Protein AF-0000000087547664 (afdb_homodimer)

Sequence (466 aa):
MSEQETEAYCSEIEHAMHNLPAVREHISRSYEMPSATNVREKYGIKYNTPFAEKEEADYVITRPFVDAPPESLEAQLTAGSLRGPNMFASFPMVFSKTKQGVKSGGGTEGDGMVVVHLGKNLCGYKGVIHGGLIATLFDEALARSAFYSLPHHVGVTGKLELRYRKPVAADRFYLIETEVVETVGRKCFVAGFLLDPKNRDVLAEANGVFIEPRWAKYASWVGSVDMRKHLDKMSEQETEAYCSEIEHAMHNLPAVREHISRSYEMPSATNVREKYGIKYNTPFAEKEEADYVITRPFVDAPPESLEAQLTAGSLRGPNMFASFPMVFSKTKQGVKSGGGTEGDGMVVVHLGKNLCGYKGVIHGGLIATLFDEALARSAFYSLPHHVGVTGKLELRYRKPVAADRFYLIETEVVETVGRKCFVAGFLLDPKNRDVLAEANGVFIEPRWAKYASWVGSVDMRKHLDK

Structure (mmCIF, N/CA/C/O backbone):
data_AF-0000000087547664-model_v1
#
loop_
_entity.id
_entity.type
_entity.pdbx_description
1 polymer 'Thioesterase domain-containing protein'
#
loop_
_atom_site.group_PDB
_atom_site.id
_atom_site.type_symbol
_atom_site.label_atom_id
_atom_site.label_alt_id
_atom_site.label_comp_id
_atom_site.label_asym_id
_atom_site.label_entity_id
_atom_site.label_seq_id
_atom_site.pdbx_PDB_ins_code
_atom_site.Cartn_x
_atom_site.Cartn_y
_atom_site.Cartn_z
_atom_site.occupancy
_atom_site.B_iso_or_equiv
_atom_site.auth_seq_id
_atom_site.auth_comp_id
_atom_site.auth_asym_id
_atom_site.auth_atom_id
_atom_site.pdbx_PDB_model_num
ATOM 1 N N . MET A 1 1 ? 0.398 -7.91 23.516 1 78.5 1 MET A N 1
ATOM 2 C CA . MET A 1 1 ? 0.352 -6.727 24.359 1 78.5 1 MET A CA 1
ATOM 3 C C . MET A 1 1 ? -1.003 -6.602 25.047 1 78.5 1 MET A C 1
ATOM 5 O O . MET A 1 1 ? -2.039 -6.883 24.453 1 78.5 1 MET A O 1
ATOM 9 N N . SER A 1 2 ? -0.948 -6.238 26.266 1 87.88 2 SER A N 1
ATOM 10 C CA . SER A 1 2 ? -2.199 -5.957 26.953 1 87.88 2 SER A CA 1
ATOM 11 C C . SER A 1 2 ? -2.84 -4.672 26.438 1 87.88 2 SER A C 1
ATOM 13 O O . SER A 1 2 ? -2.189 -3.879 25.766 1 87.88 2 SER A O 1
ATOM 15 N N . GLU A 1 3 ? -4.062 -4.48 26.641 1 87.69 3 GLU A N 1
ATOM 16 C CA . GLU A 1 3 ? -4.773 -3.264 26.25 1 87.69 3 GLU A CA 1
ATOM 17 C C . GLU A 1 3 ? -4.102 -2.025 26.844 1 87.69 3 GLU A C 1
ATOM 19 O O . GLU A 1 3 ? -3.971 -1.003 26.172 1 87.69 3 GLU A O 1
ATOM 24 N N . GLN A 1 4 ? -3.668 -2.164 28.109 1 90.69 4 GLN A N 1
ATOM 25 C CA . GLN A 1 4 ? -3.016 -1.056 28.797 1 90.69 4 GLN A CA 1
ATOM 26 C C . GLN A 1 4 ? -1.667 -0.731 28.156 1 90.69 4 GLN A C 1
ATOM 28 O O . GLN A 1 4 ? -1.321 0.44 27.984 1 90.69 4 GLN A O 1
ATOM 33 N N . GLU A 1 5 ? -0.949 -1.746 27.781 1 91.69 5 GLU A N 1
ATOM 34 C CA . GLU A 1 5 ? 0.348 -1.562 27.141 1 91.69 5 GLU A CA 1
ATOM 35 C C . GLU A 1 5 ? 0.196 -0.913 25.766 1 91.69 5 GLU A C 1
ATOM 37 O O . GLU A 1 5 ? 0.998 -0.056 25.391 1 91.69 5 GLU A O 1
ATOM 42 N N . THR A 1 6 ? -0.862 -1.344 25.109 1 92.56 6 THR A N 1
ATOM 43 C CA . THR A 1 6 ? -1.148 -0.796 23.797 1 92.56 6 THR A CA 1
ATOM 44 C C . THR A 1 6 ? -1.476 0.691 23.891 1 92.56 6 THR A C 1
ATOM 46 O O . THR A 1 6 ? -0.953 1.496 23.109 1 92.56 6 THR A O 1
ATOM 49 N N . GLU A 1 7 ? -2.275 1.023 24.828 1 92.62 7 GLU A N 1
ATOM 50 C CA . GLU A 1 7 ? -2.656 2.42 25.031 1 92.62 7 GLU A CA 1
ATOM 51 C C . GLU A 1 7 ? -1.448 3.275 25.391 1 92.62 7 GLU A C 1
ATOM 53 O O . GLU A 1 7 ? -1.304 4.398 24.906 1 92.62 7 GLU A O 1
ATOM 58 N N . ALA A 1 8 ? -0.622 2.748 26.281 1 94.38 8 ALA A N 1
ATOM 59 C CA . ALA A 1 8 ? 0.58 3.469 26.703 1 94.38 8 ALA A CA 1
ATOM 60 C C . ALA A 1 8 ? 1.524 3.678 25.516 1 94.38 8 ALA A C 1
ATOM 62 O O . ALA A 1 8 ? 2.078 4.766 25.344 1 94.38 8 ALA A O 1
ATOM 63 N N . TYR A 1 9 ? 1.665 2.654 24.766 1 95.62 9 TYR A N 1
ATOM 64 C CA . TYR A 1 9 ? 2.527 2.729 23.594 1 95.62 9 TYR A CA 1
ATOM 65 C C . TYR A 1 9 ? 2.027 3.783 22.609 1 95.62 9 TYR A C 1
ATOM 67 O O . TYR A 1 9 ? 2.793 4.641 22.156 1 95.62 9 TYR A O 1
ATOM 75 N N . CYS A 1 10 ? 0.799 3.746 22.266 1 94.62 10 CYS A N 1
ATOM 76 C CA . CYS A 1 10 ? 0.22 4.688 21.312 1 94.62 10 CYS A CA 1
ATOM 77 C C . CYS A 1 10 ? 0.282 6.113 21.859 1 94.62 10 CYS A C 1
ATOM 79 O O . CYS A 1 10 ? 0.515 7.055 21.094 1 94.62 10 CYS A O 1
ATOM 81 N N . SER A 1 11 ? 0.051 6.258 23.172 1 96.19 11 SER A N 1
ATOM 82 C CA . SER A 1 11 ? 0.162 7.566 23.797 1 96.19 11 SER A CA 1
ATOM 83 C C . SER A 1 11 ? 1.576 8.125 23.672 1 96.19 11 SER A C 1
ATOM 85 O O . SER A 1 11 ? 1.76 9.312 23.406 1 96.19 11 SER A O 1
ATOM 87 N N . GLU A 1 12 ? 2.527 7.289 23.875 1 97.5 12 GLU A N 1
ATOM 88 C CA . GLU A 1 12 ? 3.922 7.703 23.75 1 97.5 12 GLU A CA 1
ATOM 89 C C . GLU A 1 12 ? 4.23 8.18 22.344 1 97.5 12 GLU A C 1
ATOM 91 O O . GLU A 1 12 ? 4.91 9.195 22.156 1 97.5 12 GLU A O 1
ATOM 96 N N . ILE A 1 13 ? 3.764 7.469 21.375 1 98.06 13 ILE A N 1
ATOM 97 C CA . ILE A 1 13 ? 3.99 7.82 19.984 1 98.06 13 ILE A CA 1
ATOM 98 C C . ILE A 1 13 ? 3.312 9.156 19.672 1 98.06 13 ILE A C 1
ATOM 100 O O . ILE A 1 13 ? 3.893 10.008 19 1 98.06 13 ILE A O 1
ATOM 104 N N . GLU A 1 14 ? 2.104 9.344 20.172 1 98 14 GLU A N 1
ATOM 105 C CA . GLU A 1 14 ? 1.379 10.594 19.953 1 98 14 GLU A CA 1
ATOM 106 C C . GLU A 1 14 ? 2.133 11.773 20.547 1 98 14 GLU A C 1
ATOM 108 O O . GLU A 1 14 ? 2.291 12.812 19.906 1 98 14 GLU A O 1
ATOM 113 N N . HIS A 1 15 ? 2.578 11.641 21.766 1 98.25 15 HIS A N 1
ATOM 114 C CA . HIS A 1 15 ? 3.342 12.703 22.406 1 98.25 15 HIS A CA 1
ATOM 115 C C . HIS A 1 15 ? 4.621 13.016 21.641 1 98.25 15 HIS A C 1
ATOM 117 O O . HIS A 1 15 ? 4.977 14.18 21.469 1 98.25 15 HIS A O 1
ATOM 123 N N . ALA A 1 16 ? 5.277 11.945 21.203 1 98.31 16 ALA A N 1
ATOM 124 C CA . ALA A 1 16 ? 6.508 12.125 20.438 1 98.31 16 ALA A CA 1
ATOM 125 C C . ALA A 1 16 ? 6.242 12.883 19.141 1 98.31 16 ALA A C 1
ATOM 127 O O . ALA A 1 16 ? 7.055 13.711 18.734 1 98.31 16 ALA A O 1
ATOM 128 N N . MET A 1 17 ? 5.152 12.625 18.484 1 98.38 17 MET A N 1
ATOM 129 C CA . MET A 1 17 ? 4.785 13.312 17.25 1 98.38 17 MET A CA 1
ATOM 130 C C . MET A 1 17 ? 4.664 14.812 17.469 1 98.38 17 MET A C 1
ATOM 132 O O . MET A 1 17 ? 5.207 15.609 16.703 1 98.38 17 MET A O 1
ATOM 136 N N . HIS A 1 18 ? 3.992 15.227 18.547 1 98.25 18 HIS A N 1
ATOM 137 C CA . HIS A 1 18 ? 3.742 16.625 18.844 1 98.25 18 HIS A CA 1
ATOM 138 C C . HIS A 1 18 ? 5.027 17.344 19.266 1 98.25 18 HIS A C 1
ATOM 140 O O . HIS A 1 18 ? 5.094 18.578 19.25 1 98.25 18 HIS A O 1
ATOM 146 N N . ASN A 1 19 ? 6.031 16.578 19.594 1 97.31 19 ASN A N 1
ATOM 147 C CA . ASN A 1 19 ? 7.289 17.156 20.047 1 97.31 19 ASN A CA 1
ATOM 148 C C . ASN A 1 19 ? 8.297 17.266 18.906 1 97.31 19 ASN A C 1
ATOM 150 O O . ASN A 1 19 ? 9.391 17.812 19.078 1 97.31 19 ASN A O 1
ATOM 154 N N . LEU A 1 20 ? 7.973 16.734 17.781 1 97.81 20 LEU A N 1
ATOM 155 C CA . LEU A 1 20 ? 8.859 16.875 16.641 1 97.81 20 LEU A CA 1
ATOM 156 C C . LEU A 1 20 ? 9.078 18.344 16.297 1 97.81 20 LEU A C 1
ATOM 158 O O . LEU A 1 20 ? 8.133 19.141 16.297 1 97.81 20 LEU A O 1
ATOM 162 N N . PRO A 1 21 ? 10.305 18.703 15.938 1 97.38 21 PRO A N 1
ATOM 163 C CA . PRO A 1 21 ? 10.57 20.094 15.562 1 97.38 21 PRO A CA 1
ATOM 164 C C . PRO A 1 21 ? 9.711 20.562 14.391 1 97.38 21 PRO A C 1
ATOM 166 O O . PRO A 1 21 ? 9.195 21.688 14.406 1 97.38 21 PRO A O 1
ATOM 169 N N . ALA A 1 22 ? 9.508 19.75 13.422 1 97 22 ALA A N 1
ATOM 170 C CA . ALA A 1 22 ? 8.711 20.109 12.25 1 97 22 ALA A CA 1
ATOM 171 C C . ALA A 1 22 ? 7.281 20.469 12.648 1 97 22 ALA A C 1
ATOM 173 O O . ALA A 1 22 ? 6.656 21.344 12.031 1 97 22 ALA A O 1
ATOM 174 N N . VAL A 1 23 ? 6.746 19.797 13.648 1 97.94 23 VAL A N 1
ATOM 175 C CA . VAL A 1 23 ? 5.398 20.078 14.133 1 97.94 23 VAL A CA 1
ATOM 176 C C . VAL A 1 23 ? 5.387 21.375 14.922 1 97.94 23 VAL A C 1
ATOM 178 O O . VAL A 1 23 ? 4.605 22.281 14.633 1 97.94 23 VAL A O 1
ATOM 181 N N . ARG A 1 24 ? 6.293 21.516 15.844 1 97.31 24 ARG A N 1
ATOM 182 C CA . ARG A 1 24 ? 6.336 22.672 16.734 1 97.31 24 ARG A CA 1
ATOM 183 C C . ARG A 1 24 ? 6.543 23.969 15.961 1 97.31 24 ARG A C 1
ATOM 185 O O . ARG A 1 24 ? 5.969 25 16.297 1 97.31 24 ARG A O 1
ATOM 192 N N . GLU A 1 25 ? 7.293 23.859 14.906 1 95.38 25 GLU A N 1
ATOM 193 C CA . GLU A 1 25 ? 7.629 25.047 14.117 1 95.38 25 GLU A CA 1
ATOM 194 C C . GLU A 1 25 ? 6.418 25.547 13.344 1 95.38 25 GLU A C 1
ATOM 196 O O . GLU A 1 25 ? 6.379 26.719 12.938 1 95.38 25 GLU A O 1
ATOM 201 N N . HIS A 1 26 ? 5.414 24.719 13.172 1 96.88 26 HIS A N 1
ATOM 202 C CA . HIS A 1 26 ? 4.277 25.094 12.344 1 96.88 26 HIS A CA 1
ATOM 203 C C . HIS A 1 26 ? 3.1 25.562 13.195 1 96.88 26 HIS A C 1
ATOM 205 O O . HIS A 1 26 ? 2.131 26.125 12.68 1 96.88 26 HIS A O 1
ATOM 211 N N . ILE A 1 27 ? 3.195 25.406 14.516 1 97.25 27 ILE A N 1
ATOM 212 C CA . ILE A 1 27 ? 2.047 25.594 15.398 1 97.25 27 ILE A CA 1
ATOM 213 C C . ILE A 1 27 ? 1.598 27.047 15.344 1 97.25 27 ILE A C 1
ATOM 215 O O . ILE A 1 27 ? 0.419 27.328 15.125 1 97.25 27 ILE A O 1
ATOM 219 N N . SER A 1 28 ? 2.502 28.016 15.414 1 96.94 28 SER A N 1
ATOM 220 C CA . SER A 1 28 ? 2.166 29.422 15.516 1 96.94 28 SER A CA 1
ATOM 221 C C . SER A 1 28 ? 1.549 29.938 14.219 1 96.94 28 SER A C 1
ATOM 223 O O . SER A 1 28 ? 0.954 31.016 14.203 1 96.94 28 SER A O 1
ATOM 225 N N . ARG A 1 29 ? 1.643 29.188 13.172 1 97.88 29 ARG A N 1
ATOM 226 C CA . ARG A 1 29 ? 1.115 29.609 11.875 1 97.88 29 ARG A CA 1
ATOM 227 C C . ARG A 1 29 ? -0.068 28.734 11.461 1 97.88 29 ARG A C 1
ATOM 229 O O . ARG A 1 29 ? -0.453 28.719 10.289 1 97.88 29 ARG A O 1
ATOM 236 N N . SER A 1 30 ? -0.559 28.031 12.445 1 98.69 30 SER A N 1
ATOM 237 C CA . SER A 1 30 ? -1.604 27.078 12.094 1 98.69 30 SER A CA 1
ATOM 238 C C . SER A 1 30 ? -2.818 27.219 13.008 1 98.69 30 SER A C 1
ATOM 240 O O . SER A 1 30 ? -2.719 27.797 14.094 1 98.69 30 SER A O 1
ATOM 242 N N . TYR A 1 31 ? -3.955 26.781 12.547 1 98.5 31 TYR A N 1
ATOM 243 C CA . TYR A 1 31 ? -5.117 26.547 13.398 1 98.5 31 TYR A CA 1
ATOM 244 C C . TYR A 1 31 ? -5.57 25.094 13.297 1 98.5 31 TYR A C 1
ATOM 246 O O . TYR A 1 31 ? -5.234 24.391 12.336 1 98.5 31 TYR A O 1
ATOM 254 N N . GLU A 1 32 ? -6.285 24.609 14.273 1 98 32 GLU A N 1
ATOM 255 C CA . GLU A 1 32 ? -6.707 23.203 14.336 1 98 32 GLU A CA 1
ATOM 256 C C . GLU A 1 32 ? -8.18 23.062 13.969 1 98 32 GLU A C 1
ATOM 258 O O . GLU A 1 32 ? -9.023 23.844 14.406 1 98 32 GLU A O 1
ATOM 263 N N . MET A 1 33 ? -8.445 22.094 13.203 1 97.19 33 MET A N 1
ATOM 264 C CA . MET A 1 33 ? -9.82 21.625 13.086 1 97.19 33 MET A CA 1
ATOM 265 C C . MET A 1 33 ? -10.203 20.75 14.281 1 97.19 33 MET A C 1
ATOM 267 O O . MET A 1 33 ? -9.328 20.266 15 1 97.19 33 MET A O 1
ATOM 271 N N . PRO A 1 34 ? -11.477 20.547 14.492 1 96 34 PRO A N 1
ATOM 272 C CA . PRO A 1 34 ? -11.906 19.75 15.641 1 96 34 PRO A CA 1
ATOM 273 C C . PRO A 1 34 ? -11.25 18.375 15.695 1 96 34 PRO A C 1
ATOM 275 O O . PRO A 1 34 ? -10.883 17.906 16.766 1 96 34 PRO A O 1
ATOM 278 N N . SER A 1 35 ? -11.07 17.766 14.562 1 95.06 35 SER A N 1
ATOM 279 C CA . SER A 1 35 ? -10.422 16.453 14.531 1 95.06 35 SER A CA 1
ATOM 280 C C . SER A 1 35 ? -9.047 16.516 15.188 1 95.06 35 SER A C 1
ATOM 282 O O . SER A 1 35 ? -8.656 15.586 15.898 1 95.06 35 SER A O 1
ATOM 284 N N . ALA A 1 36 ? -8.344 17.547 14.945 1 97.62 36 ALA A N 1
ATOM 285 C CA . ALA A 1 36 ? -7.008 17.719 15.492 1 97.62 36 ALA A CA 1
ATOM 286 C C . ALA A 1 36 ? -7.066 18.094 16.969 1 97.62 36 ALA A C 1
ATOM 288 O O . ALA A 1 36 ? -6.332 17.547 17.797 1 97.62 36 ALA A O 1
ATOM 289 N N . THR A 1 37 ? -7.977 19.016 17.281 1 97.19 37 THR A N 1
ATOM 290 C CA . THR A 1 37 ? -8.133 19.469 18.656 1 97.19 37 THR A CA 1
ATOM 291 C C . THR A 1 37 ? -8.539 18.312 19.562 1 97.19 37 THR A C 1
ATOM 293 O O . THR A 1 37 ? -8 18.156 20.656 1 97.19 37 THR A O 1
ATOM 296 N N . ASN A 1 38 ? -9.43 17.531 19.094 1 95.62 38 ASN A N 1
ATOM 297 C CA . ASN A 1 38 ? -9.953 16.422 19.891 1 95.62 38 ASN A CA 1
ATOM 298 C C . ASN A 1 38 ? -8.859 15.406 20.234 1 95.62 38 ASN A C 1
ATOM 300 O O . ASN A 1 38 ? -8.789 14.93 21.375 1 95.62 38 ASN A O 1
ATOM 304 N N . VAL A 1 39 ? -8.039 15.102 19.281 1 96.06 39 VAL A N 1
ATOM 305 C CA . VAL A 1 39 ? -6.957 14.148 19.516 1 96.06 39 VAL A CA 1
ATOM 306 C C . VAL A 1 39 ? -5.949 14.742 20.5 1 96.06 39 VAL A C 1
ATOM 308 O O . VAL A 1 39 ? -5.562 14.086 21.469 1 96.06 39 VAL A O 1
ATOM 311 N N . ARG A 1 40 ? -5.559 15.914 20.25 1 96.88 40 ARG A N 1
ATOM 312 C CA . ARG A 1 40 ? -4.578 16.578 21.109 1 96.88 40 ARG A CA 1
ATOM 313 C C . ARG A 1 40 ? -5.059 16.641 22.547 1 96.88 40 ARG A C 1
ATOM 315 O O . ARG A 1 40 ? -4.32 16.281 23.469 1 96.88 40 ARG A O 1
ATOM 322 N N . GLU A 1 41 ? -6.246 17.031 22.75 1 96.31 41 GLU A N 1
ATOM 323 C CA . GLU A 1 41 ? -6.805 17.188 24.094 1 96.31 41 GLU A CA 1
ATOM 324 C C . GLU A 1 41 ? -7.008 15.828 24.75 1 96.31 41 GLU A C 1
ATOM 326 O O . GLU A 1 41 ? -6.855 15.703 25.969 1 96.31 41 GLU A O 1
ATOM 331 N N . LYS A 1 42 ? -7.391 14.867 24.016 1 95 42 LYS A N 1
ATOM 332 C CA . LYS A 1 42 ? -7.551 13.516 24.547 1 95 42 LYS A CA 1
ATOM 333 C C . LYS A 1 42 ? -6.27 13.039 25.219 1 95 42 LYS A C 1
ATOM 335 O O . LYS A 1 42 ? -6.32 12.336 26.234 1 95 42 LYS A O 1
ATOM 340 N N . TYR A 1 43 ? -5.184 13.414 24.672 1 95.81 43 TYR A N 1
ATOM 341 C CA . TYR A 1 43 ? -3.908 12.945 25.219 1 95.81 43 TYR A CA 1
ATOM 342 C C . TYR A 1 43 ? -3.307 13.969 26.172 1 95.81 43 TYR A C 1
ATOM 344 O O . TYR A 1 43 ? -2.158 13.828 26.594 1 95.81 43 TYR A O 1
ATOM 352 N N . GLY A 1 44 ? -4.023 15.078 26.375 1 96.25 44 GLY A N 1
ATOM 353 C CA . GLY A 1 44 ? -3.584 16.078 27.344 1 96.25 44 GLY A CA 1
ATOM 354 C C . GLY A 1 44 ? -2.402 16.891 26.844 1 96.25 44 GLY A C 1
ATOM 355 O O . GLY A 1 44 ? -1.594 17.375 27.641 1 96.25 44 GLY A O 1
ATOM 356 N N . ILE A 1 45 ? -2.27 16.984 25.594 1 97 45 ILE A N 1
ATOM 357 C CA . ILE A 1 45 ? -1.121 17.672 25.016 1 97 45 ILE A CA 1
ATOM 358 C C . ILE A 1 45 ? -1.418 19.172 24.906 1 97 45 ILE A C 1
ATOM 360 O O . ILE A 1 45 ? -2.461 19.562 24.375 1 97 45 ILE A O 1
ATOM 364 N N . LYS A 1 46 ? -0.469 19.938 25.344 1 96.12 46 LYS A N 1
ATOM 365 C CA . LYS A 1 46 ? -0.562 21.391 25.281 1 96.12 46 LYS A CA 1
ATOM 366 C C . LYS A 1 46 ? 0.695 22 24.672 1 96.12 46 LYS A C 1
ATOM 368 O O . LYS A 1 46 ? 1.799 21.484 24.875 1 96.12 46 LYS A O 1
ATOM 373 N N . TYR A 1 47 ? 0.399 22.984 23.938 1 95.62 47 TYR A N 1
ATOM 374 C CA . TYR A 1 47 ? 1.516 23.75 23.391 1 95.62 47 TYR A CA 1
ATOM 375 C C . TYR A 1 47 ? 1.729 25.047 24.156 1 95.62 47 TYR A C 1
ATOM 377 O O . TYR A 1 47 ? 0.767 25.688 24.578 1 95.62 47 TYR A O 1
ATOM 385 N N . ASN A 1 48 ? 2.965 25.438 24.297 1 94.19 48 ASN A N 1
ATOM 386 C CA . ASN A 1 48 ? 3.271 26.75 24.859 1 94.19 48 ASN A CA 1
ATOM 387 C C . ASN A 1 48 ? 3.061 27.859 23.828 1 94.19 48 ASN A C 1
ATOM 389 O O . ASN A 1 48 ? 2.797 29.016 24.203 1 94.19 48 ASN A O 1
ATOM 393 N N . THR A 1 49 ? 3.219 27.562 22.688 1 95.38 49 THR A N 1
ATOM 394 C CA . THR A 1 49 ? 3 28.469 21.562 1 95.38 49 THR A CA 1
ATOM 395 C C . THR A 1 49 ? 1.527 28.5 21.172 1 95.38 49 THR A C 1
ATOM 397 O O . THR A 1 49 ? 0.93 27.453 20.906 1 95.38 49 THR A O 1
ATOM 400 N N . PRO A 1 50 ? 0.955 29.688 21.109 1 96.69 50 PRO A N 1
ATOM 401 C CA . PRO A 1 50 ? -0.45 29.75 20.703 1 96.69 50 PRO A CA 1
ATOM 402 C C . PRO A 1 50 ? -0.646 29.469 19.203 1 96.69 50 PRO A C 1
ATOM 404 O O . PRO A 1 50 ? 0.213 29.812 18.391 1 96.69 50 PRO A O 1
ATOM 407 N N . PHE A 1 51 ? -1.72 28.922 18.875 1 98 51 PHE A N 1
ATOM 408 C CA . PHE A 1 51 ? -2.127 28.766 17.484 1 98 51 PHE A CA 1
ATOM 409 C C . PHE A 1 51 ? -2.482 30.125 16.875 1 98 51 PHE A C 1
ATOM 411 O O . PHE A 1 51 ? -2.811 31.062 17.609 1 98 51 PHE A O 1
ATOM 418 N N . ALA A 1 52 ? -2.412 30.172 15.57 1 98.19 52 ALA A N 1
ATOM 419 C CA . ALA A 1 52 ? -2.898 31.344 14.859 1 98.19 52 ALA A CA 1
ATOM 420 C C . ALA A 1 52 ? -4.422 31.359 14.805 1 98.19 52 ALA A C 1
ATOM 422 O O . ALA A 1 52 ? -5.066 30.312 14.906 1 98.19 52 ALA A O 1
ATOM 423 N N . GLU A 1 53 ? -4.957 32.562 14.633 1 97.62 53 GLU A N 1
ATOM 424 C CA . GLU A 1 53 ? -6.375 32.688 14.305 1 97.62 53 GLU A CA 1
ATOM 425 C C . GLU A 1 53 ? -6.66 32.125 12.914 1 97.62 53 GLU A C 1
ATOM 427 O O . GLU A 1 53 ? -5.828 32.219 12.008 1 97.62 53 GLU A O 1
ATOM 432 N N . LYS A 1 54 ? -7.805 31.594 12.773 1 97.25 54 LYS A N 1
ATOM 433 C CA . LYS A 1 54 ? -8.195 30.922 11.539 1 97.25 54 LYS A CA 1
ATOM 434 C C . LYS A 1 54 ? -7.93 31.812 10.32 1 97.25 54 LYS A C 1
ATOM 436 O O . LYS A 1 54 ? -7.383 31.344 9.32 1 97.25 54 LYS A O 1
ATOM 441 N N . GLU A 1 55 ? -8.234 33.031 10.367 1 96.12 55 GLU A N 1
ATOM 442 C CA . GLU A 1 55 ? -8.164 33.969 9.25 1 96.12 55 GLU A CA 1
ATOM 443 C C . GLU A 1 55 ? -6.711 34.312 8.922 1 96.12 55 GLU A C 1
ATOM 445 O O . GLU A 1 55 ? -6.414 34.781 7.816 1 96.12 55 GLU A O 1
ATOM 450 N N . GLU A 1 56 ? -5.844 34.062 9.875 1 97.31 56 GLU A N 1
ATOM 451 C CA . GLU A 1 56 ? -4.453 34.5 9.719 1 97.31 56 GLU A CA 1
ATOM 452 C C . GLU A 1 56 ? -3.529 33.281 9.57 1 97.31 56 GLU A C 1
ATOM 454 O O . GLU A 1 56 ? -2.326 33.438 9.352 1 97.31 56 GLU A O 1
ATOM 459 N N . ALA A 1 57 ? -4.082 32.156 9.68 1 98.56 57 ALA A N 1
ATOM 460 C CA . ALA A 1 57 ? -3.273 30.953 9.719 1 98.56 57 ALA A CA 1
ATOM 461 C C . ALA A 1 57 ? -2.811 30.547 8.32 1 98.56 57 ALA A C 1
ATOM 463 O O . ALA A 1 57 ? -3.59 30.594 7.371 1 98.56 57 ALA A O 1
ATOM 464 N N . ASP A 1 58 ? -1.586 30.141 8.195 1 98.5 58 ASP A N 1
ATOM 465 C CA . ASP A 1 58 ? -1.01 29.672 6.941 1 98.5 58 ASP A CA 1
ATOM 466 C C . ASP A 1 58 ? -1.384 28.219 6.672 1 98.5 58 ASP A C 1
ATOM 468 O O . ASP A 1 58 ? -1.339 27.75 5.527 1 98.5 58 ASP A O 1
ATOM 472 N N . TYR A 1 59 ? -1.704 27.484 7.762 1 98.56 59 TYR A N 1
ATOM 473 C CA . TYR A 1 59 ? -2.014 26.062 7.645 1 98.56 59 TYR A CA 1
ATOM 474 C C . TYR A 1 59 ? -3.211 25.688 8.516 1 98.56 59 TYR A C 1
ATOM 476 O O . TYR A 1 59 ? -3.473 26.344 9.531 1 98.56 59 TYR A O 1
ATOM 484 N N . VAL A 1 60 ? -3.924 24.734 8.109 1 98.56 60 VAL A N 1
ATOM 485 C CA . VAL A 1 60 ? -4.941 24.078 8.93 1 98.56 60 VAL A CA 1
ATOM 486 C C . VAL A 1 60 ? -4.488 22.672 9.289 1 98.56 60 VAL A C 1
ATOM 488 O O . VAL A 1 60 ? -3.951 21.953 8.453 1 98.56 60 VAL A O 1
ATOM 491 N N . ILE A 1 61 ? -4.602 22.297 10.508 1 98.56 61 ILE A N 1
ATOM 492 C CA . ILE A 1 61 ? -4.215 20.984 10.992 1 98.56 61 ILE A CA 1
ATOM 493 C C . ILE A 1 61 ? -5.445 20.078 11.078 1 98.56 61 ILE A C 1
ATOM 495 O O . ILE A 1 61 ? -6.457 20.453 11.672 1 98.56 61 ILE A O 1
ATOM 499 N N . THR A 1 62 ? -5.359 18.953 10.523 1 97.62 62 THR A N 1
ATOM 500 C CA . THR A 1 62 ? -6.418 17.953 10.586 1 97.62 62 THR A CA 1
ATOM 501 C C . THR A 1 62 ? -5.848 16.594 10.961 1 97.62 62 THR A C 1
ATOM 503 O O . THR A 1 62 ? -4.641 16.359 10.828 1 97.62 62 THR A O 1
ATOM 506 N N . ARG A 1 63 ? -6.664 15.773 11.516 1 97.25 63 ARG A N 1
ATOM 507 C CA . ARG A 1 63 ? -6.434 14.352 11.742 1 97.25 63 ARG A CA 1
ATOM 508 C C . ARG A 1 63 ? -7.469 13.508 11.008 1 97.25 63 ARG A C 1
ATOM 510 O O . ARG A 1 63 ? -8.523 13.188 11.562 1 97.25 63 ARG A O 1
ATOM 517 N N . PRO A 1 64 ? -7.086 13.031 9.883 1 92.25 64 PRO A N 1
ATOM 518 C CA . PRO A 1 64 ? -8.078 12.32 9.07 1 92.25 64 PRO A CA 1
ATOM 519 C C . PRO A 1 64 ? -8.648 11.094 9.781 1 92.25 64 PRO A C 1
ATOM 521 O O . PRO A 1 64 ? -7.93 10.398 10.5 1 92.25 64 PRO A O 1
ATOM 524 N N . PHE A 1 65 ? -9.984 10.812 9.648 1 89.25 65 PHE A N 1
ATOM 525 C CA . PHE A 1 65 ? -10.719 9.609 10.016 1 89.25 65 PHE A CA 1
ATOM 526 C C . PHE A 1 65 ? -11.031 9.602 11.508 1 89.25 65 PHE A C 1
ATOM 528 O O . PHE A 1 65 ? -11.734 8.711 11.992 1 89.25 65 PHE A O 1
ATOM 535 N N . VAL A 1 66 ? -10.547 10.562 12.266 1 89.38 66 VAL A N 1
ATOM 536 C CA . VAL A 1 66 ? -10.742 10.555 13.711 1 89.38 66 VAL A CA 1
ATOM 537 C C . VAL A 1 66 ? -12.227 10.625 14.031 1 89.38 66 VAL A C 1
ATOM 539 O O . VAL A 1 66 ? -12.703 9.984 14.969 1 89.38 66 VAL A O 1
ATOM 542 N N . ASP A 1 67 ? -12.953 11.32 13.195 1 86.75 67 ASP A N 1
ATOM 543 C CA . ASP A 1 67 ? -14.375 11.531 13.477 1 86.75 67 ASP A CA 1
ATOM 544 C C . ASP A 1 67 ? -15.234 10.539 12.695 1 86.75 67 ASP A C 1
ATOM 546 O O . ASP A 1 67 ? -16.469 10.641 12.703 1 86.75 67 ASP A O 1
ATOM 550 N N . ALA A 1 68 ? -14.617 9.641 12.031 1 86.81 68 ALA A N 1
ATOM 551 C CA . ALA A 1 68 ? -15.375 8.648 11.281 1 86.81 68 ALA A CA 1
ATOM 552 C C . ALA A 1 68 ? -16.016 7.621 12.219 1 86.81 68 ALA A C 1
ATOM 554 O O . ALA A 1 68 ? -15.406 7.234 13.219 1 86.81 68 ALA A O 1
ATOM 555 N N . PRO A 1 69 ? -17.203 7.199 11.945 1 86.19 69 PRO A N 1
ATOM 556 C CA . PRO A 1 69 ? -17.812 6.145 12.766 1 86.19 69 PRO A CA 1
ATOM 557 C C . PRO A 1 69 ? -16.969 4.871 12.805 1 86.19 69 PRO A C 1
ATOM 559 O O . PRO A 1 69 ? -16.406 4.469 11.781 1 86.19 69 PRO A O 1
ATOM 562 N N . PRO A 1 70 ? -16.938 4.289 13.945 1 82.81 70 PRO A N 1
ATOM 563 C CA . PRO A 1 70 ? -16.109 3.09 14.102 1 82.81 70 PRO A CA 1
ATOM 564 C C . PRO A 1 70 ? -16.469 1.992 13.102 1 82.81 70 PRO A C 1
ATOM 566 O O . PRO A 1 70 ? -15.57 1.311 12.586 1 82.81 70 PRO A O 1
ATOM 569 N N . GLU A 1 71 ? -17.688 1.843 12.852 1 82.94 71 GLU A N 1
ATOM 570 C CA . GLU A 1 71 ? -18.141 0.796 11.938 1 82.94 71 GLU A CA 1
ATOM 571 C C . GLU A 1 71 ? -17.578 1.013 10.531 1 82.94 71 GLU A C 1
ATOM 573 O O . GLU A 1 71 ? -17.297 0.05 9.82 1 82.94 71 GLU A O 1
ATOM 578 N N . SER A 1 72 ? -17.344 2.275 10.227 1 85.94 72 SER A N 1
ATOM 579 C CA . SER A 1 72 ? -16.812 2.598 8.898 1 85.94 72 SER A CA 1
ATOM 580 C C . SER A 1 72 ? -15.312 2.398 8.836 1 85.94 72 SER A C 1
ATOM 582 O O . SER A 1 72 ? -14.758 2.111 7.773 1 85.94 72 SER A O 1
ATOM 584 N N . LEU A 1 73 ? -14.711 2.449 9.961 1 88.69 73 LEU A N 1
ATOM 585 C CA . LEU A 1 73 ? -13.25 2.373 10.023 1 88.69 73 LEU A CA 1
ATOM 586 C C . LEU A 1 73 ? -12.773 0.94 9.812 1 88.69 73 LEU A C 1
ATOM 588 O O . LEU A 1 73 ? -11.688 0.718 9.273 1 88.69 73 LEU A O 1
ATOM 592 N N . GLU A 1 74 ? -13.609 0.032 10.156 1 90.06 74 GLU A N 1
ATOM 593 C CA . GLU A 1 74 ? -13.219 -1.373 10.07 1 90.06 74 GLU A CA 1
ATOM 594 C C . GLU A 1 74 ? -12.859 -1.763 8.641 1 90.06 74 GLU A C 1
ATOM 596 O O . GLU A 1 74 ? -11.945 -2.561 8.422 1 90.06 74 GLU A O 1
ATOM 601 N N . ALA A 1 75 ? -13.523 -1.116 7.734 1 93.31 75 ALA A N 1
ATOM 602 C CA . ALA A 1 75 ? -13.359 -1.508 6.336 1 93.31 75 ALA A CA 1
ATOM 603 C C . ALA A 1 75 ? -12.219 -0.738 5.68 1 93.31 75 ALA A C 1
ATOM 605 O O . ALA A 1 75 ? -11.836 -1.036 4.547 1 93.31 75 ALA A O 1
ATOM 606 N N . GLN A 1 76 ? -11.664 0.187 6.449 1 95.69 76 GLN A N 1
ATOM 607 C CA . GLN A 1 76 ? -10.617 1.038 5.887 1 95.69 76 GLN A CA 1
ATOM 608 C C . GLN A 1 76 ? -9.242 0.4 6.055 1 95.69 76 GLN A C 1
ATOM 610 O O . GLN A 1 76 ? -8.891 -0.06 7.145 1 95.69 76 GLN A O 1
ATOM 615 N N . LEU A 1 77 ? -8.477 0.478 5.043 1 97.56 77 LEU A N 1
ATOM 616 C CA . LEU A 1 77 ? -7.125 -0.072 5.09 1 97.56 77 LEU A CA 1
ATOM 617 C C . LEU A 1 77 ? -6.27 0.678 6.105 1 97.56 77 LEU A C 1
ATOM 619 O O . LEU A 1 77 ? -5.867 0.11 7.125 1 97.56 77 LEU A O 1
ATOM 623 N N . THR A 1 78 ? -6.078 1.995 5.914 1 96.75 78 THR A N 1
ATOM 624 C CA . THR A 1 78 ? -5.102 2.752 6.691 1 96.75 78 THR A CA 1
ATOM 625 C C . THR A 1 78 ? -5.688 3.174 8.031 1 96.75 78 THR A C 1
ATOM 627 O O . THR A 1 78 ? -4.977 3.217 9.039 1 96.75 78 THR A O 1
ATOM 630 N N . ALA A 1 79 ? -7.012 3.422 8.047 1 95.19 79 ALA A N 1
ATOM 631 C CA . ALA A 1 79 ? -7.625 3.93 9.273 1 95.19 79 ALA A CA 1
ATOM 632 C C . ALA A 1 79 ? -8.227 2.795 10.102 1 95.19 79 ALA A C 1
ATOM 634 O O . ALA A 1 79 ? -8.695 3.014 11.219 1 95.19 79 ALA A O 1
ATOM 635 N N . GLY A 1 80 ? -8.172 1.617 9.57 1 95.38 80 GLY A N 1
ATOM 636 C CA . GLY A 1 80 ? -8.727 0.469 10.266 1 95.38 80 GLY A CA 1
ATOM 637 C C . GLY A 1 80 ? -7.758 -0.687 10.391 1 95.38 80 GLY A C 1
ATOM 638 O O . GLY A 1 80 ? -7.086 -0.832 11.414 1 95.38 80 GLY A O 1
ATOM 639 N N . SER A 1 81 ? -7.512 -1.382 9.359 1 96.94 81 SER A N 1
ATOM 64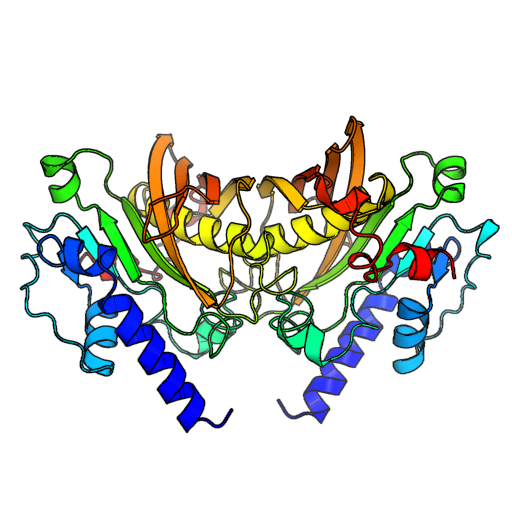0 C CA . SER A 1 81 ? -6.762 -2.635 9.352 1 96.94 81 SER A CA 1
ATOM 641 C C . SER A 1 81 ? -5.316 -2.416 9.781 1 96.94 81 SER A C 1
ATOM 643 O O . SER A 1 81 ? -4.707 -3.291 10.398 1 96.94 81 SER A O 1
ATOM 645 N N . LEU A 1 82 ? -4.797 -1.226 9.484 1 97.69 82 LEU A N 1
ATOM 646 C CA . LEU A 1 82 ? -3.383 -0.987 9.766 1 97.69 82 LEU A CA 1
ATOM 647 C C . LEU A 1 82 ? -3.217 -0.079 10.977 1 97.69 82 LEU A C 1
ATOM 649 O O . LEU A 1 82 ? -2.113 0.4 11.25 1 97.69 82 LEU A O 1
ATOM 653 N N . ARG A 1 83 ? -4.293 0.129 11.648 1 95.44 83 ARG A N 1
ATOM 654 C CA . ARG A 1 83 ? -4.238 0.942 12.859 1 95.44 83 ARG A CA 1
ATOM 655 C C . ARG A 1 83 ? -3.914 0.086 14.078 1 95.44 83 ARG A C 1
ATOM 657 O O . ARG A 1 83 ? -4.5 -0.983 14.266 1 95.44 83 ARG A O 1
ATOM 664 N N . GLY A 1 84 ? -2.959 0.583 14.945 1 94.38 84 GLY A N 1
ATOM 665 C CA . GLY A 1 84 ? -2.65 -0.112 16.188 1 94.38 84 GLY A CA 1
ATOM 666 C C . GLY A 1 84 ? -1.171 -0.106 16.516 1 94.38 84 GLY A C 1
ATOM 667 O O . GLY A 1 84 ? -0.365 0.474 15.789 1 94.38 84 GLY A O 1
ATOM 668 N N . PRO A 1 85 ? -0.887 -0.756 17.641 1 95.81 85 PRO A N 1
ATOM 669 C CA . PRO A 1 85 ? 0.521 -0.787 18.031 1 95.81 85 PRO A CA 1
ATOM 670 C C . PRO A 1 85 ? 1.422 -1.438 17 1 95.81 85 PRO A C 1
ATOM 672 O O . PRO A 1 85 ? 1.029 -2.422 16.359 1 95.81 85 PRO A O 1
ATOM 675 N N . ASN A 1 86 ? 2.607 -0.876 16.75 1 96.56 86 ASN A N 1
ATOM 676 C CA . ASN A 1 86 ? 3.654 -1.372 15.859 1 96.56 86 ASN A CA 1
ATOM 677 C C . ASN A 1 86 ? 3.26 -1.235 14.391 1 96.56 86 ASN A C 1
ATOM 679 O O . ASN A 1 86 ? 3.994 -1.673 13.5 1 96.56 86 ASN A O 1
ATOM 683 N N . MET A 1 87 ? 2.096 -0.686 14.133 1 98 87 MET A N 1
ATOM 684 C CA . MET A 1 87 ? 1.651 -0.272 12.805 1 98 87 MET A CA 1
ATOM 685 C C . MET A 1 87 ? 1.452 1.239 12.742 1 98 87 MET A C 1
ATOM 687 O O . MET A 1 87 ? 2.395 2.002 12.961 1 98 87 MET A O 1
ATOM 691 N N . PHE A 1 88 ? 0.314 1.714 12.297 1 97.88 88 PHE A N 1
ATOM 692 C CA . PHE A 1 88 ? -0.016 3.119 12.5 1 97.88 88 PHE A CA 1
ATOM 693 C C . PHE A 1 88 ? -0.548 3.352 13.914 1 97.88 88 PHE A C 1
ATOM 695 O O . PHE A 1 88 ? -1.758 3.299 14.141 1 97.88 88 PHE A O 1
ATOM 702 N N . ALA A 1 89 ? 0.32 3.686 14.805 1 96.69 89 ALA A N 1
ATOM 703 C CA . ALA A 1 89 ? -0.007 3.799 16.219 1 96.69 89 ALA A CA 1
ATOM 704 C C . ALA A 1 89 ? -0.76 5.094 16.516 1 96.69 89 ALA A C 1
ATOM 706 O O . ALA A 1 89 ? -1.421 5.219 17.547 1 96.69 89 ALA A O 1
ATOM 707 N N . SER A 1 90 ? -0.603 6.051 15.672 1 95.62 90 SER A N 1
ATOM 708 C CA . SER A 1 90 ? -1.293 7.336 15.75 1 95.62 90 SER A CA 1
ATOM 709 C C . SER A 1 90 ? -1.842 7.75 14.391 1 95.62 90 SER A C 1
ATOM 711 O O . SER A 1 90 ? -1.294 7.371 13.352 1 95.62 90 SER A O 1
ATOM 713 N N . PHE A 1 91 ? -2.955 8.461 14.43 1 94.38 91 PHE A N 1
ATOM 714 C CA . PHE A 1 91 ? -3.438 9.062 13.188 1 94.38 91 PHE A CA 1
ATOM 715 C C . PHE A 1 91 ? -2.436 10.086 12.656 1 94.38 91 PHE A C 1
ATOM 717 O O . PHE A 1 91 ? -1.838 10.836 13.422 1 94.38 91 PHE A O 1
ATOM 724 N N . PRO A 1 92 ? -2.275 10.062 11.375 1 97.31 92 PRO A N 1
ATOM 725 C CA . PRO A 1 92 ? -1.373 11.07 10.812 1 97.31 92 PRO A CA 1
ATOM 726 C C . PRO A 1 92 ? -1.837 12.5 11.102 1 97.31 92 PRO A C 1
ATOM 728 O O . PRO A 1 92 ? -3.039 12.75 11.219 1 97.31 92 PRO A O 1
ATOM 731 N N . MET A 1 93 ? -0.912 13.406 11.273 1 98.38 93 MET A N 1
ATOM 732 C CA . MET A 1 93 ? -1.186 14.828 11.391 1 98.38 93 MET A CA 1
ATOM 733 C C . MET A 1 93 ? -0.94 15.547 10.07 1 98.38 93 MET A C 1
ATOM 735 O O . MET A 1 93 ? 0.137 15.422 9.484 1 98.38 93 MET A O 1
ATOM 739 N N . VAL A 1 94 ? -1.944 16.234 9.625 1 98.5 94 VAL A N 1
ATOM 740 C CA . VAL A 1 94 ? -1.855 16.844 8.305 1 98.5 94 VAL A CA 1
ATOM 741 C C . VAL A 1 94 ? -1.904 18.375 8.438 1 98.5 94 VAL A C 1
ATOM 743 O O . VAL A 1 94 ? -2.824 18.922 9.047 1 98.5 94 VAL A O 1
ATOM 746 N N . PHE A 1 95 ? -0.927 19.031 7.922 1 98.69 95 PHE A N 1
ATOM 747 C CA . PHE A 1 95 ? -0.918 20.469 7.719 1 98.69 95 PHE A CA 1
ATOM 748 C C . PHE A 1 95 ? -1.248 20.812 6.273 1 98.69 95 PHE A C 1
ATOM 750 O O . PHE A 1 95 ? -0.513 20.438 5.355 1 98.69 95 PHE A O 1
ATOM 757 N N . SER A 1 96 ? -2.303 21.453 6.043 1 98.44 96 SER A N 1
ATOM 758 C CA . SER A 1 96 ? -2.682 21.875 4.695 1 98.44 96 SER A CA 1
ATOM 759 C C . SER A 1 96 ? -2.6 23.391 4.547 1 98.44 96 SER A C 1
ATOM 761 O O . SER A 1 96 ? -3.139 24.125 5.371 1 98.44 96 SER A O 1
ATOM 763 N N . LYS A 1 97 ? -2.008 23.812 3.504 1 98.5 97 LYS A N 1
ATOM 764 C CA . LYS A 1 97 ? -1.846 25.234 3.254 1 98.5 97 LYS A CA 1
ATOM 765 C C . LYS A 1 97 ? -3.189 25.906 2.975 1 98.5 97 LYS A C 1
ATOM 767 O O . LYS A 1 97 ? -3.998 25.375 2.201 1 98.5 97 LYS A O 1
ATOM 772 N N . THR A 1 98 ? -3.389 27.031 3.58 1 97.81 98 THR A N 1
ATOM 773 C CA . THR A 1 98 ? -4.598 27.828 3.391 1 97.81 98 THR A CA 1
ATOM 774 C C . THR A 1 98 ? -4.387 28.891 2.322 1 97.81 98 THR A C 1
ATOM 776 O O . THR A 1 98 ? -3.275 29.047 1.808 1 97.81 98 THR A O 1
ATOM 779 N N . LYS A 1 99 ? -5.449 29.594 2.025 1 96.88 99 LYS A N 1
ATOM 780 C CA . LYS A 1 99 ? -5.332 30.734 1.126 1 96.88 99 LYS A CA 1
ATOM 781 C C . LYS A 1 99 ? -4.363 31.766 1.684 1 96.88 99 LYS A C 1
ATOM 783 O O . LYS A 1 99 ? -3.564 32.344 0.94 1 96.88 99 LYS A O 1
ATOM 788 N N . GLN A 1 100 ? -4.5 32.031 2.957 1 97.69 100 GLN A N 1
ATOM 789 C CA . GLN A 1 100 ? -3.578 32.969 3.613 1 97.69 100 GLN A CA 1
ATOM 790 C C . GLN A 1 100 ? -2.137 32.469 3.484 1 97.69 100 GLN A C 1
ATOM 792 O O . GLN A 1 100 ? -1.227 33.281 3.264 1 97.69 100 GLN A O 1
ATOM 797 N N . GLY A 1 101 ? -1.956 31.188 3.629 1 97.62 101 GLY A N 1
ATOM 798 C CA . GLY A 1 101 ? -0.628 30.609 3.473 1 97.62 101 GLY A CA 1
ATOM 799 C C . GLY A 1 101 ? -0.049 30.828 2.086 1 97.62 101 GLY A C 1
ATOM 800 O O . GLY A 1 101 ? 1.159 31.016 1.935 1 97.62 101 GLY A O 1
ATOM 801 N N . VAL A 1 102 ? -0.894 30.75 1.135 1 97.62 102 VAL A N 1
ATOM 802 C CA . VAL A 1 102 ? -0.465 30.984 -0.238 1 97.62 102 VAL A CA 1
ATOM 803 C C . VAL A 1 102 ? 0.001 32.438 -0.387 1 97.62 102 VAL A C 1
ATOM 805 O O . VAL A 1 102 ? 1.029 32.688 -1.012 1 97.62 102 VAL A O 1
ATOM 808 N N . LYS A 1 103 ? -0.733 33.344 0.145 1 97.38 103 LYS A N 1
ATOM 809 C CA . LYS A 1 103 ? -0.401 34.75 0.078 1 97.38 103 LYS A CA 1
ATOM 810 C C . LYS A 1 103 ? 0.93 35.031 0.767 1 97.38 103 LYS A C 1
ATOM 812 O O . LYS A 1 103 ? 1.739 35.812 0.265 1 97.38 103 LYS A O 1
ATOM 817 N N . SER A 1 104 ? 1.175 34.375 1.846 1 95.44 104 SER A N 1
ATOM 818 C CA . SER A 1 104 ? 2.336 34.656 2.68 1 95.44 104 SER A CA 1
ATOM 819 C C . SER A 1 104 ? 3.586 33.969 2.145 1 95.44 104 SER A C 1
ATOM 821 O O . SER A 1 104 ? 4.703 34.438 2.348 1 95.44 104 SER A O 1
ATOM 823 N N . GLY A 1 105 ? 3.412 32.844 1.509 1 94.38 105 GLY A N 1
ATOM 824 C CA . GLY A 1 105 ? 4.617 32.062 1.238 1 94.38 105 GLY A CA 1
ATOM 825 C C . GLY A 1 105 ? 4.617 31.422 -0.136 1 94.38 105 GLY A C 1
ATOM 826 O O . GLY A 1 105 ? 5.551 30.688 -0.487 1 94.38 105 GLY A O 1
ATOM 827 N N . GLY A 1 106 ? 3.547 31.609 -0.905 1 96.44 106 GLY A N 1
ATOM 828 C CA . GLY A 1 106 ? 3.463 31.016 -2.23 1 96.44 106 GLY A CA 1
ATOM 829 C C . GLY A 1 106 ? 2.881 29.609 -2.225 1 96.44 106 GLY A C 1
ATOM 830 O O . GLY A 1 106 ? 2.33 29.172 -1.215 1 96.44 106 GLY A O 1
ATOM 831 N N . GLY A 1 107 ? 2.85 29.016 -3.395 1 96.88 107 GLY A N 1
ATOM 832 C CA . GLY A 1 107 ? 2.285 27.688 -3.545 1 96.88 107 GLY A CA 1
ATOM 833 C C . GLY A 1 107 ? 0.803 27.703 -3.867 1 96.88 107 GLY A C 1
ATOM 834 O O . GLY A 1 107 ? 0.304 28.656 -4.477 1 96.88 107 GLY A O 1
ATOM 835 N N . THR A 1 108 ? 0.237 26.531 -3.545 1 97.31 108 THR A N 1
ATOM 836 C CA . THR A 1 108 ? -1.181 26.344 -3.836 1 97.31 108 THR A CA 1
ATOM 837 C C . THR A 1 108 ? -1.938 25.906 -2.586 1 97.31 108 THR A C 1
ATOM 839 O O . THR A 1 108 ? -1.391 25.203 -1.738 1 97.31 108 THR A O 1
ATOM 842 N N . GLU A 1 109 ? -3.172 26.391 -2.455 1 96.44 109 GLU A N 1
ATOM 843 C CA . GLU A 1 109 ? -4.027 25.875 -1.388 1 96.44 109 GLU A CA 1
ATOM 844 C C . GLU A 1 109 ? -4.086 24.359 -1.415 1 96.44 109 GLU A C 1
ATOM 846 O O . GLU A 1 109 ? -4.246 23.75 -2.479 1 96.44 109 GLU A O 1
ATOM 851 N N . GLY A 1 110 ? -3.848 23.766 -0.275 1 95.81 110 GLY A N 1
ATOM 852 C CA . GLY A 1 110 ? -3.9 22.312 -0.211 1 95.81 110 GLY A CA 1
ATOM 853 C C . GLY A 1 110 ? -2.529 21.672 -0.222 1 95.81 110 GLY A C 1
ATOM 854 O O . GLY A 1 110 ? -2.393 20.484 0.102 1 95.81 110 GLY A O 1
ATOM 855 N N . ASP A 1 111 ? -1.479 22.469 -0.685 1 98 111 ASP A N 1
ATOM 856 C CA . ASP A 1 111 ? -0.147 21.953 -0.405 1 98 111 ASP A CA 1
ATOM 857 C C . ASP A 1 111 ? -0.035 21.484 1.046 1 98 111 ASP A C 1
ATOM 859 O O . ASP A 1 111 ? -0.634 22.078 1.942 1 98 111 ASP A O 1
ATOM 863 N N . GLY A 1 112 ? 0.729 20.359 1.216 1 96.75 112 GLY A N 1
ATOM 864 C CA . GLY A 1 112 ? 0.562 19.797 2.543 1 96.75 112 GLY A CA 1
ATOM 865 C C . GLY A 1 112 ? 1.846 19.219 3.107 1 96.75 112 GLY A C 1
ATOM 866 O O . GLY A 1 112 ? 2.84 19.078 2.393 1 96.75 112 GLY A O 1
ATOM 867 N N . MET A 1 113 ? 1.812 18.984 4.375 1 98.5 113 MET A N 1
ATOM 868 C CA . MET A 1 113 ? 2.773 18.188 5.121 1 98.5 113 MET A CA 1
ATOM 869 C C . MET A 1 113 ? 2.059 17.188 6.02 1 98.5 113 MET A C 1
ATOM 871 O O . MET A 1 113 ? 1.228 17.562 6.848 1 98.5 113 MET A O 1
ATOM 875 N N . VAL A 1 114 ? 2.373 15.977 5.82 1 98.81 114 VAL A N 1
ATOM 876 C CA . VAL A 1 114 ? 1.829 14.906 6.645 1 98.81 114 VAL A CA 1
ATOM 877 C C . VAL A 1 114 ? 2.914 14.367 7.578 1 98.81 114 VAL A C 1
ATOM 879 O O . VAL A 1 114 ? 4.039 14.109 7.145 1 98.81 114 VAL A O 1
ATOM 882 N N . VAL A 1 115 ? 2.613 14.266 8.836 1 98.81 115 VAL A N 1
ATOM 883 C CA . VAL A 1 115 ? 3.49 13.656 9.836 1 98.81 115 VAL A CA 1
ATOM 884 C C . VAL A 1 115 ? 2.967 12.266 10.195 1 98.81 115 VAL A C 1
ATOM 886 O O . VAL A 1 115 ? 1.811 12.125 10.602 1 98.81 115 VAL A O 1
ATOM 889 N N . VAL A 1 116 ? 3.852 11.273 10.102 1 98.69 116 VAL A N 1
ATOM 890 C CA . VAL A 1 116 ? 3.373 9.906 10.32 1 98.69 116 VAL A CA 1
ATOM 891 C C . VAL A 1 116 ? 4.469 9.078 10.984 1 98.69 116 VAL A C 1
ATOM 893 O O . VAL A 1 116 ? 5.656 9.273 10.719 1 98.69 116 VAL A O 1
ATOM 896 N N . HIS A 1 117 ? 4.074 8.219 11.875 1 98.81 117 HIS A N 1
ATOM 897 C CA . HIS A 1 117 ? 4.934 7.18 12.43 1 98.81 117 HIS A CA 1
ATOM 898 C C . HIS A 1 117 ? 4.703 5.84 11.734 1 98.81 117 HIS A C 1
ATOM 900 O O . HIS A 1 117 ? 3.557 5.441 11.516 1 98.81 117 HIS A O 1
ATOM 906 N N . LEU A 1 118 ? 5.77 5.168 11.391 1 98.81 118 LEU A N 1
ATOM 907 C CA . LEU A 1 118 ? 5.676 3.875 10.711 1 98.81 118 LEU A CA 1
ATOM 908 C C . LEU A 1 118 ? 6.223 2.76 11.602 1 98.81 118 LEU A C 1
ATOM 910 O O . LEU A 1 118 ? 7.438 2.648 11.789 1 98.81 118 LEU A O 1
ATOM 914 N N . GLY A 1 119 ? 5.379 1.939 12.07 1 98.44 119 GLY A N 1
ATOM 915 C CA . GLY A 1 119 ? 5.738 0.918 13.039 1 98.44 119 GLY A CA 1
ATOM 916 C C . GLY A 1 119 ? 6.477 -0.256 12.43 1 98.44 119 GLY A C 1
ATOM 917 O O . GLY A 1 119 ? 6.562 -0.371 11.203 1 98.44 119 GLY A O 1
ATOM 918 N N . LYS A 1 120 ? 6.965 -1.138 13.266 1 97.69 120 LYS A N 1
ATOM 919 C CA . LYS A 1 120 ? 7.863 -2.221 12.867 1 97.69 120 LYS A CA 1
ATOM 920 C C . LYS A 1 120 ? 7.102 -3.334 12.156 1 97.69 120 LYS A C 1
ATOM 922 O O . LYS A 1 120 ? 7.707 -4.215 11.547 1 97.69 120 LYS A O 1
ATOM 927 N N . ASN A 1 121 ? 5.785 -3.393 12.258 1 97.75 121 ASN A N 1
ATOM 928 C CA . ASN A 1 121 ? 5.004 -4.449 11.633 1 97.75 121 ASN A CA 1
ATOM 929 C C . ASN A 1 121 ? 4.547 -4.047 10.227 1 97.75 121 ASN A C 1
ATOM 931 O O . ASN A 1 121 ? 3.637 -4.66 9.672 1 97.75 121 ASN A O 1
ATOM 935 N N . LEU A 1 122 ? 5.141 -2.98 9.68 1 98.38 122 LEU A N 1
ATOM 936 C CA . LEU A 1 122 ? 4.754 -2.457 8.375 1 98.38 122 LEU A CA 1
ATOM 937 C C . LEU A 1 122 ? 5.852 -2.699 7.348 1 98.38 122 LEU A C 1
ATOM 939 O O . LEU A 1 122 ? 5.945 -1.982 6.352 1 98.38 122 LEU A O 1
ATOM 943 N N . CYS A 1 123 ? 6.668 -3.725 7.531 1 97.31 123 CYS A N 1
ATOM 944 C CA . CYS A 1 123 ? 7.914 -3.906 6.793 1 97.31 123 CYS A CA 1
ATOM 945 C C . CYS A 1 123 ? 7.723 -4.875 5.633 1 97.31 123 CYS A C 1
ATOM 947 O O . CYS A 1 123 ? 6.754 -5.633 5.605 1 97.31 123 CYS A O 1
ATOM 949 N N . GLY A 1 124 ? 8.594 -4.746 4.656 1 93.31 124 GLY A N 1
ATOM 950 C CA . GLY A 1 124 ? 8.82 -5.742 3.623 1 93.31 124 GLY A CA 1
ATOM 951 C C . GLY A 1 124 ? 10.039 -6.602 3.883 1 93.31 124 GLY A C 1
ATOM 952 O O . GLY A 1 124 ? 9.938 -7.828 3.963 1 93.31 124 GLY A O 1
ATOM 953 N N . TYR A 1 125 ? 11.18 -5.941 4.023 1 88.69 125 TYR A N 1
ATOM 954 C CA . TYR A 1 125 ? 12.391 -6.531 4.582 1 88.69 125 TYR A CA 1
ATOM 955 C C . TYR A 1 125 ? 12.539 -6.184 6.059 1 88.69 125 TYR A C 1
ATOM 957 O O . TYR A 1 125 ? 11.961 -5.203 6.5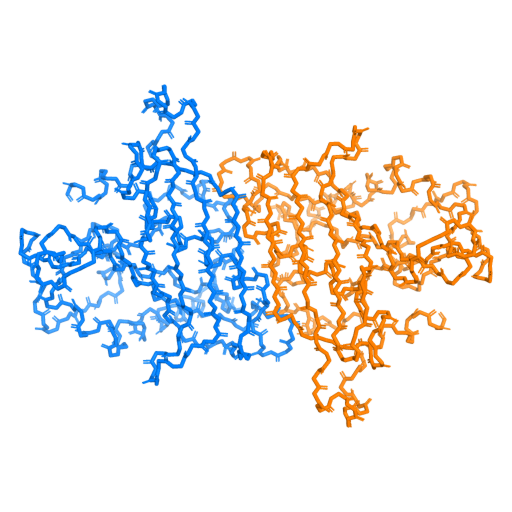31 1 88.69 125 TYR A O 1
ATOM 965 N N . LYS A 1 126 ? 13.227 -6.949 6.719 1 89.25 126 LYS A N 1
ATOM 966 C CA . LYS A 1 126 ? 13.375 -6.727 8.156 1 89.25 126 LYS A CA 1
ATOM 967 C C . LYS A 1 126 ? 13.836 -5.301 8.445 1 89.25 126 LYS A C 1
ATOM 969 O O . LYS A 1 126 ? 14.891 -4.875 7.965 1 89.25 126 LYS A O 1
ATOM 974 N N . GLY A 1 127 ? 12.992 -4.59 9.148 1 95.12 127 GLY A N 1
ATOM 975 C CA . GLY A 1 127 ? 13.328 -3.254 9.617 1 95.12 127 GLY A CA 1
ATOM 976 C C . GLY A 1 127 ? 13.141 -2.184 8.555 1 95.12 127 GLY A C 1
ATOM 977 O O . GLY A 1 127 ? 13.391 -1.004 8.812 1 95.12 127 GLY A O 1
ATOM 978 N N . VAL A 1 128 ? 12.758 -2.594 7.367 1 96.62 128 VAL A N 1
ATOM 979 C CA . VAL A 1 128 ? 12.586 -1.646 6.273 1 96.62 128 VAL A CA 1
ATOM 980 C C . VAL A 1 128 ? 11.117 -1.62 5.84 1 96.62 128 VAL A C 1
ATOM 982 O O . VAL A 1 128 ? 10.547 -2.66 5.508 1 96.62 128 VAL A O 1
ATOM 985 N N . ILE A 1 129 ? 10.539 -0.476 5.797 1 98.38 129 ILE A N 1
ATOM 986 C CA . ILE A 1 129 ? 9.125 -0.303 5.473 1 98.38 129 ILE A CA 1
ATOM 987 C C . ILE A 1 129 ? 8.852 -0.828 4.066 1 98.38 129 ILE A C 1
ATOM 989 O O . ILE A 1 129 ? 9.648 -0.615 3.148 1 98.38 129 ILE A O 1
ATOM 993 N N . HIS A 1 130 ? 7.801 -1.512 3.91 1 98.31 130 HIS A N 1
ATOM 994 C CA . HIS A 1 130 ? 7.406 -2.082 2.627 1 98.31 130 HIS A CA 1
ATOM 995 C C . HIS A 1 130 ? 7.219 -0.995 1.573 1 98.31 130 HIS A C 1
ATOM 997 O O . HIS A 1 130 ? 6.551 0.009 1.823 1 98.31 130 HIS A O 1
ATOM 1003 N N . GLY A 1 131 ? 7.738 -1.191 0.395 1 98.25 131 GLY A N 1
ATOM 1004 C CA . GLY A 1 131 ? 7.566 -0.228 -0.681 1 98.25 131 GLY A CA 1
ATOM 1005 C C . GLY A 1 131 ? 6.113 0.038 -1.019 1 98.25 131 GLY A C 1
ATOM 1006 O O . GLY A 1 131 ? 5.742 1.167 -1.35 1 98.25 131 GLY A O 1
ATOM 1007 N N . GLY A 1 132 ? 5.293 -0.954 -0.982 1 98.56 132 GLY A N 1
ATOM 1008 C CA . GLY A 1 132 ? 3.867 -0.799 -1.214 1 98.56 132 GLY A CA 1
ATOM 1009 C C . GLY A 1 132 ? 3.191 0.1 -0.196 1 98.56 132 GLY A C 1
ATOM 1010 O O . GLY A 1 132 ? 2.26 0.833 -0.531 1 98.56 132 GLY A O 1
ATOM 1011 N N . LEU A 1 133 ? 3.613 0.054 1.034 1 98.75 133 LEU A N 1
ATOM 1012 C CA . LEU A 1 133 ? 3.066 0.95 2.047 1 98.75 133 LEU A CA 1
ATOM 1013 C C . LEU A 1 133 ? 3.432 2.398 1.745 1 98.75 133 LEU A C 1
ATOM 1015 O O . LEU A 1 133 ? 2.621 3.305 1.957 1 98.75 133 LEU A O 1
ATOM 1019 N N . ILE A 1 134 ? 4.652 2.564 1.309 1 98.88 134 ILE A N 1
ATOM 1020 C CA . ILE A 1 134 ? 5.078 3.906 0.921 1 98.88 134 ILE A CA 1
ATOM 1021 C C . ILE A 1 134 ? 4.172 4.434 -0.187 1 98.88 134 ILE A C 1
ATOM 1023 O O . ILE A 1 134 ? 3.766 5.598 -0.162 1 98.88 134 ILE A O 1
ATOM 1027 N N . ALA A 1 135 ? 3.807 3.596 -1.142 1 98.94 135 ALA A N 1
ATOM 1028 C CA . ALA A 1 135 ? 2.852 3.975 -2.18 1 98.94 135 ALA A CA 1
ATOM 1029 C C . ALA A 1 135 ? 1.497 4.332 -1.575 1 98.94 135 ALA A C 1
ATOM 1031 O O . ALA A 1 135 ? 0.856 5.297 -2 1 98.94 135 ALA A O 1
ATOM 1032 N N . THR A 1 136 ? 1.062 3.58 -0.631 1 98.75 136 THR A N 1
ATOM 1033 C CA . THR A 1 136 ? -0.198 3.826 0.063 1 98.75 136 THR A CA 1
ATOM 1034 C C . THR A 1 136 ? -0.188 5.199 0.73 1 98.75 136 THR A C 1
ATOM 1036 O O . THR A 1 136 ? -1.158 5.953 0.625 1 98.75 136 THR A O 1
ATOM 1039 N N . LEU A 1 137 ? 0.896 5.496 1.394 1 98.75 137 LEU A N 1
ATOM 1040 C CA . LEU A 1 137 ? 1.041 6.777 2.072 1 98.75 137 LEU A CA 1
ATOM 1041 C C . LEU A 1 137 ? 0.981 7.93 1.075 1 98.75 137 LEU A C 1
ATOM 1043 O O . LEU A 1 137 ? 0.292 8.93 1.311 1 98.75 137 LEU A O 1
ATOM 1047 N N . PHE A 1 138 ? 1.692 7.77 -0.032 1 98.94 138 PHE A N 1
ATOM 1048 C CA . PHE A 1 138 ? 1.663 8.805 -1.06 1 98.94 138 PHE A CA 1
ATOM 1049 C C . PHE A 1 138 ? 0.261 8.953 -1.64 1 98.94 138 PHE A C 1
ATOM 1051 O O . PHE A 1 138 ? -0.214 10.07 -1.854 1 98.94 138 PHE A O 1
ATOM 1058 N N . ASP A 1 139 ? -0.382 7.832 -1.938 1 98.75 139 ASP A N 1
ATOM 1059 C CA . ASP A 1 139 ? -1.741 7.875 -2.469 1 98.75 139 ASP A CA 1
ATOM 1060 C C . ASP A 1 139 ? -2.65 8.719 -1.583 1 98.75 139 ASP A C 1
ATOM 1062 O O . ASP A 1 139 ? -3.361 9.602 -2.076 1 98.75 139 ASP A O 1
ATOM 1066 N N . GLU A 1 140 ? -2.594 8.555 -0.301 1 97.44 140 GLU A N 1
ATOM 1067 C CA . GLU A 1 140 ? -3.441 9.281 0.642 1 97.44 140 GLU A CA 1
ATOM 1068 C C . GLU A 1 140 ? -3.033 10.742 0.74 1 97.44 140 GLU A C 1
ATOM 1070 O O . GLU A 1 140 ? -3.885 11.633 0.685 1 97.44 140 GLU A O 1
ATOM 1075 N N . ALA A 1 141 ? -1.747 10.977 0.883 1 98.38 141 ALA A N 1
ATOM 1076 C CA . ALA A 1 141 ? -1.263 12.344 1.076 1 98.38 141 ALA A CA 1
ATOM 1077 C C . ALA A 1 141 ? -1.536 13.203 -0.155 1 98.38 141 ALA A C 1
ATOM 1079 O O . ALA A 1 141 ? -2.016 14.328 -0.036 1 98.38 141 ALA A O 1
ATOM 1080 N N . LEU A 1 142 ? -1.231 12.633 -1.348 1 98.69 142 LEU A N 1
ATOM 1081 C CA . LEU A 1 142 ? -1.441 13.375 -2.586 1 98.69 142 LEU A CA 1
ATOM 1082 C C . LEU A 1 142 ? -2.926 13.633 -2.82 1 98.69 142 LEU A C 1
ATOM 1084 O O . LEU A 1 142 ? -3.311 14.719 -3.268 1 98.69 142 LEU A O 1
ATOM 1088 N N . ALA A 1 143 ? -3.73 12.648 -2.553 1 97.62 143 ALA A N 1
ATOM 1089 C CA . ALA A 1 143 ? -5.172 12.805 -2.73 1 97.62 143 ALA A CA 1
ATOM 1090 C C . ALA A 1 143 ? -5.703 13.961 -1.886 1 97.62 143 ALA A C 1
ATOM 1092 O O . ALA A 1 143 ? -6.496 14.773 -2.365 1 97.62 143 ALA A O 1
ATOM 1093 N N . ARG A 1 144 ? -5.305 14.023 -0.699 1 96.19 144 ARG A N 1
ATOM 1094 C CA . ARG A 1 144 ? -5.789 15.07 0.202 1 96.19 144 ARG A CA 1
ATOM 1095 C C . ARG A 1 144 ? -5.477 16.453 -0.35 1 96.19 144 ARG A C 1
ATOM 1097 O O . ARG A 1 144 ? -6.312 17.359 -0.276 1 96.19 144 ARG A O 1
ATOM 1104 N N . SER A 1 145 ? -4.281 16.609 -0.833 1 97.62 145 SER A N 1
ATOM 1105 C CA . SER A 1 145 ? -3.936 17.891 -1.467 1 97.62 145 SER A CA 1
ATOM 1106 C C . SER A 1 145 ? -4.793 18.141 -2.703 1 97.62 145 SER A C 1
ATOM 1108 O O . SER A 1 145 ? -5.266 19.25 -2.916 1 97.62 145 SER A O 1
ATOM 1110 N N . ALA A 1 146 ? -4.984 17.094 -3.475 1 97.31 146 ALA A N 1
ATOM 1111 C CA . ALA A 1 146 ? -5.754 17.219 -4.711 1 97.31 146 ALA A CA 1
ATOM 1112 C C . ALA A 1 146 ? -7.191 17.656 -4.418 1 97.31 146 ALA A C 1
ATOM 1114 O O . ALA A 1 146 ? -7.789 18.406 -5.195 1 97.31 146 ALA A O 1
ATOM 1115 N N . PHE A 1 147 ? -7.766 17.203 -3.354 1 93.5 147 PHE A N 1
ATOM 1116 C CA . PHE A 1 147 ? -9.164 17.438 -3.021 1 93.5 147 PHE A CA 1
ATOM 1117 C C . PHE A 1 147 ? -9.43 18.938 -2.877 1 93.5 147 PHE A C 1
ATOM 1119 O O . PHE A 1 147 ? -10.531 19.406 -3.172 1 93.5 147 PHE A O 1
ATOM 1126 N N . TYR A 1 148 ? -8.422 19.703 -2.496 1 91.12 148 TYR A N 1
ATOM 1127 C CA . TYR A 1 148 ? -8.57 21.141 -2.352 1 91.12 148 TYR A CA 1
ATOM 1128 C C . TYR A 1 148 ? -8.773 21.812 -3.709 1 91.12 148 TYR A C 1
ATOM 1130 O O . TYR A 1 148 ? -9.383 22.875 -3.801 1 91.12 148 TYR A O 1
ATOM 1138 N N . SER A 1 149 ? -8.289 21.156 -4.758 1 91.5 149 SER A N 1
ATOM 1139 C CA . SER A 1 149 ? -8.289 21.781 -6.074 1 91.5 149 SER A CA 1
ATOM 1140 C C . SER A 1 149 ? -9.406 21.234 -6.953 1 91.5 149 SER A C 1
ATOM 1142 O O . SER A 1 149 ? -9.664 21.766 -8.039 1 91.5 149 SER A O 1
ATOM 1144 N N . LEU A 1 150 ? -9.984 20.141 -6.508 1 90.38 150 LEU A N 1
ATOM 1145 C CA . LEU A 1 150 ? -11.047 19.547 -7.305 1 90.38 150 LEU A CA 1
ATOM 1146 C C . LEU A 1 150 ? -12.398 20.172 -6.973 1 90.38 150 LEU A C 1
ATOM 1148 O O . LEU A 1 150 ? -12.68 20.469 -5.809 1 90.38 150 LEU A O 1
ATOM 1152 N N . PRO A 1 151 ? -13.234 20.375 -7.961 1 82.94 151 PRO A N 1
ATOM 1153 C CA . PRO A 1 151 ? -14.453 21.172 -7.812 1 82.94 151 PRO A CA 1
ATOM 1154 C C . PRO A 1 151 ? -15.336 20.703 -6.66 1 82.94 151 PRO A C 1
ATOM 1156 O O . PRO A 1 151 ? -15.891 21.516 -5.922 1 82.94 151 PRO A O 1
ATOM 1159 N N . HIS A 1 152 ? -15.484 19.375 -6.457 1 82.94 152 HIS A N 1
ATOM 1160 C CA . HIS A 1 152 ? -16.344 18.844 -5.41 1 82.94 152 HIS A CA 1
ATOM 1161 C C . HIS A 1 152 ? -15.531 18.109 -4.348 1 82.94 152 HIS A C 1
ATOM 1163 O O . HIS A 1 152 ? -16.094 17.328 -3.57 1 82.94 152 HIS A O 1
ATOM 1169 N N . HIS A 1 153 ? -14.227 18.281 -4.426 1 85.62 153 HIS A N 1
ATOM 1170 C CA . HIS A 1 153 ? -13.273 17.891 -3.393 1 85.62 153 HIS A CA 1
ATOM 1171 C C . HIS A 1 153 ? -13.25 16.375 -3.217 1 85.62 153 HIS A C 1
ATOM 1173 O O . HIS A 1 153 ? -13.086 15.883 -2.102 1 85.62 153 HIS A O 1
ATOM 1179 N N . VAL A 1 154 ? -13.664 15.695 -4.254 1 86 154 VAL A N 1
ATOM 1180 C CA . VAL A 1 154 ? -13.555 14.242 -4.273 1 86 154 VAL A CA 1
ATOM 1181 C C . VAL A 1 154 ? -12.812 13.789 -5.531 1 86 154 VAL A C 1
ATOM 1183 O O . VAL A 1 154 ? -12.914 14.43 -6.578 1 86 154 VAL A O 1
ATOM 1186 N N . GLY A 1 155 ? -12.078 12.766 -5.414 1 91.06 155 GLY A N 1
ATOM 1187 C CA . GLY A 1 155 ? -11.344 12.25 -6.555 1 91.06 155 GLY A CA 1
ATOM 1188 C C . GLY A 1 155 ? -10.922 10.805 -6.395 1 91.06 155 GLY A C 1
ATOM 1189 O O . GLY A 1 155 ? -10.953 10.266 -5.285 1 91.06 155 GLY A O 1
ATOM 1190 N N . VAL A 1 156 ? -10.648 10.219 -7.523 1 94.19 156 VAL A N 1
ATOM 1191 C CA . VAL A 1 156 ? -10.07 8.883 -7.562 1 94.19 156 VAL A CA 1
ATOM 1192 C C . VAL A 1 156 ? -8.68 8.938 -8.188 1 94.19 156 VAL A C 1
ATOM 1194 O O . VAL A 1 156 ? -8.383 9.836 -8.984 1 94.19 156 VAL A O 1
ATOM 1197 N N . THR A 1 157 ? -7.875 8.055 -7.789 1 97.31 157 THR A N 1
ATOM 1198 C CA . THR A 1 157 ? -6.52 8.016 -8.328 1 97.31 157 THR A CA 1
ATOM 1199 C C . THR A 1 157 ? -6.523 7.492 -9.766 1 97.31 157 THR A C 1
ATOM 1201 O O . THR A 1 157 ? -7.035 6.402 -10.031 1 97.31 157 THR A O 1
ATOM 1204 N N . GLY A 1 158 ? -5.984 8.273 -10.688 1 98.31 158 GLY A N 1
ATOM 1205 C CA . GLY A 1 158 ? -5.832 7.84 -12.062 1 98.31 158 GLY A CA 1
ATOM 1206 C C . GLY A 1 158 ? -4.465 7.25 -12.359 1 98.31 158 GLY A C 1
ATOM 1207 O O . GLY A 1 158 ? -4.352 6.238 -13.047 1 98.31 158 GLY A O 1
ATOM 1208 N N . LYS A 1 159 ? -3.463 7.926 -11.859 1 98.81 159 LYS A N 1
ATOM 1209 C CA . LYS A 1 159 ? -2.076 7.496 -12.023 1 98.81 159 LYS A CA 1
ATOM 1210 C C . LYS A 1 159 ? -1.273 7.75 -10.75 1 98.81 159 LYS A C 1
ATOM 1212 O O . LYS A 1 159 ? -1.519 8.727 -10.039 1 98.81 159 LYS A O 1
ATOM 1217 N N . LEU A 1 160 ? -0.356 6.957 -10.445 1 98.94 160 LEU A N 1
ATOM 1218 C CA . LEU A 1 160 ? 0.588 7.105 -9.344 1 98.94 160 LEU A CA 1
ATOM 1219 C C . LEU A 1 160 ? 1.972 6.598 -9.742 1 98.94 160 LEU A C 1
ATOM 1221 O O . LEU A 1 160 ? 2.117 5.457 -10.188 1 98.94 160 LEU A O 1
ATOM 1225 N N . GLU A 1 161 ? 2.955 7.418 -9.648 1 98.94 161 GLU A N 1
ATOM 1226 C CA . GLU A 1 161 ? 4.336 7.066 -9.984 1 98.94 161 GLU A CA 1
ATOM 1227 C C . GLU A 1 161 ? 5.27 7.348 -8.812 1 98.94 161 GLU A C 1
ATOM 1229 O O . GLU A 1 161 ? 5.262 8.445 -8.25 1 98.94 161 GLU A O 1
ATOM 1234 N N . LEU A 1 162 ? 6.043 6.375 -8.523 1 98.94 162 LEU A N 1
ATOM 1235 C CA . LEU A 1 162 ? 6.961 6.516 -7.398 1 98.94 162 LEU A CA 1
ATOM 1236 C C . LEU A 1 162 ? 8.398 6.23 -7.828 1 98.94 162 LEU A C 1
ATOM 1238 O O . LEU A 1 162 ? 8.641 5.332 -8.633 1 98.94 162 LEU A O 1
ATOM 1242 N N . ARG A 1 163 ? 9.305 6.926 -7.242 1 98.88 163 ARG A N 1
ATOM 1243 C CA . ARG A 1 163 ? 10.727 6.629 -7.23 1 98.88 163 ARG A CA 1
ATOM 1244 C C . ARG A 1 163 ? 11.234 6.422 -5.805 1 98.88 163 ARG A C 1
ATOM 1246 O O . ARG A 1 163 ? 11.086 7.305 -4.957 1 98.88 163 ARG A O 1
ATOM 1253 N N . TYR A 1 164 ? 11.805 5.289 -5.586 1 98.62 164 TYR A N 1
ATOM 1254 C CA . TYR A 1 164 ? 12.375 4.961 -4.285 1 98.62 164 TYR A CA 1
ATOM 1255 C C . TYR A 1 164 ? 13.867 5.262 -4.25 1 98.62 164 TYR A C 1
ATOM 1257 O O . TYR A 1 164 ? 14.641 4.703 -5.035 1 98.62 164 TYR A O 1
ATOM 1265 N N . ARG A 1 165 ? 14.242 6.094 -3.279 1 98 165 ARG A N 1
ATOM 1266 C CA . ARG A 1 165 ? 15.602 6.617 -3.307 1 98 165 ARG A CA 1
ATOM 1267 C C . ARG A 1 165 ? 16.469 5.938 -2.252 1 98 165 ARG A C 1
ATOM 1269 O O . ARG A 1 165 ? 17.625 5.578 -2.521 1 98 165 ARG A O 1
ATOM 1276 N N . LYS A 1 166 ? 15.984 5.816 -1.035 1 96.75 166 LYS A N 1
ATOM 1277 C CA . LYS A 1 166 ? 16.688 5.207 0.092 1 96.75 166 LYS A CA 1
ATOM 1278 C C . LYS A 1 166 ? 15.742 4.324 0.912 1 96.75 166 LYS A C 1
ATOM 1280 O O . LYS A 1 166 ? 14.531 4.551 0.932 1 96.75 166 LYS A O 1
ATOM 1285 N N . PRO A 1 167 ? 16.328 3.309 1.575 1 96.12 167 PRO A N 1
ATOM 1286 C CA . PRO A 1 167 ? 15.477 2.512 2.463 1 96.12 167 PRO A CA 1
ATOM 1287 C C . PRO A 1 167 ? 14.82 3.348 3.557 1 96.12 167 PRO A C 1
ATOM 1289 O O . PRO A 1 167 ? 15.43 4.285 4.078 1 96.12 167 PRO A O 1
ATOM 1292 N N . VAL A 1 168 ? 13.602 3.066 3.865 1 98.12 168 VAL A N 1
ATOM 1293 C CA . VAL A 1 168 ? 12.844 3.723 4.926 1 98.12 168 VAL A CA 1
ATOM 1294 C C . VAL A 1 168 ? 12.812 2.832 6.168 1 98.12 168 VAL A C 1
ATOM 1296 O O . VAL A 1 168 ? 12.141 1.795 6.176 1 98.12 168 VAL A O 1
ATOM 1299 N N . ALA A 1 169 ? 13.477 3.24 7.219 1 98.25 169 ALA A N 1
ATOM 1300 C CA . ALA A 1 169 ? 13.586 2.436 8.43 1 98.25 169 ALA A CA 1
ATOM 1301 C C . ALA A 1 169 ? 12.266 2.428 9.203 1 98.25 169 ALA A C 1
ATOM 1303 O O . ALA A 1 169 ? 11.57 3.443 9.266 1 98.25 169 ALA A O 1
ATOM 1304 N N . ALA A 1 170 ? 11.961 1.333 9.828 1 98.31 170 ALA A N 1
ATOM 1305 C CA . ALA A 1 170 ? 10.727 1.205 10.602 1 98.31 170 ALA A CA 1
ATOM 1306 C C . ALA A 1 170 ? 10.883 1.834 11.984 1 98.31 170 ALA A C 1
ATOM 1308 O O . ALA A 1 170 ? 12 2.127 12.422 1 98.31 170 ALA A O 1
ATOM 1309 N N . ASP A 1 171 ? 9.727 2.043 12.586 1 97.88 171 ASP A N 1
ATOM 1310 C CA . ASP A 1 171 ? 9.594 2.541 13.953 1 97.88 171 ASP A CA 1
ATOM 1311 C C . ASP A 1 171 ? 10.219 3.928 14.094 1 97.88 171 ASP A C 1
ATOM 1313 O O . ASP A 1 171 ? 11 4.172 15.008 1 97.88 171 ASP A O 1
ATOM 1317 N N . ARG A 1 172 ? 9.883 4.738 13.109 1 98.06 172 ARG A N 1
ATOM 1318 C CA . ARG A 1 172 ? 10.336 6.121 13.047 1 98.06 172 ARG A CA 1
ATOM 1319 C C . ARG A 1 172 ? 9.258 7.031 12.477 1 98.06 172 ARG A C 1
ATOM 1321 O O . ARG A 1 172 ? 8.258 6.551 11.938 1 98.06 172 ARG A O 1
ATOM 1328 N N . PHE A 1 173 ? 9.477 8.328 12.719 1 98.75 173 PHE A N 1
ATOM 1329 C CA . PHE A 1 173 ? 8.617 9.344 12.117 1 98.75 173 PHE A CA 1
ATOM 1330 C C . PHE A 1 173 ? 9.148 9.758 10.75 1 98.75 173 PHE A C 1
ATOM 1332 O O . PHE A 1 173 ? 10.359 9.75 10.523 1 98.75 173 PHE A O 1
ATOM 1339 N N . TYR A 1 174 ? 8.242 10.141 9.914 1 98.88 174 TYR A N 1
ATOM 1340 C CA . TYR A 1 174 ? 8.57 10.695 8.602 1 98.88 174 TYR A CA 1
ATOM 1341 C C . TYR A 1 174 ? 7.613 11.828 8.242 1 98.88 174 TYR A C 1
ATOM 1343 O O . TYR A 1 174 ? 6.539 11.961 8.836 1 98.88 174 TYR A O 1
ATOM 1351 N N . LEU A 1 175 ? 8.047 12.664 7.352 1 98.88 175 LEU A N 1
ATOM 1352 C CA . LEU A 1 175 ? 7.219 13.719 6.766 1 98.88 175 LEU A CA 1
ATOM 1353 C C . LEU A 1 175 ? 6.91 13.414 5.305 1 98.88 175 LEU A C 1
ATOM 1355 O O . LEU A 1 175 ? 7.77 12.914 4.57 1 98.88 175 LEU A O 1
ATOM 1359 N N . ILE A 1 176 ? 5.727 13.68 4.895 1 98.94 176 ILE A N 1
ATOM 1360 C CA . ILE A 1 176 ? 5.371 13.695 3.48 1 98.94 176 ILE A CA 1
ATOM 1361 C C . ILE A 1 176 ? 4.914 15.094 3.076 1 98.94 176 ILE A C 1
ATOM 1363 O O . ILE A 1 176 ? 3.898 15.594 3.568 1 98.94 176 ILE A O 1
ATOM 1367 N N . GLU A 1 177 ? 5.637 15.664 2.227 1 98.88 177 GLU A N 1
ATOM 1368 C CA . GLU A 1 177 ? 5.25 16.969 1.688 1 98.88 177 GLU A CA 1
ATOM 1369 C C . GLU A 1 177 ? 4.621 16.828 0.306 1 98.88 177 GLU A C 1
ATOM 1371 O O . GLU A 1 177 ? 5.074 16.016 -0.511 1 98.88 177 GLU A O 1
ATOM 1376 N N . THR A 1 178 ? 3.59 17.547 0.065 1 98.88 178 THR A N 1
ATOM 1377 C CA . THR A 1 178 ? 2.867 17.469 -1.2 1 98.88 178 THR A CA 1
ATOM 1378 C C . THR A 1 178 ? 2.678 18.859 -1.799 1 98.88 178 THR A C 1
ATOM 1380 O O . THR A 1 178 ? 2.537 19.844 -1.067 1 98.88 178 THR A O 1
ATOM 1383 N N . GLU A 1 179 ? 2.658 18.938 -3.084 1 98.69 179 GLU A N 1
ATOM 1384 C CA . GLU A 1 179 ? 2.441 20.172 -3.84 1 98.69 179 GLU A CA 1
ATOM 1385 C C . GLU A 1 179 ? 1.527 19.922 -5.035 1 98.69 179 GLU A C 1
ATOM 1387 O O . GLU A 1 179 ? 1.767 19.016 -5.836 1 98.69 179 GLU A O 1
ATOM 1392 N N . VAL A 1 180 ? 0.541 20.734 -5.148 1 98.31 180 VAL A N 1
ATOM 1393 C CA . VAL A 1 180 ? -0.287 20.703 -6.352 1 98.31 180 VAL A CA 1
ATOM 1394 C C . VAL A 1 180 ? 0.486 21.312 -7.523 1 98.31 180 VAL A C 1
ATOM 1396 O O . VAL A 1 180 ? 0.875 22.469 -7.484 1 98.31 180 VAL A O 1
ATOM 1399 N N . VAL A 1 181 ? 0.683 20.547 -8.547 1 98.38 181 VAL A N 1
ATOM 1400 C CA . VAL A 1 181 ? 1.464 20.984 -9.703 1 98.38 181 VAL A CA 1
ATOM 1401 C C . VAL A 1 181 ? 0.568 21.734 -10.68 1 98.38 181 VAL A C 1
ATOM 1403 O O . VAL A 1 181 ? 0.927 22.812 -11.148 1 98.38 181 VAL A O 1
ATOM 1406 N N . GLU A 1 182 ? -0.574 21.125 -10.945 1 97.31 182 GLU A N 1
ATOM 1407 C CA . GLU A 1 182 ? -1.537 21.766 -11.844 1 97.31 182 GLU A CA 1
ATOM 1408 C C . GLU A 1 182 ? -2.908 21.109 -11.734 1 97.31 182 GLU A C 1
ATOM 1410 O O . GLU A 1 182 ? -3.018 19.953 -11.297 1 97.31 182 GLU A O 1
ATOM 1415 N N . THR A 1 183 ? -3.893 21.859 -12.078 1 96.44 183 THR A N 1
ATOM 1416 C CA . THR A 1 183 ? -5.262 21.375 -12.195 1 96.44 183 THR A CA 1
ATOM 1417 C C . THR A 1 183 ? -5.828 21.688 -13.578 1 96.44 183 THR A C 1
ATOM 1419 O O . THR A 1 183 ? -5.809 22.844 -14.008 1 96.44 183 THR A O 1
ATOM 1422 N N . VAL A 1 184 ? -6.234 20.672 -14.266 1 95.88 184 VAL A N 1
ATOM 1423 C CA . VAL A 1 184 ? -6.809 20.797 -15.602 1 95.88 184 VAL A CA 1
ATOM 1424 C C . VAL A 1 184 ? -8.18 20.141 -15.648 1 95.88 184 VAL A C 1
ATOM 1426 O O . VAL A 1 184 ? -8.289 18.922 -15.828 1 95.88 184 VAL A O 1
ATOM 1429 N N . GLY A 1 185 ? -9.227 20.969 -15.562 1 92.38 185 GLY A N 1
ATOM 1430 C CA . GLY A 1 185 ? -10.562 20.406 -15.508 1 92.38 185 GLY A CA 1
ATOM 1431 C C . GLY A 1 185 ? -10.805 19.562 -14.266 1 92.38 185 GLY A C 1
ATOM 1432 O O . GLY A 1 185 ? -10.672 20.047 -13.141 1 92.38 185 GLY A O 1
ATOM 1433 N N . ARG A 1 186 ? -11.07 18.281 -14.539 1 94 186 ARG A N 1
ATOM 1434 C CA . ARG A 1 186 ? -11.398 17.391 -13.438 1 94 186 ARG A CA 1
ATOM 1435 C C . ARG A 1 186 ? -10.156 16.641 -12.953 1 94 186 ARG A C 1
ATOM 1437 O O . ARG A 1 186 ? -10.266 15.688 -12.164 1 94 186 ARG A O 1
ATOM 1444 N N . LYS A 1 187 ? -9.016 17.062 -13.484 1 96.94 187 LYS A N 1
ATOM 1445 C CA . LYS A 1 187 ? -7.78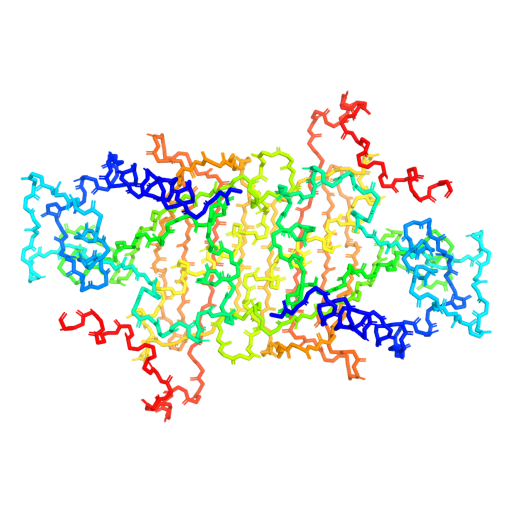5 16.359 -13.125 1 96.94 187 LYS A CA 1
ATOM 1446 C C . LYS A 1 187 ? -6.871 17.266 -12.305 1 96.94 187 LYS A C 1
ATOM 1448 O O . LYS A 1 187 ? -6.672 18.438 -12.648 1 96.94 187 LYS A O 1
ATOM 1453 N N . CYS A 1 188 ? -6.371 16.75 -11.25 1 98.06 188 CYS A N 1
ATOM 1454 C CA . CYS A 1 188 ? -5.387 17.438 -10.438 1 98.06 188 CYS A CA 1
ATOM 1455 C C . CYS A 1 188 ? -4.082 16.656 -10.359 1 98.06 188 CYS A C 1
ATOM 1457 O O . CYS A 1 188 ? -4.09 15.469 -10.031 1 98.06 188 CYS A O 1
ATOM 1459 N N . PHE A 1 189 ? -3.01 17.281 -10.742 1 98.75 189 PHE A N 1
ATOM 1460 C CA . PHE A 1 189 ? -1.672 16.703 -10.688 1 98.75 189 PHE A CA 1
ATOM 1461 C C . PHE A 1 189 ? -0.945 17.141 -9.422 1 98.75 189 PHE A C 1
ATOM 1463 O O . PHE A 1 189 ? -0.876 18.344 -9.125 1 98.75 189 PHE A O 1
ATOM 1470 N N . VAL A 1 190 ? -0.423 16.203 -8.664 1 98.88 190 VAL A N 1
ATOM 1471 C CA . VAL A 1 190 ? 0.2 16.5 -7.379 1 98.88 190 VAL A CA 1
ATOM 1472 C C . VAL A 1 190 ? 1.549 15.789 -7.281 1 98.88 190 VAL A C 1
ATOM 1474 O O . VAL A 1 190 ? 1.684 14.633 -7.703 1 98.88 190 VAL A O 1
ATOM 1477 N N . ALA A 1 191 ? 2.537 16.438 -6.766 1 98.94 191 ALA A N 1
ATOM 1478 C CA . ALA A 1 191 ? 3.846 15.867 -6.461 1 98.94 191 ALA A CA 1
ATOM 1479 C C . ALA A 1 191 ? 4.039 15.703 -4.953 1 98.94 191 ALA A C 1
ATOM 1481 O O . ALA A 1 191 ? 3.443 16.438 -4.164 1 98.94 191 ALA A O 1
ATOM 1482 N N . GLY A 1 192 ? 4.855 14.711 -4.551 1 98.88 192 GLY A N 1
ATOM 1483 C CA . GLY A 1 192 ? 5.105 14.477 -3.137 1 98.88 192 GLY A CA 1
ATOM 1484 C C . GLY A 1 192 ? 6.492 13.938 -2.857 1 98.88 192 GLY A C 1
ATOM 1485 O O . GLY A 1 192 ? 7.105 13.305 -3.721 1 98.88 192 GLY A O 1
ATOM 1486 N N . PHE A 1 193 ? 6.922 14.18 -1.643 1 98.94 193 PHE A N 1
ATOM 1487 C CA . PHE A 1 193 ? 8.234 13.75 -1.172 1 98.94 193 PHE A CA 1
ATOM 1488 C C . PHE A 1 193 ? 8.133 13.164 0.233 1 98.94 193 PHE A C 1
ATOM 1490 O O . PHE A 1 193 ? 7.5 13.75 1.112 1 98.94 193 PHE A O 1
ATOM 1497 N N . LEU A 1 194 ? 8.695 11.992 0.402 1 98.94 194 LEU A N 1
ATOM 1498 C CA . LEU A 1 194 ? 8.883 11.406 1.728 1 98.94 194 LEU A CA 1
ATOM 1499 C C . LEU A 1 194 ? 10.234 11.82 2.314 1 98.94 194 LEU A C 1
ATOM 1501 O O . LEU A 1 194 ? 11.281 11.539 1.728 1 98.94 194 LEU A O 1
ATOM 1505 N N . LEU A 1 195 ? 10.211 12.406 3.549 1 98.88 195 LEU A N 1
ATOM 1506 C CA . LEU A 1 195 ? 11.414 13.047 4.074 1 98.88 195 LEU A CA 1
ATOM 1507 C C . LEU A 1 195 ? 11.75 12.516 5.465 1 98.88 195 LEU A C 1
ATOM 1509 O O . LEU A 1 195 ? 10.852 12.273 6.273 1 98.88 195 LEU A O 1
ATOM 1513 N N . ASP A 1 196 ? 12.992 12.406 5.699 1 98.12 196 ASP A N 1
ATOM 1514 C CA . ASP A 1 196 ? 13.469 12.312 7.074 1 98.12 196 ASP A CA 1
ATOM 1515 C C . ASP A 1 196 ? 13.242 13.617 7.832 1 98.12 196 ASP A C 1
ATOM 1517 O O . ASP A 1 196 ? 13.648 14.688 7.371 1 98.12 196 ASP A O 1
ATOM 1521 N N . PRO A 1 197 ? 12.672 13.516 8.961 1 97.12 197 PRO A N 1
ATOM 1522 C CA . PRO A 1 197 ? 12.312 14.766 9.633 1 97.12 197 PRO A CA 1
ATOM 1523 C C . PRO A 1 197 ? 13.531 15.523 10.156 1 97.12 197 PRO A C 1
ATOM 1525 O O . PRO A 1 197 ? 13.445 16.734 10.414 1 97.12 197 PRO A O 1
ATOM 1528 N N . LYS A 1 198 ? 14.594 14.883 10.383 1 94.5 198 LYS A N 1
ATOM 1529 C CA . LYS A 1 198 ? 15.766 15.516 10.977 1 94.5 198 LYS A CA 1
ATOM 1530 C C . LYS A 1 198 ? 16.594 16.25 9.93 1 94.5 198 LYS A C 1
ATOM 1532 O O . LYS A 1 198 ? 16.906 17.438 10.102 1 94.5 198 LYS A O 1
ATOM 1537 N N . ASN A 1 199 ? 16.922 15.586 8.805 1 95.81 199 ASN A N 1
ATOM 1538 C CA . ASN A 1 199 ? 17.828 16.188 7.84 1 95.81 199 ASN A CA 1
ATOM 1539 C C . ASN A 1 199 ? 17.125 16.516 6.527 1 95.81 199 ASN A C 1
ATOM 1541 O O . ASN A 1 199 ? 17.734 17.062 5.605 1 95.81 199 ASN A O 1
ATOM 1545 N N . ARG A 1 200 ? 15.883 16.094 6.367 1 96.69 200 ARG A N 1
ATOM 1546 C CA . ARG A 1 200 ? 15.016 16.375 5.227 1 96.69 200 ARG A CA 1
ATOM 1547 C C . ARG A 1 200 ? 15.516 15.656 3.973 1 96.69 200 ARG A C 1
ATOM 1549 O O . ARG A 1 200 ? 15.211 16.078 2.854 1 96.69 200 ARG A O 1
ATOM 1556 N N . ASP A 1 201 ? 16.297 14.594 4.223 1 98 201 ASP A N 1
ATOM 1557 C CA . ASP A 1 201 ? 16.656 13.75 3.086 1 98 201 ASP A CA 1
ATOM 1558 C C . ASP A 1 201 ? 15.398 13.188 2.414 1 98 201 ASP A C 1
ATOM 1560 O O . ASP A 1 201 ? 14.461 12.758 3.094 1 98 201 ASP A O 1
ATOM 1564 N N . VAL A 1 202 ? 15.414 13.227 1.051 1 98.81 202 VAL A N 1
ATOM 1565 C CA . VAL A 1 202 ? 14.32 12.625 0.297 1 98.81 202 VAL A CA 1
ATOM 1566 C C . VAL A 1 202 ? 14.523 11.109 0.223 1 98.81 202 VAL A C 1
ATOM 1568 O O . VAL A 1 202 ? 15.523 10.633 -0.315 1 98.81 202 VAL A O 1
ATOM 1571 N N . LEU A 1 203 ? 13.609 10.383 0.744 1 98.81 203 LEU A N 1
ATOM 1572 C CA . LEU A 1 203 ? 13.711 8.922 0.772 1 98.81 203 LEU A CA 1
ATOM 1573 C C . LEU A 1 203 ? 12.906 8.305 -0.364 1 98.81 203 LEU A C 1
ATOM 1575 O O . LEU A 1 203 ? 13.203 7.191 -0.806 1 98.81 203 LEU A O 1
ATOM 1579 N N . ALA A 1 204 ? 11.875 8.938 -0.823 1 98.94 204 ALA A N 1
ATOM 1580 C CA . ALA A 1 204 ? 11.055 8.578 -1.975 1 98.94 204 ALA A CA 1
ATOM 1581 C C . ALA A 1 204 ? 10.305 9.789 -2.512 1 98.94 204 ALA A C 1
ATOM 1583 O O . ALA A 1 204 ? 10.133 10.789 -1.805 1 98.94 204 ALA A O 1
ATOM 1584 N N . GLU A 1 205 ? 9.891 9.742 -3.713 1 98.94 205 GLU A N 1
ATOM 1585 C CA . GLU A 1 205 ? 9.078 10.789 -4.332 1 98.94 205 GLU A CA 1
ATOM 1586 C C . GLU A 1 205 ? 7.969 10.195 -5.191 1 98.94 205 GLU A C 1
ATOM 1588 O O . GLU A 1 205 ? 8.055 9.039 -5.613 1 98.94 205 GLU A O 1
ATOM 1593 N N . ALA A 1 206 ? 6.949 10.953 -5.422 1 98.94 206 ALA A N 1
ATOM 1594 C CA . ALA A 1 206 ? 5.801 10.43 -6.164 1 98.94 206 ALA A CA 1
ATOM 1595 C C . ALA A 1 206 ? 5.105 11.547 -6.941 1 98.94 206 ALA A C 1
ATOM 1597 O O . ALA A 1 206 ? 5.168 12.719 -6.559 1 98.94 206 ALA A O 1
ATOM 1598 N N . ASN A 1 207 ? 4.496 11.188 -7.992 1 98.94 207 ASN A N 1
ATOM 1599 C CA . ASN A 1 207 ? 3.547 11.992 -8.758 1 98.94 207 ASN A CA 1
ATOM 1600 C C . ASN A 1 207 ? 2.213 11.273 -8.922 1 98.94 207 ASN A C 1
ATOM 1602 O O . ASN A 1 207 ? 2.18 10.07 -9.188 1 98.94 207 ASN A O 1
ATOM 1606 N N . GLY A 1 208 ? 1.184 11.984 -8.703 1 98.88 208 GLY A N 1
ATOM 1607 C CA . GLY A 1 208 ? -0.143 11.406 -8.844 1 98.88 208 GLY A CA 1
ATOM 1608 C C . GLY A 1 208 ? -1.088 12.266 -9.664 1 98.88 208 GLY A C 1
ATOM 1609 O O . GLY A 1 208 ? -0.935 13.492 -9.711 1 98.88 208 GLY A O 1
ATOM 1610 N N . VAL A 1 209 ? -1.989 11.625 -10.336 1 98.75 209 VAL A N 1
ATOM 1611 C CA . VAL A 1 209 ? -3.107 12.273 -11 1 98.75 209 VAL A CA 1
ATOM 1612 C C . VAL A 1 209 ? -4.422 11.836 -10.367 1 98.75 209 VAL A C 1
ATOM 1614 O O . VAL A 1 209 ? -4.715 10.641 -10.289 1 98.75 209 VAL A O 1
ATOM 1617 N N . PHE A 1 210 ? -5.18 12.727 -9.953 1 98.19 210 PHE A N 1
ATOM 1618 C CA . PHE A 1 210 ? -6.465 12.469 -9.312 1 98.19 210 PHE A CA 1
ATOM 1619 C C . PHE A 1 210 ? -7.602 13.086 -10.125 1 98.19 210 PHE A C 1
ATOM 1621 O O . PHE A 1 210 ? -7.508 14.227 -10.57 1 98.19 210 PHE A O 1
ATOM 1628 N N . ILE A 1 211 ? -8.672 12.297 -10.273 1 96.5 211 ILE A N 1
ATOM 1629 C CA . ILE A 1 211 ? -9.734 12.672 -11.203 1 96.5 211 ILE A CA 1
ATOM 1630 C C . ILE A 1 211 ? -11.07 12.711 -10.469 1 96.5 211 ILE A C 1
ATOM 1632 O O . ILE A 1 211 ? -11.453 11.734 -9.812 1 96.5 211 ILE A O 1
ATOM 1636 N N . GLU A 1 212 ? -11.75 13.742 -10.609 1 93.81 212 GLU A N 1
ATOM 1637 C CA . GLU A 1 212 ? -13.117 13.789 -10.102 1 93.81 212 GLU A CA 1
ATOM 1638 C C . GLU A 1 212 ? -14.062 12.977 -10.977 1 93.81 212 GLU A C 1
ATOM 1640 O O . GLU A 1 212 ? -14.195 13.25 -12.172 1 93.81 212 GLU A O 1
ATOM 1645 N N . PRO A 1 213 ? -14.68 12.008 -10.344 1 86.62 213 PRO A N 1
ATOM 1646 C CA . PRO A 1 213 ? -15.633 11.242 -11.148 1 86.62 213 PRO A CA 1
ATOM 1647 C C . PRO A 1 213 ? -16.797 12.102 -11.656 1 86.62 213 PRO A C 1
ATOM 1649 O O . PRO A 1 213 ? -17.172 13.078 -11 1 86.62 213 PRO A O 1
ATOM 1652 N N . ARG A 1 214 ? -17.359 11.641 -12.727 1 80.5 214 ARG A N 1
ATOM 1653 C CA . ARG A 1 214 ? -18.422 12.414 -13.344 1 80.5 214 ARG A CA 1
ATOM 1654 C C . ARG A 1 214 ? -19.656 12.453 -12.445 1 80.5 214 ARG A C 1
ATOM 1656 O O . ARG A 1 214 ? -20.391 13.438 -12.445 1 80.5 214 ARG A O 1
ATOM 1663 N N . TRP A 1 215 ? -19.875 11.32 -11.688 1 73.62 215 TRP A N 1
ATOM 1664 C CA . TRP A 1 215 ? -21.047 11.242 -10.844 1 73.62 215 TRP A CA 1
ATOM 1665 C C . TRP A 1 215 ? -20.938 12.203 -9.664 1 73.62 215 TRP A C 1
ATOM 1667 O O . TRP A 1 215 ? -21.922 12.477 -8.977 1 73.62 215 TRP A O 1
ATOM 1677 N N . ALA A 1 216 ? -19.703 12.719 -9.367 1 69.81 216 ALA A N 1
ATOM 1678 C CA . ALA A 1 216 ? -19.438 13.562 -8.203 1 69.81 216 ALA A CA 1
ATOM 1679 C C . ALA A 1 216 ? -20.297 14.828 -8.242 1 69.81 216 ALA A C 1
ATOM 1681 O O . ALA A 1 216 ? -20.656 15.375 -7.199 1 69.81 216 ALA A O 1
ATOM 1682 N N . LYS A 1 217 ? -20.547 15.188 -9.461 1 63.38 217 LYS A N 1
ATOM 1683 C CA . LYS A 1 217 ? -21.391 16.375 -9.617 1 63.38 217 LYS A CA 1
ATOM 1684 C C . LYS A 1 217 ? -22.797 16.141 -9.062 1 63.38 217 LYS A C 1
ATOM 1686 O O . LYS A 1 217 ? -23.484 17.078 -8.688 1 63.38 217 LYS A O 1
ATOM 1691 N N . TYR A 1 218 ? -23.141 14.828 -9.117 1 57.97 218 TYR A N 1
ATOM 1692 C CA . TYR A 1 218 ? -24.469 14.484 -8.656 1 57.97 218 TYR A CA 1
ATOM 1693 C C . TYR A 1 218 ? -24.453 14.055 -7.195 1 57.97 218 TYR A C 1
ATOM 1695 O O . TYR A 1 218 ? -25.516 13.922 -6.566 1 57.97 218 TYR A O 1
ATOM 1703 N N . ALA A 1 219 ? -23.234 13.539 -6.855 1 52.44 219 ALA A N 1
ATOM 1704 C CA . ALA A 1 219 ? -23.109 13.016 -5.5 1 52.44 219 ALA A CA 1
ATOM 1705 C C . ALA A 1 219 ? -23.312 14.117 -4.465 1 52.44 219 ALA A C 1
ATOM 1707 O O . ALA A 1 219 ? -22.391 14.883 -4.168 1 52.44 219 ALA A O 1
ATOM 1708 N N . SER A 1 220 ? -24.281 15.031 -4.688 1 41.72 220 SER A N 1
ATOM 1709 C CA . SER A 1 220 ? -24.547 15.828 -3.496 1 41.72 220 SER A CA 1
ATOM 1710 C C . SER A 1 220 ? -24.25 15.031 -2.227 1 41.72 220 SER A C 1
ATOM 1712 O O . SER A 1 220 ? -23.75 15.586 -1.248 1 41.72 220 SER A O 1
ATOM 1714 N N . TRP A 1 221 ? -24.906 13.859 -1.964 1 34.97 221 TRP A N 1
ATOM 1715 C CA . TRP A 1 221 ? -25.062 13.094 -0.73 1 34.97 221 TRP A CA 1
ATOM 1716 C C . TRP A 1 221 ? -23.797 12.305 -0.417 1 34.97 221 TRP A C 1
ATOM 1718 O O . TRP A 1 221 ? -23.531 11.969 0.741 1 34.97 221 TRP A O 1
ATOM 1728 N N . VAL A 1 222 ? -23.266 11.688 -1.376 1 34.88 222 VAL A N 1
ATOM 1729 C CA . VAL A 1 222 ? -22.297 10.664 -0.984 1 34.88 222 VAL A CA 1
ATOM 1730 C C . VAL A 1 222 ? -21.078 11.32 -0.327 1 34.88 222 VAL A C 1
ATOM 1732 O O . VAL A 1 222 ? -20.109 10.648 0.006 1 34.88 222 VAL A O 1
ATOM 1735 N N . GLY A 1 223 ? -20.797 12.555 -0.645 1 35.19 223 GLY A N 1
ATOM 1736 C CA . GLY A 1 223 ? -19.641 13.352 -0.249 1 35.19 223 GLY A CA 1
ATOM 1737 C C . GLY A 1 223 ? -19.406 13.344 1.249 1 35.19 223 GLY A C 1
ATOM 1738 O O . GLY A 1 223 ? -18.516 14.039 1.74 1 35.19 223 GLY A O 1
ATOM 1739 N N . SER A 1 224 ? -20.344 13.211 2.027 1 32.25 224 SER A N 1
ATOM 1740 C CA . SER A 1 224 ? -19.984 13.727 3.348 1 32.25 224 SER A CA 1
ATOM 1741 C C . SER A 1 224 ? -18.703 13.07 3.865 1 32.25 224 SER A C 1
ATOM 1743 O O . SER A 1 224 ? -18.766 12.219 4.754 1 32.25 224 SER A O 1
ATOM 1745 N N . VAL A 1 225 ? -17.938 12.438 3.074 1 32.84 225 VAL A N 1
ATOM 1746 C CA . VAL A 1 225 ? -16.656 12.664 3.73 1 32.84 225 VAL A CA 1
ATOM 1747 C C . VAL A 1 225 ? -16.328 14.156 3.711 1 32.84 225 VAL A C 1
ATOM 1749 O O . VAL A 1 225 ? -16.016 14.711 2.656 1 32.84 225 VAL A O 1
ATOM 1752 N N . ASP A 1 226 ? -17.172 15.031 3.973 1 32.62 226 ASP A N 1
ATOM 1753 C CA . ASP A 1 226 ? -17.094 16.484 4.098 1 32.62 226 ASP A CA 1
ATOM 1754 C C . ASP A 1 226 ? -15.68 16.922 4.496 1 32.62 226 ASP A C 1
ATOM 1756 O O . ASP A 1 226 ? -15.305 16.828 5.672 1 32.62 226 ASP A O 1
ATOM 1760 N N . MET A 1 227 ? -14.789 16.719 3.783 1 30.55 227 MET A N 1
ATOM 1761 C CA . MET A 1 227 ? -13.508 17.328 4.125 1 30.55 227 MET A CA 1
ATOM 1762 C C . MET A 1 227 ? -13.664 18.828 4.398 1 30.55 227 MET A C 1
ATOM 1764 O O . MET A 1 227 ? -13.023 19.359 5.305 1 30.55 227 MET A O 1
ATOM 1768 N N . ARG A 1 228 ? -14.484 19.688 3.619 1 31.62 228 ARG A N 1
ATOM 1769 C CA . ARG A 1 228 ? -14.641 21.109 3.91 1 31.62 228 ARG A CA 1
ATOM 1770 C C . ARG A 1 228 ? -15.422 21.328 5.203 1 31.62 228 ARG A C 1
ATOM 1772 O O . ARG A 1 228 ? -15.281 22.359 5.859 1 31.62 228 ARG A O 1
ATOM 1779 N N . LYS A 1 229 ? -16.516 20.547 5.281 1 34.31 229 LYS A N 1
ATOM 1780 C CA . LYS A 1 229 ? -17.172 20.859 6.547 1 34.31 229 LYS A CA 1
ATOM 1781 C C . LYS A 1 229 ? -16.219 20.688 7.723 1 34.31 229 LYS A C 1
ATOM 1783 O O . LYS A 1 229 ? -16.422 21.297 8.781 1 34.31 229 LYS A O 1
ATOM 1788 N N . HIS A 1 230 ? -15.312 19.828 7.52 1 30.5 230 HIS A N 1
ATOM 1789 C CA . HIS A 1 230 ? -14.297 19.844 8.57 1 30.5 230 HIS A CA 1
ATOM 1790 C C . HIS A 1 230 ? -13.367 21.031 8.43 1 30.5 230 HIS A C 1
ATOM 1792 O O . HIS A 1 230 ? -12.758 21.469 9.414 1 30.5 230 HIS A O 1
ATOM 1798 N N . LEU A 1 231 ? -13.18 21.484 7.184 1 29.41 231 LEU A N 1
ATOM 1799 C CA . LEU A 1 231 ? -12.352 22.672 7.047 1 29.41 231 LEU A CA 1
ATOM 1800 C C . LEU A 1 231 ? -13.141 23.922 7.418 1 29.41 231 LEU A C 1
ATOM 1802 O O . LEU A 1 231 ? -12.57 24.906 7.906 1 29.41 231 LEU A O 1
ATOM 1806 N N . ASP A 1 232 ? -14.312 24.062 6.902 1 27.86 232 ASP A N 1
ATOM 1807 C CA . ASP A 1 232 ? -15.016 25.328 7.086 1 27.86 232 ASP A CA 1
ATOM 1808 C C . ASP A 1 232 ? -15.578 25.438 8.5 1 27.86 232 ASP A C 1
ATOM 1810 O O . ASP A 1 232 ? -16.031 26.516 8.906 1 27.86 232 ASP A O 1
ATOM 1814 N N . LYS A 1 233 ? -15.844 24.359 9.195 1 29.72 233 LYS A N 1
ATOM 1815 C CA . LYS A 1 233 ? -16.375 24.781 10.484 1 29.72 233 LYS A CA 1
ATOM 1816 C C . LYS A 1 233 ? -15.273 25.219 11.438 1 29.72 233 LYS A C 1
ATOM 1818 O O . LYS A 1 233 ? -14.195 24.625 11.453 1 29.72 233 LYS A O 1
ATOM 1823 N N . MET B 1 1 ? -15.094 -12.078 15.578 1 78.44 1 MET B N 1
ATOM 1824 C CA . MET B 1 1 ? -15.195 -13.461 15.125 1 78.44 1 MET B CA 1
ATOM 1825 C C . MET B 1 1 ? -14.461 -14.406 16.078 1 78.44 1 MET B C 1
ATOM 1827 O O . MET B 1 1 ? -13.383 -14.078 16.562 1 78.44 1 MET B O 1
ATOM 1831 N N . SER B 1 2 ? -15.07 -15.492 16.312 1 87.75 2 SER B N 1
ATOM 1832 C CA . SER B 1 2 ? -14.375 -16.516 17.094 1 87.75 2 SER B CA 1
ATOM 1833 C C . SER B 1 2 ? -13.234 -17.141 16.297 1 87.75 2 SER B C 1
ATOM 1835 O O . SER B 1 2 ? -13.164 -16.984 15.07 1 87.75 2 SER B O 1
ATOM 1837 N N . GLU B 1 3 ? -12.328 -17.75 16.922 1 87.81 3 GLU B N 1
ATOM 1838 C CA . GLU B 1 3 ? -11.227 -18.438 16.266 1 87.81 3 GLU B CA 1
ATOM 1839 C C . GLU B 1 3 ? -11.742 -19.484 15.273 1 87.81 3 GLU B C 1
ATOM 1841 O O . GLU B 1 3 ? -11.203 -19.609 14.172 1 87.81 3 GLU B O 1
ATOM 1846 N N . GLN B 1 4 ? -12.812 -20.172 15.68 1 90.75 4 GLN B N 1
ATOM 1847 C CA . GLN B 1 4 ? -13.398 -21.203 14.828 1 90.75 4 GLN B CA 1
ATOM 1848 C C . GLN B 1 4 ? -14.031 -20.594 13.586 1 90.75 4 GLN B C 1
ATOM 1850 O O . GLN B 1 4 ? -13.898 -21.125 12.484 1 90.75 4 GLN B O 1
ATOM 1855 N N . GLU B 1 5 ? -14.672 -19.484 13.758 1 91.62 5 GLU B N 1
ATOM 1856 C CA . GLU B 1 5 ? -15.305 -18.781 12.641 1 91.62 5 GLU B CA 1
ATOM 1857 C C . GLU B 1 5 ? -14.258 -18.25 11.664 1 91.62 5 GLU B C 1
ATOM 1859 O O . GLU B 1 5 ? -14.453 -18.312 10.445 1 91.62 5 GLU B O 1
ATOM 1864 N N . THR B 1 6 ? -13.188 -17.797 12.266 1 92.5 6 THR B N 1
ATOM 1865 C CA . THR B 1 6 ? -12.086 -17.281 11.453 1 92.5 6 THR B CA 1
ATOM 1866 C C . THR B 1 6 ? -11.477 -18.391 10.609 1 92.5 6 THR B C 1
ATOM 1868 O O . THR B 1 6 ? -11.25 -18.203 9.414 1 92.5 6 THR B O 1
ATOM 1871 N N . GLU B 1 7 ? -11.258 -19.5 11.211 1 92.56 7 GLU B N 1
ATOM 1872 C CA . GLU B 1 7 ? -10.68 -20.625 10.508 1 92.56 7 GLU B CA 1
ATOM 1873 C C . GLU B 1 7 ? -11.602 -21.125 9.398 1 92.56 7 GLU B C 1
ATOM 1875 O O . GLU B 1 7 ? -11.148 -21.453 8.305 1 92.56 7 GLU B O 1
ATOM 1880 N N . ALA B 1 8 ? -12.891 -21.203 9.711 1 94.44 8 ALA B N 1
ATOM 1881 C CA . ALA B 1 8 ? -13.867 -21.625 8.719 1 94.44 8 ALA B CA 1
ATOM 1882 C C . ALA B 1 8 ? -13.922 -20.656 7.543 1 94.44 8 ALA B C 1
ATOM 1884 O O . ALA B 1 8 ? -13.969 -21.094 6.387 1 94.44 8 ALA B O 1
ATOM 1885 N N . TYR B 1 9 ? -13.922 -19.422 7.887 1 95.38 9 TYR B N 1
ATOM 1886 C CA . TYR B 1 9 ? -13.945 -18.406 6.852 1 95.38 9 TYR B CA 1
ATOM 1887 C C . TYR B 1 9 ? -12.727 -18.516 5.941 1 95.38 9 TYR B C 1
ATOM 1889 O O . TYR B 1 9 ? -12.859 -18.531 4.715 1 95.38 9 TYR B O 1
ATOM 1897 N N . CYS B 1 10 ? -11.562 -18.578 6.477 1 94.69 10 CYS B N 1
ATOM 1898 C CA . CYS B 1 10 ? -10.328 -18.672 5.703 1 94.69 10 CYS B CA 1
ATOM 1899 C C . CYS B 1 10 ? -10.281 -19.953 4.883 1 94.69 10 CYS B C 1
ATOM 1901 O O . CYS B 1 10 ? -9.797 -19.953 3.752 1 94.69 10 CYS B O 1
ATOM 1903 N N . SER B 1 11 ? -10.773 -21.047 5.48 1 96.19 11 SER B N 1
ATOM 1904 C CA . SER B 1 11 ? -10.852 -22.312 4.762 1 96.19 11 SER B CA 1
ATOM 1905 C C . SER B 1 11 ? -11.75 -22.203 3.539 1 96.19 11 SER B C 1
ATOM 1907 O O . SER B 1 11 ? -11.43 -22.734 2.471 1 96.19 11 SER B O 1
ATOM 1909 N N . GLU B 1 12 ? -12.844 -21.547 3.709 1 97.5 12 GLU B N 1
ATOM 1910 C CA . GLU B 1 12 ? -13.766 -21.359 2.598 1 97.5 12 GLU B CA 1
ATOM 1911 C C . GLU B 1 12 ? -13.109 -20.562 1.467 1 97.5 12 GLU B C 1
ATOM 1913 O O . GLU B 1 12 ? -13.273 -20.906 0.293 1 97.5 12 GLU B O 1
ATOM 1918 N N . ILE B 1 13 ? -12.414 -19.547 1.809 1 98.06 13 ILE B N 1
ATOM 1919 C CA . ILE B 1 13 ? -11.734 -18.719 0.822 1 98.06 13 ILE B CA 1
ATOM 1920 C C . ILE B 1 13 ? -10.672 -19.531 0.1 1 98.06 13 ILE B C 1
ATOM 1922 O O . ILE B 1 13 ? -10.531 -19.453 -1.123 1 98.06 13 ILE B O 1
ATOM 1926 N N . GLU B 1 14 ? -9.938 -20.344 0.846 1 97.94 14 GLU B N 1
ATOM 1927 C CA . GLU B 1 14 ? -8.906 -21.188 0.252 1 97.94 14 GLU B CA 1
ATOM 1928 C C . GLU B 1 14 ? -9.508 -22.172 -0.744 1 97.94 14 GLU B C 1
ATOM 1930 O O . GLU B 1 14 ? -8.992 -22.328 -1.854 1 97.94 14 GLU B O 1
ATOM 1935 N N . HIS B 1 15 ? -10.555 -22.828 -0.359 1 98.19 15 HIS B N 1
ATOM 1936 C CA . HIS B 1 15 ? -11.227 -23.766 -1.247 1 98.19 15 HIS B CA 1
ATOM 1937 C C . HIS B 1 15 ? -11.734 -23.078 -2.504 1 98.19 15 HIS B C 1
ATOM 193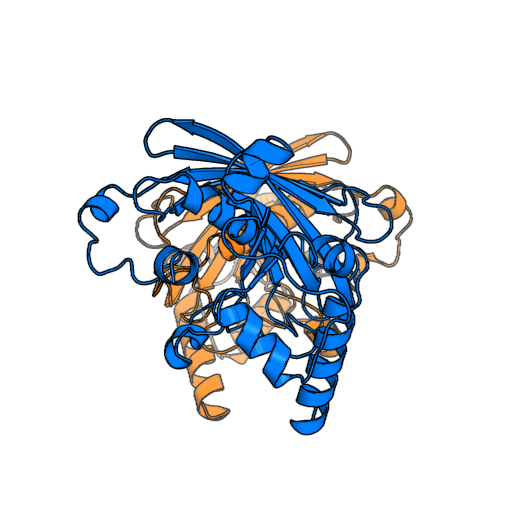9 O O . HIS B 1 15 ? -11.609 -23.609 -3.609 1 98.19 15 HIS B O 1
ATOM 1945 N N . ALA B 1 16 ? -12.305 -21.906 -2.291 1 98.31 16 ALA B N 1
ATOM 1946 C CA . ALA B 1 16 ? -12.82 -21.141 -3.426 1 98.31 16 ALA B CA 1
ATOM 1947 C C . ALA B 1 16 ? -11.695 -20.766 -4.391 1 98.31 16 ALA B C 1
ATOM 1949 O O . ALA B 1 16 ? -11.883 -20.781 -5.609 1 98.31 16 ALA B O 1
ATOM 1950 N N . MET B 1 17 ? -10.539 -20.422 -3.9 1 98.31 17 MET B N 1
ATOM 1951 C CA . MET B 1 17 ? -9.383 -20.078 -4.727 1 98.31 17 MET B CA 1
ATOM 1952 C C . MET B 1 17 ? -9.008 -21.25 -5.641 1 98.31 17 MET B C 1
ATOM 1954 O O . MET B 1 17 ? -8.805 -21.062 -6.84 1 98.31 17 MET B O 1
ATOM 1958 N N . HIS B 1 18 ? -8.953 -22.453 -5.102 1 98.19 18 HIS B N 1
ATOM 1959 C CA . HIS B 1 18 ? -8.539 -23.641 -5.84 1 98.19 18 HIS B CA 1
ATOM 1960 C C . HIS B 1 18 ? -9.594 -24.047 -6.867 1 98.19 18 HIS B C 1
ATOM 1962 O O . HIS B 1 18 ? -9.305 -24.812 -7.789 1 98.19 18 HIS B O 1
ATOM 1968 N N . ASN B 1 19 ? -10.781 -23.516 -6.719 1 97.25 19 ASN B N 1
ATOM 1969 C CA . ASN B 1 19 ? -11.867 -23.875 -7.629 1 97.25 19 ASN B CA 1
ATOM 1970 C C . ASN B 1 19 ? -12.008 -22.859 -8.758 1 97.25 19 ASN B C 1
ATOM 1972 O O . ASN B 1 19 ? -12.82 -23.031 -9.664 1 97.25 19 ASN B O 1
ATOM 1976 N N . LEU B 1 20 ? -11.281 -21.812 -8.688 1 97.75 20 LEU B N 1
ATOM 1977 C CA . LEU B 1 20 ? -11.312 -20.828 -9.773 1 97.75 20 LEU B CA 1
ATOM 1978 C C . LEU B 1 20 ? -10.898 -21.469 -11.094 1 97.75 20 LEU B C 1
ATOM 1980 O O . LEU B 1 20 ? -9.93 -22.234 -11.141 1 97.75 20 LEU B O 1
ATOM 1984 N N . PRO B 1 21 ? -11.586 -21.125 -12.18 1 97.31 21 PRO B N 1
ATOM 1985 C CA . PRO B 1 21 ? -11.211 -21.672 -13.484 1 97.31 21 PRO B CA 1
ATOM 1986 C C . PRO B 1 21 ? -9.758 -21.375 -13.859 1 97.31 21 PRO B C 1
ATOM 1988 O O . PRO B 1 21 ? -9.055 -22.25 -14.367 1 97.31 21 PRO B O 1
ATOM 1991 N N . ALA B 1 22 ? -9.281 -20.219 -13.586 1 96.88 22 ALA B N 1
ATOM 1992 C CA . ALA B 1 22 ? -7.91 -19.828 -13.922 1 96.88 22 ALA B CA 1
ATOM 1993 C C . ALA B 1 22 ? -6.898 -20.734 -13.227 1 96.88 22 ALA B C 1
ATOM 1995 O O . ALA B 1 22 ? -5.828 -21.016 -13.773 1 96.88 22 ALA B O 1
ATOM 1996 N N . VAL B 1 23 ? -7.207 -21.156 -12.016 1 97.88 23 VAL B N 1
ATOM 1997 C CA . VAL B 1 23 ? -6.328 -22.047 -11.258 1 97.88 23 VAL B CA 1
ATOM 1998 C C . VAL B 1 23 ? -6.398 -23.453 -11.844 1 97.88 23 VAL B C 1
ATOM 2000 O O . VAL B 1 23 ? -5.371 -24.047 -12.188 1 97.88 23 VAL B O 1
ATOM 2003 N N . ARG B 1 24 ? -7.574 -23.953 -12.047 1 97.25 24 ARG B N 1
ATOM 2004 C CA . ARG B 1 24 ? -7.789 -25.328 -12.5 1 97.25 24 ARG B CA 1
ATOM 2005 C C . ARG B 1 24 ? -7.172 -25.547 -13.875 1 97.25 24 ARG B C 1
ATOM 2007 O O . ARG B 1 24 ? -6.621 -26.625 -14.148 1 97.25 24 ARG B O 1
ATOM 2014 N N . GLU B 1 25 ? -7.219 -24.531 -14.672 1 95.19 25 GLU B N 1
ATOM 2015 C CA . GLU B 1 25 ? -6.73 -24.625 -16.047 1 95.19 25 GLU B CA 1
ATOM 2016 C C . GLU B 1 25 ? -5.211 -24.734 -16.078 1 95.19 25 GLU B C 1
ATOM 2018 O O . GLU B 1 25 ? -4.641 -25.219 -17.062 1 95.19 25 GLU B O 1
ATOM 2023 N N . HIS B 1 26 ? -4.555 -24.359 -15.008 1 96.69 26 HIS B N 1
ATOM 2024 C CA . HIS B 1 26 ? -3.096 -24.312 -15.023 1 96.69 26 HIS B CA 1
ATOM 2025 C C . HIS B 1 26 ? -2.506 -25.531 -14.328 1 96.69 26 HIS B C 1
ATOM 2027 O O . HIS B 1 26 ? -1.302 -25.781 -14.422 1 96.69 26 HIS B O 1
ATOM 2033 N N . ILE B 1 27 ? -3.344 -26.344 -13.695 1 97.19 27 ILE B N 1
ATOM 2034 C CA . ILE B 1 27 ? -2.861 -27.406 -12.82 1 97.19 27 ILE B CA 1
ATOM 2035 C C . ILE B 1 27 ? -2.088 -28.438 -13.641 1 97.19 27 ILE B C 1
ATOM 2037 O O . ILE B 1 27 ? -0.955 -28.781 -13.297 1 97.19 27 ILE B O 1
ATOM 2041 N N . SER B 1 28 ? -2.59 -28.875 -14.789 1 96.75 28 SER B N 1
ATOM 2042 C CA . SER B 1 28 ? -2 -29.953 -15.578 1 96.75 28 SER B CA 1
ATOM 2043 C C . SER B 1 28 ? -0.662 -29.531 -16.172 1 96.75 28 SER B C 1
ATOM 2045 O O . SER B 1 28 ? 0.112 -30.375 -16.625 1 96.75 28 SER B O 1
ATOM 2047 N N . ARG B 1 29 ? -0.369 -28.266 -16.141 1 97.81 29 ARG B N 1
ATOM 2048 C CA . ARG B 1 29 ? 0.87 -27.75 -16.719 1 97.81 29 ARG B CA 1
ATOM 2049 C C . ARG B 1 29 ? 1.8 -27.219 -15.641 1 97.81 29 ARG B C 1
ATOM 2051 O O . ARG B 1 29 ? 2.742 -26.484 -15.93 1 97.81 29 ARG B O 1
ATOM 2058 N N . SER B 1 30 ? 1.46 -27.594 -14.43 1 98.69 30 SER B N 1
ATOM 2059 C CA . SER B 1 30 ? 2.221 -27.016 -13.328 1 98.69 30 SER B CA 1
ATOM 2060 C C . SER B 1 30 ? 2.727 -28.094 -12.375 1 98.69 30 SER B C 1
ATOM 2062 O O . SER B 1 30 ? 2.205 -29.203 -12.359 1 98.69 30 SER B O 1
ATOM 2064 N N . TYR B 1 31 ? 3.764 -27.797 -11.648 1 98.5 31 TYR B N 1
ATOM 2065 C CA . TYR B 1 31 ? 4.156 -28.562 -10.469 1 98.5 31 TYR B CA 1
ATOM 2066 C C . TYR B 1 31 ? 4.18 -27.672 -9.227 1 98.5 31 TYR B C 1
ATOM 2068 O O . TYR B 1 31 ? 4.25 -26.453 -9.336 1 98.5 31 TYR B O 1
ATOM 2076 N N . GLU B 1 32 ? 4.078 -28.25 -8.062 1 97.94 32 GLU B N 1
ATOM 2077 C CA . GLU B 1 32 ? 3.998 -27.5 -6.809 1 97.94 32 GLU B CA 1
ATOM 2078 C C . GLU B 1 32 ? 5.328 -27.547 -6.062 1 97.94 32 GLU B C 1
ATOM 2080 O O . GLU B 1 32 ? 5.965 -28.594 -5.969 1 97.94 32 GLU B O 1
ATOM 2085 N N . MET B 1 33 ? 5.691 -26.438 -5.566 1 97.12 33 MET B N 1
ATOM 2086 C CA . MET B 1 33 ? 6.719 -26.422 -4.527 1 97.12 33 MET B CA 1
ATOM 2087 C C . MET B 1 33 ? 6.133 -26.828 -3.178 1 97.12 33 MET B C 1
ATOM 2089 O O . MET B 1 33 ? 4.914 -26.781 -2.986 1 97.12 33 MET B O 1
ATOM 2093 N N . PRO B 1 34 ? 6.969 -27.188 -2.242 1 95.88 34 PRO B N 1
ATOM 2094 C CA . PRO B 1 34 ? 6.465 -27.625 -0.935 1 95.88 34 PRO B CA 1
ATOM 2095 C C . PRO B 1 34 ? 5.543 -26.594 -0.289 1 95.88 34 PRO B C 1
ATOM 2097 O O . PRO B 1 34 ? 4.539 -26.953 0.327 1 95.88 34 PRO B O 1
ATOM 2100 N N . SER B 1 35 ? 5.855 -25.328 -0.444 1 95.06 35 SER B N 1
ATOM 2101 C CA . SER B 1 35 ? 5 -24.297 0.124 1 95.06 35 SER B CA 1
ATOM 2102 C C . SER B 1 35 ? 3.564 -24.422 -0.378 1 95.06 35 SER B C 1
ATOM 2104 O O . SER B 1 35 ? 2.615 -24.234 0.386 1 95.06 35 SER B O 1
ATOM 2106 N N . ALA B 1 36 ? 3.432 -24.734 -1.6 1 97.56 36 ALA B N 1
ATOM 2107 C CA . ALA B 1 36 ? 2.113 -24.875 -2.213 1 97.56 36 ALA B CA 1
ATOM 2108 C C . ALA B 1 36 ? 1.462 -26.188 -1.81 1 97.56 36 ALA B C 1
ATOM 2110 O O . ALA B 1 36 ? 0.28 -26.234 -1.461 1 97.56 36 ALA B O 1
ATOM 2111 N N . THR B 1 37 ? 2.264 -27.25 -1.832 1 97.12 37 THR B N 1
ATOM 2112 C CA . THR B 1 37 ? 1.76 -28.578 -1.467 1 97.12 37 THR B CA 1
ATOM 2113 C C . THR B 1 37 ? 1.27 -28.594 -0.022 1 97.12 37 THR B C 1
ATOM 2115 O O . THR B 1 37 ? 0.198 -29.125 0.272 1 97.12 37 THR B O 1
ATOM 2118 N N . ASN B 1 38 ? 2.014 -27.984 0.812 1 95.56 38 ASN B N 1
ATOM 2119 C CA . ASN B 1 38 ? 1.695 -27.984 2.236 1 95.56 38 ASN B CA 1
ATOM 2120 C C . ASN B 1 38 ? 0.367 -27.281 2.512 1 95.56 38 ASN B C 1
ATOM 2122 O O . ASN B 1 38 ? -0.442 -27.766 3.305 1 95.56 38 ASN B O 1
ATOM 2126 N N . VAL B 1 39 ? 0.155 -26.188 1.864 1 96 39 VAL B N 1
ATOM 2127 C CA . VAL B 1 39 ? -1.089 -25.438 2.059 1 96 39 VAL B CA 1
ATOM 2128 C C . VAL B 1 39 ? -2.262 -26.25 1.519 1 96 39 VAL B C 1
ATOM 2130 O O . VAL B 1 39 ? -3.277 -26.422 2.199 1 96 39 VAL B O 1
ATOM 2133 N N . ARG B 1 40 ? -2.127 -26.719 0.357 1 96.75 40 ARG B N 1
ATOM 2134 C CA . ARG B 1 40 ? -3.191 -27.484 -0.279 1 96.75 40 ARG B CA 1
ATOM 2135 C C . ARG B 1 40 ? -3.582 -28.688 0.574 1 96.75 40 ARG B C 1
ATOM 2137 O O . ARG B 1 40 ? -4.766 -28.922 0.825 1 96.75 40 ARG B O 1
ATOM 2144 N N . GLU B 1 41 ? -2.631 -29.422 1.02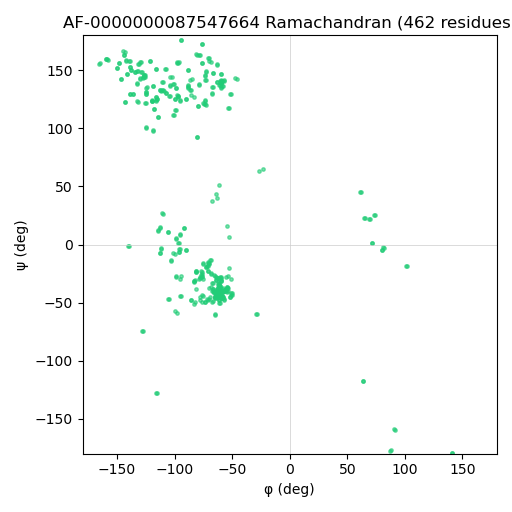3 1 96.25 41 GLU B N 1
ATOM 2145 C CA . GLU B 1 41 ? -2.877 -30.625 1.806 1 96.25 41 GLU B CA 1
ATOM 2146 C C . GLU B 1 41 ? -3.449 -30.281 3.18 1 96.25 41 GLU B C 1
ATOM 2148 O O . GLU B 1 41 ? -4.266 -31.031 3.719 1 96.25 41 GLU B O 1
ATOM 2153 N N . LYS B 1 42 ? -3.006 -29.234 3.75 1 94.94 42 LYS B N 1
ATOM 2154 C CA . LYS B 1 42 ? -3.531 -28.781 5.035 1 94.94 42 LYS B CA 1
ATOM 2155 C C . LYS B 1 42 ? -5.047 -28.609 4.977 1 94.94 42 LYS B C 1
ATOM 2157 O O . LYS B 1 42 ? -5.746 -28.891 5.953 1 94.94 42 LYS B O 1
ATOM 2162 N N . TYR B 1 43 ? -5.512 -28.172 3.879 1 95.81 43 TYR B N 1
ATOM 2163 C CA . TYR B 1 43 ? -6.941 -27.906 3.754 1 95.81 43 TYR B CA 1
ATOM 2164 C C . TYR B 1 43 ? -7.66 -29.078 3.111 1 95.81 43 TYR B C 1
ATOM 2166 O O . TYR B 1 43 ? -8.844 -29 2.777 1 95.81 43 TYR B O 1
ATOM 2174 N N . GLY B 1 44 ? -6.906 -30.141 2.793 1 96.19 44 GLY B N 1
ATOM 2175 C CA . GLY B 1 44 ? -7.5 -31.359 2.254 1 96.19 44 GLY B CA 1
ATOM 2176 C C . GLY B 1 44 ? -7.949 -31.203 0.812 1 96.19 44 GLY B C 1
ATOM 2177 O O . GLY B 1 44 ? -8.891 -31.875 0.382 1 96.19 44 GLY B O 1
ATOM 2178 N N . ILE B 1 45 ? -7.359 -30.328 0.14 1 96.94 45 ILE B N 1
ATOM 2179 C CA . ILE B 1 45 ? -7.77 -30.047 -1.231 1 96.94 45 ILE B CA 1
ATOM 2180 C C . ILE B 1 45 ? -7.066 -31.016 -2.186 1 96.94 45 ILE B C 1
ATOM 2182 O O . ILE B 1 45 ? -5.848 -31.188 -2.127 1 96.94 45 ILE B O 1
ATOM 2186 N N . LYS B 1 46 ? -7.852 -31.562 -3.064 1 96.06 46 LYS B N 1
ATOM 2187 C CA . LYS B 1 46 ? -7.352 -32.5 -4.078 1 96.06 46 LYS B CA 1
ATOM 2188 C C . LYS B 1 46 ? -7.852 -32.094 -5.469 1 96.06 46 LYS B C 1
ATOM 2190 O O . LYS B 1 46 ? -8.969 -31.609 -5.617 1 96.06 46 LYS B O 1
ATOM 2195 N N . TYR B 1 47 ? -6.957 -32.312 -6.344 1 95.5 47 TYR B N 1
ATOM 2196 C CA . TYR B 1 47 ? -7.332 -32.094 -7.734 1 95.5 47 TYR B CA 1
ATOM 2197 C C . TYR B 1 47 ? -7.57 -33.406 -8.445 1 95.5 47 TYR B C 1
ATOM 2199 O O . TYR B 1 47 ? -6.875 -34.406 -8.188 1 95.5 47 TYR B O 1
ATOM 2207 N N . ASN B 1 48 ? -8.516 -33.438 -9.336 1 94 48 ASN B N 1
ATOM 2208 C CA . ASN B 1 48 ? -8.711 -34.594 -10.195 1 94 48 ASN B CA 1
ATOM 2209 C C . ASN B 1 48 ? -7.684 -34.625 -11.328 1 94 48 ASN B C 1
ATOM 2211 O O . ASN B 1 48 ? -7.363 -35.719 -11.844 1 94 48 ASN B O 1
ATOM 2215 N N . THR B 1 49 ? -7.254 -33.562 -11.695 1 95.19 49 THR B N 1
ATOM 2216 C CA . THR B 1 49 ? -6.223 -33.438 -12.711 1 95.19 49 THR B CA 1
ATOM 2217 C C . THR B 1 49 ? -4.832 -33.562 -12.102 1 95.19 49 THR B C 1
ATOM 2219 O O . THR B 1 49 ? -4.504 -32.844 -11.133 1 95.19 49 THR B O 1
ATOM 2222 N N . PRO B 1 50 ? -4.016 -34.438 -12.672 1 96.56 50 PRO B N 1
ATOM 2223 C CA . PRO B 1 50 ? -2.664 -34.562 -12.125 1 96.56 50 PRO B CA 1
ATOM 2224 C C . PRO B 1 50 ? -1.774 -33.375 -12.461 1 96.56 50 PRO B C 1
ATOM 2226 O O . PRO B 1 50 ? -1.908 -32.781 -13.531 1 96.56 50 PRO B O 1
ATOM 2229 N N . PHE B 1 51 ? -0.894 -33.062 -11.625 1 98 51 PHE B N 1
ATOM 2230 C CA . PHE B 1 51 ? 0.149 -32.094 -11.898 1 98 51 PHE B CA 1
ATOM 2231 C C . PHE B 1 51 ? 1.13 -32.625 -12.938 1 98 51 PHE B C 1
ATOM 2233 O O . PHE B 1 51 ? 1.253 -33.844 -13.117 1 98 51 PHE B O 1
ATOM 2240 N N . ALA B 1 52 ? 1.805 -31.703 -13.586 1 98.19 52 ALA B N 1
ATOM 2241 C CA . ALA B 1 52 ? 2.9 -32.094 -14.477 1 98.19 52 ALA B CA 1
ATOM 2242 C C . ALA B 1 52 ? 4.145 -32.469 -13.68 1 98.19 52 ALA B C 1
ATOM 2244 O O . ALA B 1 52 ? 4.312 -32.031 -12.531 1 98.19 52 ALA B O 1
ATOM 2245 N N . GLU B 1 53 ? 4.984 -33.281 -14.328 1 97.56 53 GLU B N 1
ATOM 2246 C CA . GLU B 1 53 ? 6.32 -33.5 -13.773 1 97.56 53 GLU B CA 1
ATOM 2247 C C . GLU B 1 53 ? 7.152 -32.219 -13.828 1 97.56 53 GLU B C 1
ATOM 2249 O O . GLU B 1 53 ? 7.012 -31.422 -14.758 1 97.56 53 GLU B O 1
ATOM 2254 N N . LYS B 1 54 ? 7.984 -32.062 -12.883 1 97.19 54 LYS B N 1
ATOM 2255 C CA . LYS B 1 54 ? 8.781 -30.859 -12.727 1 97.19 54 LYS B CA 1
ATOM 2256 C C . LYS B 1 54 ? 9.477 -30.5 -14.039 1 97.19 54 LYS B C 1
ATOM 2258 O O . LYS B 1 54 ? 9.469 -29.328 -14.453 1 97.19 54 LYS B O 1
ATOM 2263 N N . GLU B 1 55 ? 10.023 -31.406 -14.734 1 96.06 55 GLU B N 1
ATOM 2264 C CA . GLU B 1 55 ? 10.828 -31.188 -15.938 1 96.06 55 GLU B CA 1
ATOM 2265 C C . GLU B 1 55 ? 9.953 -30.781 -17.125 1 96.06 55 GLU B C 1
ATOM 2267 O O . GLU B 1 55 ? 10.438 -30.219 -18.094 1 96.06 55 GLU B O 1
ATOM 2272 N N . GLU B 1 56 ? 8.68 -31.078 -17 1 97.25 56 GLU B N 1
ATOM 2273 C CA . GLU B 1 56 ? 7.773 -30.859 -18.125 1 97.25 56 GLU B CA 1
ATOM 2274 C C . GLU B 1 56 ? 6.793 -29.734 -17.828 1 97.25 56 GLU B C 1
ATOM 2276 O O . GLU B 1 56 ? 6 -29.344 -18.688 1 97.25 56 GLU B O 1
ATOM 2281 N N . ALA B 1 57 ? 6.879 -29.234 -16.672 1 98.56 57 ALA B N 1
ATOM 2282 C CA . ALA B 1 57 ? 5.883 -28.266 -16.219 1 98.56 57 ALA B CA 1
ATOM 2283 C C . ALA B 1 57 ? 6.172 -26.875 -16.797 1 98.56 57 ALA B C 1
ATOM 2285 O O . ALA B 1 57 ? 7.32 -26.422 -16.812 1 98.56 57 ALA B O 1
ATOM 2286 N N . ASP B 1 58 ? 5.16 -26.188 -17.234 1 98.5 58 ASP B N 1
ATOM 2287 C CA . ASP B 1 58 ? 5.262 -24.828 -17.766 1 98.5 58 ASP B CA 1
ATOM 2288 C C . ASP B 1 58 ? 5.309 -23.812 -16.625 1 98.5 58 ASP B C 1
ATOM 2290 O O . ASP B 1 58 ? 5.77 -22.688 -16.828 1 98.5 58 ASP B O 1
ATOM 2294 N N . TYR B 1 59 ? 4.773 -24.203 -15.461 1 98.56 59 TYR B N 1
ATOM 2295 C CA . TYR B 1 59 ? 4.699 -23.281 -14.328 1 98.56 59 TYR B CA 1
ATOM 2296 C C . TYR B 1 59 ? 5.074 -23.984 -13.023 1 98.56 59 TYR B C 1
ATOM 2298 O O . TYR B 1 59 ? 4.902 -25.203 -12.898 1 98.56 59 TYR B O 1
ATOM 2306 N N . VAL B 1 60 ? 5.605 -23.281 -12.141 1 98.5 60 VAL B N 1
ATOM 2307 C CA . VAL B 1 60 ? 5.789 -23.719 -10.758 1 98.5 60 VAL B CA 1
ATOM 2308 C C . VAL B 1 60 ? 4.848 -22.953 -9.836 1 98.5 60 VAL B C 1
ATOM 2310 O O . VAL B 1 60 ? 4.68 -21.734 -9.984 1 98.5 60 VAL B O 1
ATOM 2313 N N . ILE B 1 61 ? 4.168 -23.609 -8.984 1 98.56 61 ILE B N 1
ATOM 2314 C CA . ILE B 1 61 ? 3.238 -23.016 -8.039 1 98.56 61 ILE B CA 1
ATOM 2315 C C . ILE B 1 61 ? 3.922 -22.828 -6.688 1 98.56 61 ILE B C 1
ATOM 2317 O O . ILE B 1 61 ? 4.504 -23.766 -6.145 1 98.56 61 ILE B O 1
ATOM 2321 N N . THR B 1 62 ? 3.863 -21.672 -6.176 1 97.62 62 THR B N 1
ATOM 2322 C CA . THR B 1 62 ? 4.391 -21.359 -4.852 1 97.62 62 THR B CA 1
ATOM 2323 C C . THR B 1 62 ? 3.363 -20.594 -4.023 1 97.62 62 THR B C 1
ATOM 2325 O O . THR B 1 62 ? 2.416 -20.031 -4.574 1 97.62 62 THR B O 1
ATOM 2328 N N . ARG B 1 63 ? 3.477 -20.688 -2.75 1 97.19 63 ARG B N 1
ATOM 2329 C CA . ARG B 1 63 ? 2.785 -19.875 -1.762 1 97.19 63 ARG B CA 1
ATOM 2330 C C . ARG B 1 63 ? 3.777 -19.078 -0.911 1 97.19 63 ARG B C 1
ATOM 2332 O O . ARG B 1 63 ? 4.223 -19.562 0.134 1 97.19 63 ARG B O 1
ATOM 2339 N N . PRO B 1 64 ? 3.967 -17.859 -1.281 1 92.12 64 PRO B N 1
ATOM 2340 C CA . PRO B 1 64 ? 5.004 -17.094 -0.587 1 92.12 64 PRO B CA 1
ATOM 2341 C C . PRO B 1 64 ? 4.738 -16.969 0.91 1 92.12 64 PRO B C 1
ATOM 2343 O O . PRO B 1 64 ? 3.582 -16.828 1.327 1 92.12 64 PRO B O 1
ATOM 2346 N N . PHE B 1 65 ? 5.785 -17.047 1.781 1 89.06 65 PHE B N 1
ATOM 2347 C CA . PHE B 1 65 ? 5.844 -16.734 3.205 1 89.06 65 PHE B CA 1
ATOM 2348 C C . PHE B 1 65 ? 5.273 -17.875 4.035 1 89.06 65 PHE B C 1
ATOM 2350 O O . PHE B 1 65 ? 5.32 -17.844 5.266 1 89.06 65 PHE B O 1
ATOM 2357 N N . VAL B 1 66 ? 4.734 -18.906 3.414 1 89.25 66 VAL B N 1
ATOM 2358 C CA . VAL B 1 66 ? 4.086 -19.984 4.16 1 89.25 66 VAL B CA 1
ATOM 2359 C C . VAL B 1 66 ? 5.109 -20.672 5.066 1 89.25 66 VAL B C 1
ATOM 2361 O O . VAL B 1 66 ? 4.789 -21.062 6.191 1 89.25 66 VAL B O 1
ATOM 2364 N N . ASP B 1 67 ? 6.32 -20.719 4.609 1 86.56 67 ASP B N 1
ATOM 2365 C CA . ASP B 1 67 ? 7.344 -21.438 5.355 1 86.56 67 ASP B CA 1
ATOM 2366 C C . ASP B 1 67 ? 8.188 -20.484 6.199 1 86.56 67 ASP B C 1
ATOM 2368 O O . ASP B 1 67 ? 9.18 -20.906 6.801 1 86.56 67 ASP B O 1
ATOM 2372 N N . ALA B 1 68 ? 7.82 -19.266 6.191 1 86.62 68 ALA B N 1
ATOM 2373 C CA . ALA B 1 68 ? 8.562 -18.297 6.996 1 86.62 68 ALA B CA 1
ATOM 2374 C C . ALA B 1 68 ? 8.273 -18.484 8.477 1 86.62 68 ALA B C 1
ATOM 2376 O O . ALA B 1 68 ? 7.137 -18.781 8.859 1 86.62 68 ALA B O 1
ATOM 2377 N N . PRO B 1 69 ? 9.258 -18.344 9.312 1 86.06 69 PRO B N 1
ATOM 2378 C CA . PRO B 1 69 ? 9 -18.406 10.758 1 86.06 69 PRO B CA 1
ATOM 2379 C C . PRO B 1 69 ? 7.977 -17.375 11.219 1 86.06 69 PRO B C 1
ATOM 2381 O O . PRO B 1 69 ? 7.98 -16.234 10.75 1 86.06 69 PRO B O 1
ATOM 2384 N N . PRO B 1 70 ? 7.148 -17.812 12.117 1 82.69 70 PRO B N 1
ATOM 2385 C CA . PRO B 1 70 ? 6.086 -16.922 12.594 1 82.69 70 PRO B CA 1
ATOM 2386 C C . PRO B 1 70 ? 6.621 -15.602 13.133 1 82.69 70 PRO B C 1
ATOM 2388 O O . PRO B 1 70 ? 6.02 -14.547 12.914 1 82.69 70 PRO B O 1
ATOM 2391 N N . GLU B 1 71 ? 7.695 -15.656 13.797 1 83 71 GLU B N 1
ATOM 2392 C CA . GLU B 1 71 ? 8.273 -14.453 14.391 1 83 71 GLU B CA 1
ATOM 2393 C C . GLU B 1 71 ? 8.664 -13.445 13.312 1 83 71 GLU B C 1
ATOM 2395 O O . GLU B 1 71 ? 8.57 -12.234 13.531 1 83 71 GLU B O 1
ATOM 2400 N N . SER B 1 72 ? 8.984 -13.984 12.148 1 86.19 72 SER B N 1
ATOM 2401 C CA . SER B 1 72 ? 9.383 -13.109 11.055 1 86.19 72 SER B CA 1
ATOM 2402 C C . SER B 1 72 ? 8.172 -12.516 10.344 1 86.19 72 SER B C 1
ATOM 2404 O O . SER B 1 72 ? 8.25 -11.422 9.773 1 86.19 72 SER B O 1
ATOM 2406 N N . LEU B 1 73 ? 7.094 -13.18 10.469 1 88.81 73 LEU B N 1
ATOM 2407 C CA . LEU B 1 73 ? 5.887 -12.773 9.758 1 88.81 73 LEU B CA 1
ATOM 2408 C C . LEU B 1 73 ? 5.242 -11.562 10.422 1 88.81 73 LEU B C 1
ATOM 2410 O O . LEU B 1 73 ? 4.613 -10.734 9.75 1 88.81 73 LEU B O 1
ATOM 2414 N N . GLU B 1 74 ? 5.465 -11.453 11.68 1 90.06 74 GLU B N 1
ATOM 2415 C CA . GLU B 1 74 ? 4.824 -10.383 12.438 1 90.06 74 GLU B CA 1
ATOM 2416 C C . GLU B 1 74 ? 5.215 -9.008 11.891 1 90.06 74 GLU B C 1
ATOM 2418 O O . GLU B 1 74 ? 4.391 -8.094 11.867 1 90.06 74 GLU B O 1
ATOM 2423 N N . ALA B 1 75 ? 6.41 -8.961 11.391 1 93.31 75 ALA B N 1
ATOM 2424 C CA . ALA B 1 75 ? 6.938 -7.664 10.969 1 93.31 75 ALA B CA 1
ATOM 2425 C C . ALA B 1 75 ? 6.594 -7.379 9.508 1 93.31 75 ALA B C 1
ATOM 2427 O O . ALA B 1 75 ? 6.816 -6.27 9.016 1 93.31 75 ALA B O 1
ATOM 2428 N N . GLN B 1 76 ? 5.984 -8.367 8.883 1 95.69 76 GLN B N 1
ATOM 2429 C CA . GLN B 1 76 ? 5.695 -8.234 7.461 1 95.69 76 GLN B CA 1
ATOM 2430 C C . GLN B 1 76 ? 4.34 -7.57 7.238 1 95.69 76 GLN B C 1
ATOM 2432 O O . GLN B 1 76 ? 3.34 -7.961 7.844 1 95.69 76 GLN B O 1
ATOM 2437 N N . LEU B 1 77 ? 4.309 -6.68 6.32 1 97.56 77 LEU B N 1
ATOM 2438 C CA . LEU B 1 77 ? 3.062 -5.992 6 1 97.56 77 LEU B CA 1
ATOM 2439 C C . LEU B 1 77 ? 2.033 -6.969 5.434 1 97.56 77 LEU B C 1
ATOM 2441 O O . LEU B 1 77 ? 0.997 -7.211 6.055 1 97.56 77 LEU B O 1
ATOM 2445 N N . THR B 1 78 ? 2.344 -7.629 4.312 1 96.75 78 THR B N 1
ATOM 2446 C CA . THR B 1 78 ? 1.355 -8.406 3.572 1 96.75 78 THR B CA 1
ATOM 2447 C C . THR B 1 78 ? 1.197 -9.797 4.176 1 96.75 78 THR B C 1
ATOM 2449 O O . THR B 1 78 ? 0.096 -10.352 4.195 1 96.75 78 THR B O 1
ATOM 2452 N N . ALA B 1 79 ? 2.307 -10.328 4.746 1 95.25 79 ALA B N 1
ATOM 2453 C CA . ALA B 1 79 ? 2.256 -11.695 5.25 1 95.25 79 ALA B CA 1
ATOM 2454 C C . ALA B 1 79 ? 1.973 -11.719 6.75 1 95.25 79 ALA B C 1
ATOM 2456 O O . ALA B 1 79 ? 1.774 -12.781 7.336 1 95.25 79 ALA B O 1
ATOM 2457 N N . GLY B 1 80 ? 1.911 -10.57 7.328 1 95.38 80 GLY B N 1
ATOM 2458 C CA . GLY B 1 80 ? 1.666 -10.477 8.758 1 95.38 80 GLY B CA 1
ATOM 2459 C C . GLY B 1 80 ? 0.511 -9.555 9.109 1 95.38 80 GLY B C 1
ATOM 2460 O O . GLY B 1 80 ? -0.619 -10.016 9.289 1 95.38 80 GLY B O 1
ATOM 2461 N N . SER B 1 81 ? 0.687 -8.305 9.016 1 96.94 81 SER B N 1
ATOM 2462 C CA . SER B 1 81 ? -0.243 -7.293 9.5 1 96.94 81 SER B CA 1
ATOM 2463 C C . SER B 1 81 ? -1.566 -7.348 8.75 1 96.94 81 SER B C 1
ATOM 2465 O O . SER B 1 81 ? -2.623 -7.062 9.312 1 96.94 81 SER B O 1
ATOM 2467 N N . LEU B 1 82 ? -1.486 -7.758 7.477 1 97.69 82 LEU B N 1
ATOM 2468 C CA . LEU B 1 82 ? -2.693 -7.727 6.66 1 97.69 82 LEU B CA 1
ATOM 2469 C C . LEU B 1 82 ? -3.244 -9.133 6.449 1 97.69 82 LEU B C 1
ATOM 2471 O O . LEU B 1 82 ? -4.133 -9.336 5.621 1 97.69 82 LEU B O 1
ATOM 2475 N N . ARG B 1 83 ? -2.707 -10.047 7.188 1 95.44 83 ARG B N 1
ATOM 2476 C CA . ARG B 1 83 ? -3.191 -11.422 7.105 1 95.44 83 ARG B CA 1
ATOM 2477 C C . ARG B 1 83 ? -4.348 -11.648 8.078 1 95.44 83 ARG B C 1
ATOM 2479 O O . ARG B 1 83 ? -4.281 -11.234 9.234 1 95.44 83 ARG B O 1
ATOM 2486 N N . GLY B 1 84 ? -5.438 -12.336 7.582 1 94.44 84 GLY B N 1
ATOM 2487 C CA . GLY B 1 84 ? -6.547 -12.688 8.453 1 94.44 84 GLY B CA 1
ATOM 2488 C C . GLY B 1 84 ? -7.902 -12.531 7.785 1 94.44 84 GLY B C 1
ATOM 2489 O O . GLY B 1 84 ? -7.984 -12.164 6.613 1 94.44 84 GLY B O 1
ATOM 2490 N N . PRO B 1 85 ? -8.922 -12.836 8.578 1 95.81 85 PRO B N 1
ATOM 2491 C CA . PRO B 1 85 ? -10.266 -12.727 8.008 1 95.81 85 PRO B CA 1
ATOM 2492 C C . PRO B 1 85 ? -10.586 -11.312 7.527 1 95.81 85 PRO B C 1
ATOM 2494 O O . PRO B 1 85 ? -10.195 -10.336 8.172 1 95.81 85 PRO B O 1
ATOM 2497 N N . ASN B 1 86 ? -11.234 -11.172 6.371 1 96.56 86 ASN B N 1
ATOM 2498 C CA . ASN B 1 86 ? -11.711 -9.938 5.766 1 96.56 86 ASN B CA 1
ATOM 2499 C C . ASN B 1 86 ? -10.562 -9.086 5.238 1 96.56 86 ASN B C 1
ATOM 2501 O O . ASN B 1 86 ? -10.773 -7.973 4.754 1 96.56 86 ASN B O 1
ATOM 2505 N N . MET B 1 87 ? -9.344 -9.57 5.375 1 98 87 MET B N 1
ATOM 2506 C CA . MET B 1 87 ? -8.156 -9.008 4.742 1 98 87 MET B CA 1
ATOM 2507 C C . MET B 1 87 ? -7.559 -9.992 3.74 1 98 87 MET B C 1
ATOM 2509 O O . MET B 1 87 ? -8.211 -10.375 2.77 1 98 87 MET B O 1
ATOM 2513 N N . PHE B 1 88 ? -6.285 -10.289 3.828 1 97.88 88 PHE B N 1
ATOM 2514 C CA . PHE B 1 88 ? -5.758 -11.43 3.094 1 97.88 88 PHE B CA 1
ATOM 2515 C C . PHE B 1 88 ? -6.047 -12.734 3.834 1 97.88 88 PHE B C 1
ATOM 2517 O O . PHE B 1 88 ? -5.227 -13.195 4.629 1 97.88 88 PHE B O 1
ATOM 2524 N N . ALA B 1 89 ? -7.121 -13.344 3.521 1 96.69 89 ALA B N 1
ATOM 2525 C CA . ALA B 1 89 ? -7.609 -14.523 4.238 1 96.69 89 ALA B CA 1
ATOM 2526 C C . ALA B 1 89 ? -6.816 -15.766 3.85 1 96.69 89 ALA B C 1
ATOM 2528 O O . ALA B 1 89 ? -6.828 -16.766 4.57 1 96.69 89 ALA B O 1
ATOM 2529 N N . SER B 1 90 ? -6.227 -15.734 2.707 1 95.62 90 SER B N 1
ATOM 2530 C CA . SER B 1 90 ? -5.371 -16.797 2.197 1 95.62 90 SER B CA 1
ATOM 2531 C C . SER B 1 90 ? -4.086 -16.25 1.601 1 95.62 90 SER B C 1
ATOM 2533 O O . SER B 1 90 ? -4.059 -15.109 1.115 1 95.62 90 SER B O 1
ATOM 2535 N N . PHE B 1 91 ? -3.023 -17.031 1.718 1 94.44 91 PHE B N 1
ATOM 2536 C CA . PHE B 1 91 ? -1.802 -16.656 1.011 1 94.44 91 PHE B CA 1
ATOM 2537 C C . PHE B 1 91 ? -2.025 -16.672 -0.497 1 94.44 91 PHE B C 1
ATOM 2539 O O . PHE B 1 91 ? -2.711 -17.547 -1.023 1 94.44 91 PHE B O 1
ATOM 2546 N N . PRO B 1 92 ? -1.468 -15.695 -1.139 1 97.31 92 PRO B N 1
ATOM 2547 C CA . PRO B 1 92 ? -1.605 -15.703 -2.596 1 97.31 92 PRO B CA 1
ATOM 2548 C C . PRO B 1 92 ? -1.006 -16.953 -3.232 1 97.31 92 PRO B C 1
ATOM 2550 O O . PRO B 1 92 ? -0.047 -17.531 -2.703 1 97.31 92 PRO B O 1
ATOM 2553 N N . MET B 1 93 ? -1.585 -17.406 -4.301 1 98.38 93 MET B N 1
ATOM 2554 C CA . MET B 1 93 ? -1.046 -18.5 -5.121 1 98.38 93 MET B CA 1
ATOM 2555 C C . MET B 1 93 ? -0.324 -17.938 -6.344 1 98.38 93 MET B C 1
ATOM 2557 O O . MET B 1 93 ? -0.891 -17.156 -7.102 1 98.38 93 MET B O 1
ATOM 2561 N N . VAL B 1 94 ? 0.907 -18.344 -6.488 1 98.5 94 VAL B N 1
ATOM 2562 C CA . VAL B 1 94 ? 1.726 -17.781 -7.555 1 98.5 94 VAL B CA 1
ATOM 2563 C C . VAL B 1 94 ? 2.102 -18.859 -8.555 1 98.5 94 VAL B C 1
ATOM 2565 O O . VAL B 1 94 ? 2.645 -19.906 -8.172 1 98.5 94 VAL B O 1
ATOM 2568 N N . PHE B 1 95 ? 1.777 -18.656 -9.781 1 98.62 95 PHE B N 1
ATOM 2569 C CA . PHE B 1 95 ? 2.273 -19.438 -10.914 1 98.62 95 PHE B CA 1
ATOM 2570 C C . PHE B 1 95 ? 3.418 -18.719 -11.609 1 98.62 95 PHE B C 1
ATOM 2572 O O . PHE B 1 95 ? 3.232 -17.625 -12.148 1 98.62 95 PHE B O 1
ATOM 2579 N N . SER B 1 96 ? 4.559 -19.266 -11.594 1 98.44 96 SER B N 1
ATOM 2580 C CA . SER B 1 96 ? 5.707 -18.672 -12.273 1 98.44 96 SER B CA 1
ATOM 2581 C C . SER B 1 96 ? 6.141 -19.516 -13.461 1 98.44 96 SER B C 1
ATOM 2583 O O . SER B 1 96 ? 6.32 -20.734 -13.336 1 98.44 96 SER B O 1
ATOM 2585 N N . LYS B 1 97 ? 6.34 -18.875 -14.539 1 98.5 97 LYS B N 1
ATOM 2586 C CA . LYS B 1 97 ? 6.738 -19.578 -15.758 1 98.5 97 LYS B CA 1
ATOM 2587 C C . LYS B 1 97 ? 8.141 -20.172 -15.617 1 98.5 97 LYS B C 1
ATOM 2589 O O . LYS B 1 97 ? 9.055 -19.5 -15.133 1 98.5 97 LYS B O 1
ATOM 2594 N N . THR B 1 98 ? 8.273 -21.391 -16.047 1 97.75 98 THR B N 1
ATOM 2595 C CA . THR B 1 98 ? 9.547 -22.094 -16.047 1 97.75 98 THR B CA 1
ATOM 2596 C C . THR B 1 98 ? 10.258 -21.953 -17.391 1 97.75 98 THR B C 1
ATOM 2598 O O . THR B 1 98 ? 9.703 -21.391 -18.328 1 97.75 98 THR B O 1
ATOM 2601 N N . LYS B 1 99 ? 11.445 -22.484 -17.438 1 96.88 99 LYS B N 1
ATOM 2602 C CA . LYS B 1 99 ? 12.156 -22.547 -18.703 1 96.88 99 LYS B CA 1
ATOM 2603 C C . LYS B 1 99 ? 11.367 -23.344 -19.734 1 96.88 99 LYS B C 1
ATOM 2605 O O . LYS B 1 99 ? 11.297 -22.969 -20.906 1 96.88 99 LYS B O 1
ATOM 2610 N N . GLN B 1 100 ? 10.852 -24.453 -19.281 1 97.69 100 GLN B N 1
ATOM 2611 C CA . GLN B 1 100 ? 10.008 -25.281 -20.156 1 97.69 100 GLN B CA 1
ATOM 2612 C C . GLN B 1 100 ? 8.812 -24.484 -20.656 1 97.69 100 GLN B C 1
ATOM 2614 O O . GLN B 1 100 ? 8.43 -24.594 -21.828 1 97.69 100 GLN B O 1
ATOM 2619 N N . GLY B 1 101 ? 8.242 -23.703 -19.781 1 97.62 101 GLY B N 1
ATOM 2620 C CA . GLY B 1 101 ? 7.125 -22.875 -20.172 1 97.62 101 GLY B CA 1
ATOM 2621 C C . GLY B 1 101 ? 7.48 -21.859 -21.25 1 97.62 101 GLY B C 1
ATOM 2622 O O . GLY B 1 101 ? 6.66 -21.547 -22.109 1 97.62 101 GLY B O 1
ATOM 2623 N N . VAL B 1 102 ? 8.648 -21.344 -21.141 1 97.56 102 VAL B N 1
ATOM 2624 C CA . VAL B 1 102 ? 9.125 -20.406 -22.141 1 97.56 102 VAL B CA 1
ATOM 2625 C C . VAL B 1 102 ? 9.234 -21.109 -23.5 1 97.56 102 VAL B C 1
ATOM 2627 O O . VAL B 1 102 ? 8.828 -20.562 -24.516 1 97.56 102 VAL B O 1
ATOM 2630 N N . LYS B 1 103 ? 9.758 -22.266 -23.5 1 97.31 103 LYS B N 1
ATOM 2631 C CA . LYS B 1 103 ? 9.922 -23.047 -24.719 1 97.31 103 LYS B CA 1
ATOM 2632 C C . LYS B 1 103 ? 8.562 -23.375 -25.344 1 97.31 103 LYS B C 1
ATOM 2634 O O . LYS B 1 103 ? 8.406 -23.297 -26.562 1 97.31 103 LYS B O 1
ATOM 2639 N N . SER B 1 104 ? 7.605 -23.641 -24.531 1 95.44 104 SER B N 1
ATOM 2640 C CA . SER B 1 104 ? 6.309 -24.109 -25 1 95.44 104 SER B CA 1
ATOM 2641 C C . SER B 1 104 ? 5.422 -22.938 -25.438 1 95.44 104 SER B C 1
ATOM 2643 O O . SER B 1 104 ? 4.562 -23.094 -26.297 1 95.44 104 SER B O 1
ATOM 2645 N N . GLY B 1 105 ? 5.598 -21.812 -24.812 1 94.38 105 GLY B N 1
ATOM 2646 C CA . GLY B 1 105 ? 4.586 -20.797 -25.031 1 94.38 105 GLY B CA 1
ATOM 2647 C C . GLY B 1 105 ? 5.16 -19.391 -25.172 1 94.38 105 GLY B C 1
ATOM 2648 O O . GLY B 1 105 ? 4.414 -18.422 -25.312 1 94.38 105 GLY B O 1
ATOM 2649 N N . GLY B 1 106 ? 6.473 -19.266 -25.062 1 96.44 106 GLY B N 1
ATOM 2650 C CA . GLY B 1 106 ? 7.102 -17.953 -25.172 1 96.44 106 GLY B CA 1
ATOM 2651 C C . GLY B 1 106 ? 7.176 -17.203 -23.859 1 96.44 106 GLY B C 1
ATOM 2652 O O . GLY B 1 106 ? 6.957 -17.797 -22.797 1 96.44 106 GLY B O 1
ATOM 2653 N N . GLY B 1 107 ? 7.68 -16.016 -23.938 1 96.88 107 GLY B N 1
ATOM 2654 C CA . GLY B 1 107 ? 7.844 -15.203 -22.734 1 96.88 107 GLY B CA 1
ATOM 2655 C C . GLY B 1 107 ? 9.195 -15.383 -22.078 1 96.88 107 GLY B C 1
ATOM 2656 O O . GLY B 1 107 ? 10.188 -15.703 -22.75 1 96.88 107 GLY B O 1
ATOM 2657 N N . THR B 1 108 ? 9.148 -14.992 -20.781 1 97.31 108 THR B N 1
ATOM 2658 C CA . THR B 1 108 ? 10.383 -15.055 -20 1 97.31 108 THR B CA 1
ATOM 2659 C C . THR B 1 108 ? 10.18 -15.867 -18.734 1 97.31 108 THR B C 1
ATOM 2661 O O . THR B 1 108 ? 9.094 -15.867 -18.156 1 97.31 108 THR B O 1
ATOM 2664 N N . GLU B 1 109 ? 11.219 -16.609 -18.344 1 96.38 109 GLU B N 1
ATOM 2665 C CA . GLU B 1 109 ? 11.172 -17.266 -17.047 1 96.38 109 GLU B CA 1
ATOM 2666 C C . GLU B 1 109 ? 10.812 -16.281 -15.938 1 96.38 109 GLU B C 1
ATOM 2668 O O . GLU B 1 109 ? 11.359 -15.172 -15.891 1 96.38 109 GLU B O 1
ATOM 2673 N N . GLY B 1 110 ? 9.844 -16.656 -15.148 1 95.81 110 GLY B N 1
ATOM 2674 C CA . GLY B 1 110 ? 9.453 -15.781 -14.055 1 95.81 110 GLY B CA 1
ATOM 2675 C C . GLY B 1 110 ? 8.195 -14.977 -14.352 1 95.81 110 GLY B C 1
ATOM 2676 O O . GLY B 1 110 ? 7.586 -14.414 -13.438 1 95.81 110 GLY B O 1
ATOM 2677 N N . ASP B 1 111 ? 7.852 -14.883 -15.711 1 98 111 ASP B N 1
ATOM 2678 C CA . ASP B 1 111 ? 6.5 -14.383 -15.938 1 98 111 ASP B CA 1
ATOM 2679 C C . ASP B 1 111 ? 5.488 -15.094 -15.047 1 98 111 ASP B C 1
ATOM 2681 O O . ASP B 1 111 ? 5.641 -16.281 -14.75 1 98 111 ASP B O 1
ATOM 2685 N N . GLY B 1 112 ? 4.477 -14.289 -14.594 1 96.62 112 GLY B N 1
ATOM 2686 C CA . GLY B 1 112 ? 3.729 -14.93 -13.531 1 96.62 112 GLY B CA 1
ATOM 2687 C C . GLY B 1 112 ? 2.248 -14.594 -13.555 1 96.62 112 GLY B C 1
ATOM 2688 O O . GLY B 1 112 ? 1.813 -13.734 -14.32 1 96.62 112 GLY B O 1
ATOM 2689 N N . MET B 1 113 ? 1.521 -15.352 -12.805 1 98.44 113 MET B N 1
ATOM 2690 C CA . MET B 1 113 ? 0.135 -15.094 -12.422 1 98.44 113 MET B CA 1
ATOM 2691 C C . MET B 1 113 ? -0.058 -15.289 -10.922 1 98.44 113 MET B C 1
ATOM 2693 O O . MET B 1 113 ? 0.261 -16.344 -10.375 1 98.44 113 MET B O 1
ATOM 2697 N N . VAL B 1 114 ? -0.522 -14.289 -10.328 1 98.81 114 VAL B N 1
ATOM 2698 C CA . VAL B 1 114 ? -0.831 -14.336 -8.898 1 98.81 114 VAL B CA 1
ATOM 2699 C C . VAL B 1 114 ? -2.344 -14.367 -8.703 1 98.81 114 VAL B C 1
ATOM 2701 O O . VAL B 1 114 ? -3.072 -13.586 -9.32 1 98.81 114 VAL B O 1
ATOM 2704 N N . VAL B 1 115 ? -2.822 -15.281 -7.906 1 98.81 115 VAL B N 1
ATOM 2705 C CA . VAL B 1 115 ? -4.227 -15.359 -7.512 1 98.81 115 VAL B CA 1
ATOM 2706 C C . VAL B 1 115 ? -4.387 -14.867 -6.074 1 98.81 115 VAL B C 1
ATOM 2708 O O . VAL B 1 115 ? -3.727 -15.375 -5.164 1 98.81 115 VAL B O 1
ATOM 2711 N N . VAL B 1 116 ? -5.309 -13.922 -5.891 1 98.69 116 VAL B N 1
ATOM 2712 C CA . VAL B 1 116 ? -5.414 -13.328 -4.562 1 98.69 116 VAL B CA 1
ATOM 2713 C C . VAL B 1 116 ? -6.867 -12.969 -4.27 1 98.69 116 VAL B C 1
ATOM 2715 O O . VAL B 1 116 ? -7.609 -12.57 -5.176 1 98.69 116 VAL B O 1
ATOM 2718 N N . HIS B 1 117 ? -7.281 -13.156 -3.053 1 98.81 117 HIS B N 1
ATOM 2719 C CA . HIS B 1 117 ? -8.547 -12.648 -2.537 1 98.81 117 HIS B CA 1
ATOM 2720 C C . HIS B 1 117 ? -8.344 -11.352 -1.756 1 98.81 117 HIS B C 1
ATOM 2722 O O . HIS B 1 117 ? -7.43 -11.25 -0.938 1 98.81 117 HIS B O 1
ATOM 2728 N N . LEU B 1 118 ? -9.188 -10.383 -2.002 1 98.81 118 LEU B N 1
ATOM 2729 C CA . LEU B 1 118 ? -9.102 -9.094 -1.323 1 98.81 118 LEU B CA 1
ATOM 2730 C C . LEU B 1 118 ? -10.32 -8.859 -0.435 1 98.81 118 LEU B C 1
ATOM 2732 O O . LEU B 1 118 ? -11.414 -8.586 -0.934 1 98.81 118 LEU B O 1
ATOM 2736 N N . GLY B 1 119 ? -10.125 -8.898 0.812 1 98.44 119 GLY B N 1
ATOM 2737 C CA . GLY B 1 119 ? -11.211 -8.836 1.773 1 98.44 119 GLY B CA 1
ATOM 2738 C C . GLY B 1 119 ? -11.781 -7.441 1.94 1 98.44 119 GLY B C 1
ATOM 2739 O O . GLY B 1 119 ? -11.211 -6.469 1.439 1 98.44 119 GLY B O 1
ATOM 2740 N N . LYS B 1 120 ? -12.859 -7.332 2.67 1 97.62 120 LYS B N 1
ATOM 2741 C CA . LYS B 1 120 ? -13.656 -6.109 2.781 1 97.62 120 LYS B CA 1
ATOM 2742 C C . LYS B 1 120 ? -12.961 -5.086 3.676 1 97.62 120 LYS B C 1
ATOM 2744 O O . LYS B 1 120 ? -13.344 -3.916 3.705 1 97.62 120 LYS B O 1
ATOM 2749 N N . ASN B 1 121 ? -11.984 -5.48 4.477 1 97.75 121 ASN B N 1
ATOM 2750 C CA . ASN B 1 121 ? -11.312 -4.559 5.383 1 97.75 121 ASN B CA 1
ATOM 2751 C C . ASN B 1 121 ? -10.078 -3.936 4.734 1 97.75 121 ASN B C 1
ATOM 2753 O O . ASN B 1 121 ? -9.219 -3.379 5.422 1 97.75 121 ASN B O 1
ATOM 2757 N N . LEU B 1 122 ? -9.961 -4.074 3.414 1 98.38 122 LEU B N 1
ATOM 2758 C CA . LEU B 1 122 ? -8.797 -3.582 2.682 1 98.38 122 LEU B CA 1
ATOM 2759 C C . LEU B 1 122 ? -9.172 -2.391 1.808 1 98.38 122 LEU B C 1
ATOM 2761 O O . LEU B 1 122 ? -8.5 -2.107 0.813 1 98.38 122 LEU B O 1
ATOM 2765 N N . CYS B 1 123 ? -10.203 -1.634 2.166 1 97.25 123 CYS B N 1
ATOM 2766 C CA . CYS B 1 123 ? -10.844 -0.651 1.294 1 97.25 123 CYS B CA 1
ATOM 2767 C C . CYS B 1 123 ? -10.312 0.751 1.581 1 97.25 123 CYS B C 1
ATOM 2769 O O . CYS B 1 123 ? -9.742 0.998 2.643 1 97.25 123 CYS B O 1
ATOM 2771 N N . GLY B 1 124 ? -10.422 1.593 0.583 1 93.5 124 GLY B N 1
ATOM 2772 C CA . GLY B 1 124 ? -10.32 3.037 0.718 1 93.5 124 GLY B CA 1
ATOM 2773 C C . GLY B 1 124 ? -11.664 3.73 0.795 1 93.5 124 GLY B C 1
ATOM 2774 O O . GLY B 1 124 ? -11.977 4.387 1.792 1 93.5 124 GLY B O 1
ATOM 2775 N N . TYR B 1 125 ? -12.453 3.531 -0.248 1 88.69 125 TYR B N 1
ATOM 2776 C CA . TYR B 1 125 ? -13.883 3.838 -0.243 1 88.69 125 TYR B CA 1
ATOM 2777 C C . TYR B 1 125 ? -14.703 2.598 0.077 1 88.69 125 TYR B C 1
ATOM 2779 O O . TYR B 1 12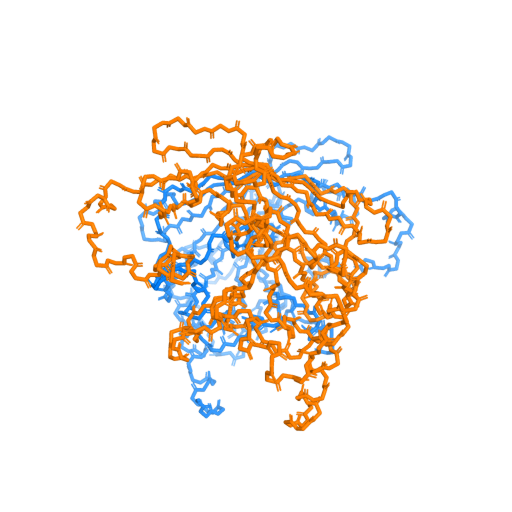5 ? -14.234 1.471 -0.096 1 88.69 125 TYR B O 1
ATOM 2787 N N . LYS B 1 126 ? -15.82 2.799 0.524 1 89.38 126 LYS B N 1
ATOM 2788 C CA . LYS B 1 126 ? -16.656 1.669 0.914 1 89.38 126 LYS B CA 1
ATOM 2789 C C . LYS B 1 126 ? -16.797 0.666 -0.228 1 89.38 126 LYS B C 1
ATOM 2791 O O . LYS B 1 126 ? -17.266 1.016 -1.316 1 89.38 126 LYS B O 1
ATOM 2796 N N . GLY B 1 127 ? -16.312 -0.526 0.037 1 95.12 127 GLY B N 1
ATOM 2797 C CA . GLY B 1 127 ? -16.484 -1.632 -0.895 1 95.12 127 GLY B CA 1
ATOM 2798 C C . GLY B 1 127 ? -15.469 -1.618 -2.02 1 95.12 127 GLY B C 1
ATOM 2799 O O . GLY B 1 127 ? -15.484 -2.492 -2.889 1 95.12 127 GLY B O 1
ATOM 2800 N N . VAL B 1 128 ? -14.625 -0.602 -2.039 1 96.56 128 VAL B N 1
ATOM 2801 C CA . VAL B 1 128 ? -13.633 -0.479 -3.102 1 96.56 128 VAL B CA 1
ATOM 2802 C C . VAL B 1 128 ? -12.234 -0.581 -2.51 1 96.56 128 VAL B C 1
ATOM 2804 O O . VAL B 1 128 ? -11.875 0.173 -1.602 1 96.56 128 VAL B O 1
ATOM 2807 N N . ILE B 1 129 ? -11.438 -1.45 -3.023 1 98.38 129 ILE B N 1
ATOM 2808 C CA . ILE B 1 129 ? -10.094 -1.711 -2.52 1 98.38 129 ILE B CA 1
ATOM 2809 C C . ILE B 1 129 ? -9.25 -0.441 -2.615 1 98.38 129 ILE B C 1
ATOM 2811 O O . ILE B 1 129 ? -9.32 0.287 -3.609 1 98.38 129 ILE B O 1
ATOM 2815 N N . HIS B 1 130 ? -8.516 -0.172 -1.623 1 98.31 130 HIS B N 1
ATOM 2816 C CA . HIS B 1 130 ? -7.664 1.009 -1.562 1 98.31 130 HIS B CA 1
ATOM 2817 C C . HIS B 1 130 ? -6.648 1.011 -2.699 1 98.31 130 HIS B C 1
ATOM 2819 O O . HIS B 1 130 ? -5.98 0.003 -2.943 1 98.31 130 HIS B O 1
ATOM 2825 N N . GLY B 1 131 ? -6.461 2.115 -3.354 1 98.19 131 GLY B N 1
ATOM 2826 C CA . GLY B 1 131 ? -5.477 2.219 -4.418 1 98.19 131 GLY B CA 1
ATOM 2827 C C . GLY B 1 131 ? -4.066 1.894 -3.961 1 98.19 131 GLY B C 1
ATOM 2828 O O . GLY B 1 131 ? -3.285 1.302 -4.711 1 98.19 131 GLY B O 1
ATOM 2829 N N . GLY B 1 132 ? -3.711 2.291 -2.785 1 98.56 132 GLY B N 1
ATOM 2830 C CA . GLY B 1 132 ? -2.41 1.968 -2.217 1 98.56 132 GLY B CA 1
ATOM 2831 C C . GLY B 1 132 ? -2.188 0.477 -2.047 1 98.56 132 GLY B C 1
ATOM 2832 O O . GLY B 1 132 ? -1.065 -0.009 -2.205 1 98.56 132 GLY B O 1
ATOM 2833 N N . LEU B 1 133 ? -3.207 -0.259 -1.71 1 98.75 133 LEU B N 1
ATOM 2834 C CA . LEU B 1 133 ? -3.084 -1.709 -1.608 1 98.75 133 LEU B CA 1
ATOM 2835 C C . LEU B 1 133 ? -2.814 -2.328 -2.975 1 98.75 133 LEU B C 1
ATOM 2837 O O . LEU B 1 133 ? -2.041 -3.283 -3.088 1 98.75 133 LEU B O 1
ATOM 2841 N N . ILE B 1 134 ? -3.504 -1.799 -3.959 1 98.88 134 ILE B N 1
ATOM 2842 C CA . ILE B 1 134 ? -3.264 -2.271 -5.316 1 98.88 134 ILE B CA 1
ATOM 2843 C C . ILE B 1 134 ? -1.796 -2.068 -5.684 1 98.88 134 ILE B C 1
ATOM 2845 O O . ILE B 1 134 ? -1.171 -2.945 -6.281 1 98.88 134 ILE B O 1
ATOM 2849 N N . ALA B 1 135 ? -1.211 -0.946 -5.305 1 98.94 135 ALA B N 1
ATOM 2850 C CA . ALA B 1 135 ? 0.215 -0.706 -5.508 1 98.94 135 ALA B CA 1
ATOM 2851 C C . ALA B 1 135 ? 1.056 -1.738 -4.762 1 98.94 135 ALA B C 1
ATOM 2853 O O . ALA B 1 135 ? 2.057 -2.23 -5.289 1 98.94 135 ALA B O 1
ATOM 2854 N N . THR B 1 136 ? 0.684 -2.039 -3.568 1 98.81 136 THR B N 1
ATOM 2855 C CA . THR B 1 136 ? 1.372 -3.035 -2.754 1 98.81 136 THR B CA 1
ATOM 2856 C C . THR B 1 136 ? 1.372 -4.395 -3.447 1 98.81 136 THR B C 1
ATOM 2858 O O . THR B 1 136 ? 2.402 -5.07 -3.502 1 98.81 136 THR B O 1
ATOM 2861 N N . LEU B 1 137 ? 0.226 -4.762 -3.959 1 98.75 137 LEU B N 1
ATOM 2862 C CA . LEU B 1 137 ? 0.09 -6.035 -4.656 1 98.75 137 LEU B CA 1
ATOM 2863 C C . LEU B 1 137 ? 0.994 -6.086 -5.883 1 98.75 137 LEU B C 1
ATOM 2865 O O . LEU B 1 137 ? 1.681 -7.082 -6.117 1 98.75 137 LEU B O 1
ATOM 2869 N N . PHE B 1 138 ? 0.994 -5 -6.645 1 98.88 138 PHE B N 1
ATOM 2870 C CA . PHE B 1 138 ? 1.857 -4.938 -7.816 1 98.88 138 PHE B CA 1
ATOM 2871 C C . PHE B 1 138 ? 3.326 -5 -7.41 1 98.88 138 PHE B C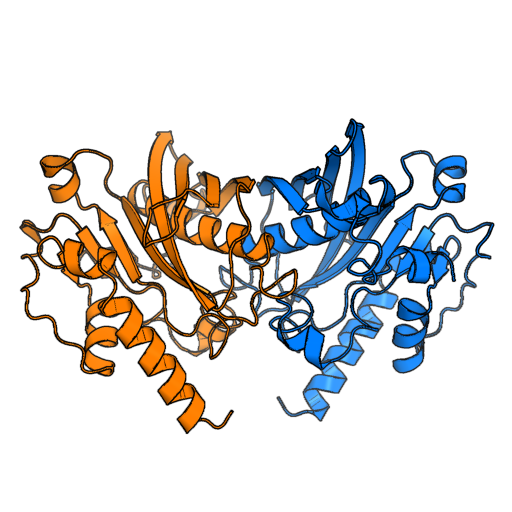 1
ATOM 2873 O O . PHE B 1 138 ? 4.121 -5.699 -8.039 1 98.88 138 PHE B O 1
ATOM 2880 N N . ASP B 1 139 ? 3.691 -4.242 -6.387 1 98.75 139 ASP B N 1
ATOM 2881 C CA . ASP B 1 139 ? 5.07 -4.262 -5.906 1 98.75 139 ASP B CA 1
ATOM 2882 C C . ASP B 1 139 ? 5.535 -5.688 -5.629 1 98.75 139 ASP B C 1
ATOM 2884 O O . ASP B 1 139 ? 6.605 -6.098 -6.086 1 98.75 139 ASP B O 1
ATOM 2888 N N . GLU B 1 140 ? 4.738 -6.469 -4.98 1 97.44 140 GLU B N 1
ATOM 2889 C CA . GLU B 1 140 ? 5.086 -7.84 -4.621 1 97.44 140 GLU B CA 1
ATOM 2890 C C . GLU B 1 140 ? 5.109 -8.742 -5.852 1 97.44 140 GLU B C 1
ATOM 2892 O O . GLU B 1 140 ? 6.059 -9.508 -6.047 1 97.44 140 GLU B O 1
ATOM 2897 N N . ALA B 1 141 ? 4.078 -8.656 -6.66 1 98.38 141 ALA B N 1
ATOM 2898 C CA . ALA B 1 141 ? 3.959 -9.539 -7.812 1 98.38 141 ALA B CA 1
ATOM 2899 C C . ALA B 1 141 ? 5.082 -9.289 -8.812 1 98.38 141 ALA B C 1
ATOM 2901 O O . ALA B 1 141 ? 5.703 -10.234 -9.305 1 98.38 141 ALA B O 1
ATOM 2902 N N . LEU B 1 142 ? 5.336 -7.992 -9.109 1 98.69 142 LEU B N 1
ATOM 2903 C CA . LEU B 1 142 ? 6.379 -7.645 -10.07 1 98.69 142 LEU B CA 1
ATOM 2904 C C . LEU B 1 142 ? 7.754 -8.047 -9.539 1 98.69 142 LEU B C 1
ATOM 2906 O O . LEU B 1 142 ? 8.594 -8.531 -10.305 1 98.69 142 LEU B O 1
ATOM 2910 N N . ALA B 1 143 ? 7.98 -7.824 -8.281 1 97.62 143 ALA B N 1
ATOM 2911 C CA . ALA B 1 143 ? 9.266 -8.188 -7.68 1 97.62 143 ALA B CA 1
ATOM 2912 C C . ALA B 1 143 ? 9.539 -9.68 -7.844 1 97.62 143 ALA B C 1
ATOM 2914 O O . ALA B 1 143 ? 10.648 -10.078 -8.203 1 97.62 143 ALA B O 1
ATOM 2915 N N . ARG B 1 144 ? 8.586 -10.461 -7.59 1 96.12 144 ARG B N 1
ATOM 2916 C CA . ARG B 1 144 ? 8.758 -11.906 -7.676 1 96.12 144 ARG B CA 1
ATOM 2917 C C . ARG B 1 144 ? 9.188 -12.32 -9.078 1 96.12 144 ARG B C 1
ATOM 2919 O O . ARG B 1 144 ? 10.055 -13.188 -9.234 1 96.12 144 ARG B O 1
ATOM 2926 N N . SER B 1 145 ? 8.555 -11.766 -10.055 1 97.56 145 SER B N 1
ATOM 2927 C CA . SER B 1 145 ? 8.969 -12.039 -11.43 1 97.56 145 SER B CA 1
ATOM 2928 C C . SER B 1 145 ? 10.391 -11.547 -11.68 1 97.56 145 SER B C 1
ATOM 2930 O O . SER B 1 145 ? 11.188 -12.242 -12.312 1 97.56 145 SER B O 1
ATOM 2932 N N . ALA B 1 146 ? 10.688 -10.375 -11.172 1 97.31 146 ALA B N 1
ATOM 2933 C CA . ALA B 1 146 ? 12.008 -9.781 -11.383 1 97.31 146 ALA B CA 1
ATOM 2934 C C . ALA B 1 146 ? 13.102 -10.656 -10.781 1 97.31 146 ALA B C 1
ATOM 2936 O O . ALA B 1 146 ? 14.203 -10.742 -11.328 1 97.31 146 ALA B O 1
ATOM 2937 N N . PHE B 1 147 ? 12.852 -11.266 -9.664 1 93.5 147 PHE B N 1
ATOM 2938 C CA . PHE B 1 147 ? 13.844 -12.039 -8.93 1 93.5 147 PHE B CA 1
ATOM 2939 C C . PHE B 1 147 ? 14.383 -13.18 -9.781 1 93.5 147 PHE B C 1
ATOM 2941 O O . PHE B 1 147 ? 15.539 -13.578 -9.641 1 93.5 147 PHE B O 1
ATOM 2948 N N . TYR B 1 148 ? 13.586 -13.68 -10.719 1 91.19 148 TYR B N 1
ATOM 2949 C CA . TYR B 1 148 ? 14.016 -14.75 -11.609 1 91.19 148 TYR B CA 1
ATOM 2950 C C . TYR B 1 148 ? 15.094 -14.266 -12.57 1 91.19 148 TYR B C 1
ATOM 2952 O O . TYR B 1 148 ? 15.922 -15.055 -13.031 1 91.19 148 TYR B O 1
ATOM 2960 N N . SER B 1 149 ? 15.109 -12.969 -12.836 1 91.56 149 SER B N 1
ATOM 2961 C CA . SER B 1 149 ? 15.992 -12.438 -13.867 1 91.56 149 SER B CA 1
ATOM 2962 C C . SER B 1 149 ? 17.203 -11.758 -13.25 1 91.56 149 SER B C 1
ATOM 2964 O O . SER B 1 149 ? 18.156 -11.414 -13.953 1 91.56 149 SER B O 1
ATOM 2966 N N . LEU B 1 150 ? 17.109 -11.5 -11.961 1 90.5 150 LEU B N 1
ATOM 2967 C CA . LEU B 1 150 ? 18.234 -10.836 -11.305 1 90.5 150 LEU B CA 1
ATOM 2968 C C . LEU B 1 150 ? 19.297 -11.852 -10.883 1 90.5 150 LEU B C 1
ATOM 2970 O O . LEU B 1 150 ? 18.969 -12.953 -10.438 1 90.5 150 LEU B O 1
ATOM 2974 N N . PRO B 1 151 ? 20.547 -11.5 -10.992 1 83.12 151 PRO B N 1
ATOM 2975 C CA . PRO B 1 151 ? 21.656 -12.445 -10.844 1 83.12 151 PRO B CA 1
ATOM 2976 C C . PRO B 1 151 ? 21.594 -13.203 -9.516 1 83.12 151 PRO B C 1
ATOM 2978 O O . PRO B 1 151 ? 21.859 -14.406 -9.477 1 83.12 151 PRO B O 1
ATOM 2981 N N . HIS B 1 152 ? 21.25 -12.539 -8.391 1 82.94 152 HIS B N 1
ATOM 2982 C CA . HIS B 1 152 ? 21.219 -13.188 -7.086 1 82.94 152 HIS B CA 1
ATOM 2983 C C . HIS B 1 152 ? 19.812 -13.25 -6.535 1 82.94 152 HIS B C 1
ATOM 2985 O O . HIS B 1 152 ? 19.609 -13.438 -5.332 1 82.94 152 HIS B O 1
ATOM 2991 N N . HIS B 1 153 ? 18.859 -12.953 -7.406 1 85.75 153 HIS B N 1
ATOM 2992 C CA . HIS B 1 153 ? 17.438 -13.18 -7.188 1 85.75 153 HIS B CA 1
ATOM 2993 C C . HIS B 1 153 ? 16.906 -12.328 -6.043 1 85.75 153 HIS B C 1
ATOM 2995 O O . HIS B 1 153 ? 16.031 -12.766 -5.285 1 85.75 153 HIS B O 1
ATOM 3001 N N . VAL B 1 154 ? 17.609 -11.25 -5.781 1 86.12 154 VAL B N 1
ATOM 3002 C CA . VAL B 1 154 ? 17.141 -10.273 -4.809 1 86.12 154 VAL B CA 1
ATOM 3003 C C . VAL B 1 154 ? 17.125 -8.883 -5.438 1 86.12 154 VAL B C 1
ATOM 3005 O O . VAL B 1 154 ? 17.953 -8.578 -6.297 1 86.12 154 VAL B O 1
ATOM 3008 N N . GLY B 1 155 ? 16.203 -8.117 -5.051 1 91.31 155 GLY B N 1
ATOM 3009 C CA . GLY B 1 155 ? 16.109 -6.766 -5.586 1 91.31 155 GLY B CA 1
ATOM 3010 C C . GLY B 1 155 ? 15.297 -5.832 -4.715 1 91.31 155 GLY B C 1
ATOM 3011 O O . GLY B 1 155 ? 14.562 -6.285 -3.828 1 91.31 155 GLY B O 1
ATOM 3012 N N . VAL B 1 156 ? 15.531 -4.578 -4.934 1 94.38 156 VAL B N 1
ATOM 3013 C CA . VAL B 1 156 ? 14.734 -3.527 -4.312 1 94.38 156 VAL B CA 1
ATOM 3014 C C . VAL B 1 156 ? 13.984 -2.742 -5.391 1 94.38 156 VAL B C 1
ATOM 3016 O O . VAL B 1 156 ? 14.43 -2.676 -6.539 1 94.38 156 VAL B O 1
ATOM 3019 N N . THR B 1 157 ? 12.883 -2.236 -5.02 1 97.31 157 THR B N 1
ATOM 3020 C CA . THR B 1 157 ? 12.094 -1.46 -5.969 1 97.31 157 THR B CA 1
ATOM 3021 C C . THR B 1 157 ? 12.734 -0.098 -6.219 1 97.31 157 THR B C 1
ATOM 3023 O O . THR B 1 157 ? 12.992 0.655 -5.277 1 97.31 157 THR B O 1
ATOM 3026 N N . GLY B 1 158 ? 13.016 0.215 -7.48 1 98.38 158 GLY B N 1
ATOM 3027 C CA . GLY B 1 158 ? 13.531 1.524 -7.852 1 98.38 158 GLY B CA 1
ATOM 3028 C C . GLY B 1 158 ? 12.445 2.48 -8.312 1 98.38 158 GLY B C 1
ATOM 3029 O O . GLY B 1 158 ? 12.453 3.66 -7.945 1 98.38 158 GLY B O 1
ATOM 3030 N N . LYS B 1 159 ? 11.57 1.959 -9.125 1 98.81 159 LYS B N 1
ATOM 3031 C CA . LYS B 1 159 ? 10.438 2.723 -9.648 1 98.81 159 LYS B CA 1
ATOM 3032 C C . LYS B 1 159 ? 9.18 1.868 -9.711 1 98.81 159 LYS B C 1
ATOM 3034 O O . LYS B 1 159 ? 9.25 0.661 -9.945 1 98.81 159 LYS B O 1
ATOM 3039 N N . LEU B 1 160 ? 8.07 2.42 -9.516 1 98.94 160 LEU B N 1
ATOM 3040 C CA . LEU B 1 160 ? 6.762 1.793 -9.648 1 98.94 160 LEU B CA 1
ATOM 3041 C C . LEU B 1 160 ? 5.746 2.777 -10.219 1 98.94 160 LEU B C 1
ATOM 3043 O O . LEU B 1 160 ? 5.562 3.869 -9.672 1 98.94 160 LEU B O 1
ATOM 3047 N N . GLU B 1 161 ? 5.141 2.453 -11.289 1 98.94 161 GLU B N 1
ATOM 3048 C CA . GLU B 1 161 ? 4.133 3.287 -11.938 1 98.94 161 GLU B CA 1
ATOM 3049 C C . GLU B 1 161 ? 2.828 2.523 -12.141 1 98.94 161 GLU B C 1
ATOM 3051 O O . GLU B 1 161 ? 2.826 1.411 -12.672 1 98.94 161 GLU B O 1
ATOM 3056 N N . LEU B 1 162 ? 1.783 3.154 -11.75 1 98.94 162 LEU B N 1
ATOM 3057 C CA . LEU B 1 162 ? 0.481 2.506 -11.852 1 98.94 162 LEU B CA 1
ATOM 3058 C C . LEU B 1 162 ? -0.503 3.385 -12.617 1 98.94 162 LEU B C 1
ATOM 3060 O O . LEU B 1 162 ? -0.499 4.609 -12.461 1 98.94 162 LEU B O 1
ATOM 3064 N N . ARG B 1 163 ? -1.344 2.758 -13.352 1 98.88 163 ARG B N 1
ATOM 3065 C CA . ARG B 1 163 ? -2.566 3.328 -13.914 1 98.88 163 ARG B CA 1
ATOM 3066 C C . ARG B 1 163 ? -3.797 2.58 -13.414 1 98.88 163 ARG B C 1
ATOM 3068 O O . ARG B 1 163 ? -3.902 1.364 -13.586 1 98.88 163 ARG B O 1
ATOM 3075 N N . TYR B 1 164 ? -4.68 3.309 -12.82 1 98.62 164 TYR B N 1
ATOM 3076 C CA . TYR B 1 164 ? -5.93 2.746 -12.328 1 98.62 164 TYR B CA 1
ATOM 3077 C C . TYR B 1 164 ? -7.051 2.928 -13.344 1 98.62 164 TYR B C 1
ATOM 3079 O O . TYR B 1 164 ? -7.391 4.059 -13.703 1 98.62 164 TYR B O 1
ATOM 3087 N N . ARG B 1 165 ? -7.648 1.8 -13.703 1 98 165 ARG B N 1
ATOM 3088 C CA . ARG B 1 165 ? -8.57 1.849 -14.836 1 98 165 ARG B CA 1
ATOM 3089 C C . ARG B 1 165 ? -10.016 1.768 -14.359 1 98 165 ARG B C 1
ATOM 3091 O O . ARG B 1 165 ? -10.875 2.5 -14.859 1 98 165 ARG B O 1
ATOM 3098 N N . LYS B 1 166 ? -10.328 0.85 -13.477 1 96.62 166 LYS B N 1
ATOM 3099 C CA . LYS B 1 166 ? -11.672 0.627 -12.938 1 96.62 166 LYS B CA 1
ATOM 3100 C C . LYS B 1 166 ? -11.617 0.354 -11.438 1 96.62 166 LYS B C 1
ATOM 3102 O O . LYS B 1 166 ? -10.602 -0.134 -10.922 1 96.62 166 LYS B O 1
ATOM 3107 N N . PRO B 1 167 ? -12.711 0.691 -10.734 1 96.06 167 PRO B N 1
ATOM 3108 C CA . PRO B 1 167 ? -12.742 0.342 -9.312 1 96.06 167 PRO B CA 1
ATOM 3109 C C . PRO B 1 167 ? -12.586 -1.157 -9.07 1 96.06 167 PRO B C 1
ATOM 3111 O O . PRO B 1 167 ? -13.102 -1.97 -9.844 1 96.06 167 PRO B O 1
ATOM 3114 N N . VAL B 1 168 ? -11.859 -1.528 -8.07 1 98.06 168 VAL B N 1
ATOM 3115 C CA . VAL B 1 168 ? -11.656 -2.914 -7.66 1 98.06 168 VAL B CA 1
ATOM 3116 C C . VAL B 1 168 ? -12.555 -3.234 -6.465 1 98.06 168 VAL B C 1
ATOM 3118 O O . VAL B 1 168 ? -12.312 -2.756 -5.355 1 98.06 168 VAL B O 1
ATOM 3121 N N . ALA B 1 169 ? -13.539 -4.074 -6.656 1 98.25 169 ALA B N 1
ATOM 3122 C CA . ALA B 1 169 ? -14.508 -4.395 -5.609 1 98.25 169 ALA B CA 1
ATOM 3123 C C . ALA B 1 169 ? -13.891 -5.297 -4.547 1 98.25 169 ALA B C 1
ATOM 3125 O O . ALA B 1 169 ? -13.102 -6.191 -4.867 1 98.25 169 ALA B O 1
ATOM 3126 N N . ALA B 1 170 ? -14.273 -5.121 -3.326 1 98.25 170 ALA B N 1
ATOM 3127 C CA . ALA B 1 170 ? -13.758 -5.93 -2.223 1 98.25 170 ALA B CA 1
ATOM 3128 C C . ALA B 1 170 ? -14.469 -7.277 -2.148 1 98.25 170 ALA B C 1
ATOM 3130 O O . ALA B 1 170 ? -15.516 -7.469 -2.77 1 98.25 170 ALA B O 1
ATOM 3131 N N . ASP B 1 171 ? -13.805 -8.156 -1.41 1 97.94 171 ASP B N 1
ATOM 3132 C CA . ASP B 1 171 ? -14.312 -9.492 -1.096 1 97.94 171 ASP B CA 1
ATOM 3133 C C . ASP B 1 171 ? -14.508 -10.312 -2.365 1 97.94 171 ASP B C 1
ATOM 3135 O O . ASP B 1 171 ? -15.57 -10.914 -2.566 1 97.94 171 ASP B O 1
ATOM 3139 N N . ARG B 1 172 ? -13.492 -10.227 -3.195 1 98.06 172 ARG B N 1
ATOM 3140 C CA . ARG B 1 172 ? -13.445 -10.953 -4.461 1 98.06 172 ARG B CA 1
ATOM 3141 C C . ARG B 1 172 ? -12.031 -11.422 -4.77 1 98.06 172 ARG B C 1
ATOM 3143 O O . ARG B 1 172 ? -11.07 -11 -4.113 1 98.06 172 ARG B O 1
ATOM 3150 N N . PHE B 1 173 ? -11.984 -12.375 -5.711 1 98.75 173 PHE B N 1
ATOM 3151 C CA . PHE B 1 173 ? -10.703 -12.828 -6.23 1 98.75 173 PHE B CA 1
ATOM 3152 C C . PHE B 1 173 ? -10.266 -11.969 -7.418 1 98.75 173 PHE B C 1
ATOM 3154 O O . PHE B 1 173 ? -11.109 -11.484 -8.18 1 98.75 173 PHE B O 1
ATOM 3161 N N . TYR B 1 174 ? -8.992 -11.867 -7.562 1 98.88 174 TYR B N 1
ATOM 3162 C CA . TYR B 1 174 ? -8.391 -11.203 -8.711 1 98.88 174 TYR B CA 1
ATOM 3163 C C . TYR B 1 174 ? -7.125 -11.93 -9.164 1 98.88 174 TYR B C 1
ATOM 3165 O O . TYR B 1 174 ? -6.566 -12.734 -8.414 1 98.88 174 TYR B O 1
ATOM 3173 N N . LEU B 1 175 ? -6.746 -11.711 -10.375 1 98.88 175 LEU B N 1
ATOM 3174 C CA . LEU B 1 175 ? -5.488 -12.195 -10.938 1 98.88 175 LEU B CA 1
ATOM 3175 C C . LEU B 1 175 ? -4.527 -11.039 -11.195 1 98.88 175 LEU B C 1
ATOM 3177 O O . LEU B 1 175 ? -4.945 -9.961 -11.633 1 98.88 175 LEU B O 1
ATOM 3181 N N . ILE B 1 176 ? -3.301 -11.234 -10.922 1 98.94 176 ILE B N 1
ATOM 3182 C CA . ILE B 1 176 ? -2.246 -10.328 -11.359 1 98.94 176 ILE B CA 1
ATOM 3183 C C . ILE B 1 176 ? -1.283 -11.062 -12.289 1 98.94 176 ILE B C 1
ATOM 3185 O O . ILE B 1 176 ? -0.609 -12.008 -11.867 1 98.94 176 ILE B O 1
ATOM 3189 N N . GLU B 1 177 ? -1.232 -10.633 -13.461 1 98.88 177 GLU B N 1
ATOM 3190 C CA . GLU B 1 177 ? -0.28 -11.195 -14.414 1 98.88 177 GLU B CA 1
ATOM 3191 C C . GLU B 1 177 ? 0.936 -10.289 -14.578 1 98.88 177 GLU B C 1
ATOM 3193 O O . GLU B 1 177 ? 0.803 -9.062 -14.609 1 98.88 177 GLU B O 1
ATOM 3198 N N . THR B 1 178 ? 2.076 -10.875 -14.625 1 98.81 178 THR B N 1
ATOM 3199 C CA . THR B 1 178 ? 3.318 -10.117 -14.734 1 98.81 178 THR B CA 1
ATOM 3200 C C . THR B 1 178 ? 4.172 -10.641 -15.883 1 98.81 178 THR B C 1
ATOM 3202 O O . THR B 1 178 ? 4.152 -11.828 -16.188 1 98.81 178 THR B O 1
ATOM 3205 N N . GLU B 1 179 ? 4.914 -9.766 -16.5 1 98.69 179 GLU B N 1
ATOM 3206 C CA . GLU B 1 179 ? 5.832 -10.07 -17.578 1 98.69 179 GLU B CA 1
ATOM 3207 C C . GLU B 1 179 ? 7.145 -9.312 -17.438 1 98.69 179 GLU B C 1
ATOM 3209 O O . GLU B 1 179 ? 7.145 -8.094 -17.266 1 98.69 179 GLU B O 1
ATOM 3214 N N . VAL B 1 180 ? 8.211 -10.016 -17.531 1 98.31 180 VAL B N 1
ATOM 3215 C CA . VAL B 1 180 ? 9.516 -9.367 -17.578 1 98.31 180 VAL B CA 1
ATOM 3216 C C . VAL B 1 180 ? 9.711 -8.703 -18.938 1 98.31 180 VAL B C 1
ATOM 3218 O O . VAL B 1 180 ? 9.711 -9.383 -19.969 1 98.31 180 VAL B O 1
ATOM 3221 N N . VAL B 1 181 ? 9.898 -7.43 -18.953 1 98.31 181 VAL B N 1
ATOM 3222 C CA . VAL B 1 181 ? 10.023 -6.668 -20.188 1 98.31 181 VAL B CA 1
ATOM 3223 C C . VAL B 1 181 ? 11.469 -6.699 -20.672 1 98.31 181 VAL B C 1
ATOM 3225 O O . VAL B 1 181 ? 11.734 -6.965 -21.844 1 98.31 181 VAL B O 1
ATOM 3228 N N . GLU B 1 182 ? 12.359 -6.434 -19.734 1 97.31 182 GLU B N 1
ATOM 3229 C CA . GLU B 1 182 ? 13.789 -6.461 -20.062 1 97.31 182 GLU B CA 1
ATOM 3230 C C . GLU B 1 182 ? 14.633 -6.484 -18.797 1 97.31 182 GLU B C 1
ATOM 3232 O O . GLU B 1 182 ? 14.172 -6.09 -17.719 1 97.31 182 GLU B O 1
ATOM 3237 N N . THR B 1 183 ? 15.805 -6.996 -18.938 1 96.5 183 THR B N 1
ATOM 3238 C CA . THR B 1 183 ? 16.828 -6.965 -17.891 1 96.5 183 THR B CA 1
ATOM 3239 C C . THR B 1 183 ? 18.109 -6.34 -18.422 1 96.5 183 THR B C 1
ATOM 3241 O O . THR B 1 183 ? 18.641 -6.773 -19.453 1 96.5 183 THR B O 1
ATOM 3244 N N . VAL B 1 184 ? 18.531 -5.297 -17.781 1 95.94 184 VAL B N 1
ATOM 3245 C CA . VAL B 1 184 ? 19.75 -4.59 -18.156 1 95.94 184 VAL B CA 1
ATOM 3246 C C . VAL B 1 184 ? 20.688 -4.508 -16.953 1 95.94 184 VAL B C 1
ATOM 3248 O O . VAL B 1 184 ? 20.547 -3.625 -16.094 1 95.94 184 VAL B O 1
ATOM 3251 N N . GLY B 1 185 ? 21.688 -5.375 -16.938 1 92.5 185 GLY B N 1
ATOM 3252 C CA . GLY B 1 185 ? 22.562 -5.418 -15.781 1 92.5 185 GLY B CA 1
ATOM 3253 C C . GLY B 1 185 ? 21.844 -5.824 -14.5 1 92.5 185 GLY B C 1
ATOM 3254 O O . GLY B 1 185 ? 21.266 -6.91 -14.43 1 92.5 185 GLY B O 1
ATOM 3255 N N . ARG B 1 186 ? 21.859 -4.879 -13.555 1 94.12 186 ARG B N 1
ATOM 3256 C CA . ARG B 1 186 ? 21.281 -5.18 -12.258 1 94.12 186 ARG B CA 1
ATOM 3257 C C . ARG B 1 186 ? 19.828 -4.699 -12.18 1 94.12 186 ARG B C 1
ATOM 3259 O O . ARG B 1 186 ? 19.234 -4.684 -11.102 1 94.12 186 ARG B O 1
ATOM 3266 N N . LYS B 1 187 ? 19.344 -4.285 -13.336 1 97 187 LYS B N 1
ATOM 3267 C CA . LYS B 1 187 ? 17.984 -3.762 -13.352 1 97 187 LYS B CA 1
ATOM 3268 C C . LYS B 1 187 ? 17.047 -4.676 -14.141 1 97 187 LYS B C 1
ATOM 3270 O O . LYS B 1 187 ? 17.391 -5.125 -15.242 1 97 187 LYS B O 1
ATOM 3275 N N . CYS B 1 188 ? 15.938 -4.957 -13.57 1 98.06 188 CYS B N 1
ATOM 3276 C CA . CYS B 1 188 ? 14.898 -5.723 -14.25 1 98.06 188 CYS B CA 1
ATOM 3277 C C . CYS B 1 188 ? 13.617 -4.91 -14.367 1 98.06 188 CYS B C 1
ATOM 3279 O O . CYS B 1 188 ? 13.117 -4.387 -13.367 1 98.06 188 CYS B O 1
ATOM 3281 N N . PHE B 1 189 ? 13.141 -4.754 -15.562 1 98.75 189 PHE B N 1
ATOM 3282 C CA . PHE B 1 189 ? 11.898 -4.059 -15.859 1 98.75 189 PHE B CA 1
ATOM 3283 C C . PHE B 1 189 ? 10.75 -5.047 -16.016 1 98.75 189 PHE B C 1
ATOM 3285 O O . PHE B 1 189 ? 10.852 -6.008 -16.781 1 98.75 189 PHE B O 1
ATOM 3292 N N . VAL B 1 190 ? 9.656 -4.836 -15.289 1 98.88 190 VAL B N 1
ATOM 3293 C CA . VAL B 1 190 ? 8.539 -5.777 -15.273 1 98.88 190 VAL B CA 1
ATOM 3294 C C . VAL B 1 190 ? 7.227 -5.023 -15.461 1 98.88 190 VAL B C 1
ATOM 3296 O O . VAL B 1 190 ? 7.039 -3.945 -14.898 1 98.88 190 VAL B O 1
ATOM 3299 N N . ALA B 1 191 ? 6.34 -5.551 -16.234 1 98.94 191 ALA B N 1
ATOM 3300 C CA . ALA B 1 191 ? 4.98 -5.043 -16.406 1 98.94 191 ALA B CA 1
ATOM 3301 C C . ALA B 1 191 ? 3.961 -5.965 -15.75 1 98.94 191 ALA B C 1
ATOM 3303 O O . ALA B 1 191 ? 4.203 -7.164 -15.602 1 98.94 191 ALA B O 1
ATOM 3304 N N . GLY B 1 192 ? 2.83 -5.391 -15.305 1 98.88 192 GLY B N 1
ATOM 3305 C CA . GLY B 1 192 ? 1.798 -6.184 -14.664 1 98.88 192 GLY B CA 1
ATOM 3306 C C . GLY B 1 192 ? 0.397 -5.656 -14.906 1 98.88 192 GLY B C 1
ATOM 3307 O O . GLY B 1 192 ? 0.214 -4.465 -15.164 1 98.88 192 GLY B O 1
ATOM 3308 N N . PHE B 1 193 ? -0.547 -6.57 -14.789 1 98.94 193 PHE B N 1
ATOM 3309 C CA . PHE B 1 193 ? -1.961 -6.27 -14.984 1 98.94 193 PHE B CA 1
ATOM 3310 C C . PHE B 1 193 ? -2.807 -6.922 -13.898 1 98.94 193 PHE B C 1
ATOM 3312 O O . PHE B 1 193 ? -2.621 -8.102 -13.586 1 98.94 193 PHE B O 1
ATOM 3319 N N . LEU B 1 194 ? -3.666 -6.137 -13.289 1 98.94 194 LEU B N 1
ATOM 3320 C CA . LEU B 1 194 ? -4.695 -6.66 -12.398 1 98.94 194 LEU B CA 1
ATOM 3321 C C . LEU B 1 194 ? -5.973 -6.973 -13.164 1 98.94 194 LEU B C 1
ATOM 3323 O O . LEU B 1 194 ? -6.559 -6.09 -13.789 1 98.94 194 LEU B O 1
ATOM 3327 N N . LEU B 1 195 ? -6.469 -8.242 -13.039 1 98.88 195 LEU B N 1
ATOM 3328 C CA . LEU B 1 195 ? -7.535 -8.703 -13.922 1 98.88 195 LEU B CA 1
ATOM 3329 C C . LEU B 1 195 ? -8.703 -9.266 -13.117 1 98.88 195 LEU B C 1
ATOM 3331 O O . LEU B 1 195 ? -8.492 -9.93 -12.102 1 98.88 195 LEU B O 1
ATOM 3335 N N . ASP B 1 196 ? -9.844 -9.016 -13.617 1 98.12 196 ASP B N 1
ATOM 3336 C CA . ASP B 1 196 ? -11 -9.797 -13.203 1 98.12 196 ASP B CA 1
ATOM 3337 C C . ASP B 1 196 ? -10.883 -11.25 -13.672 1 98.12 196 ASP B C 1
ATOM 3339 O O . ASP B 1 196 ? -10.664 -11.508 -14.859 1 98.12 196 ASP B O 1
ATOM 3343 N N . PRO B 1 197 ? -11.078 -12.156 -12.805 1 97 197 PRO B N 1
ATOM 3344 C CA . PRO B 1 197 ? -10.82 -13.539 -13.195 1 97 197 PRO B CA 1
ATOM 3345 C C . PRO B 1 197 ? -11.859 -14.078 -14.172 1 97 197 PRO B C 1
ATOM 3347 O O . PRO B 1 197 ? -11.609 -15.062 -14.875 1 97 197 PRO B O 1
ATOM 3350 N N . LYS B 1 198 ? -13 -13.523 -14.203 1 94.31 198 LYS B N 1
ATOM 3351 C CA . LYS B 1 198 ? -14.086 -14.039 -15.031 1 94.31 198 LYS B CA 1
ATOM 3352 C C . LYS B 1 198 ? -13.961 -13.547 -16.469 1 94.31 198 LYS B C 1
ATOM 3354 O O . LYS B 1 198 ? -14 -14.344 -17.406 1 94.31 198 LYS B O 1
ATOM 3359 N N . ASN B 1 199 ? -13.797 -12.227 -16.656 1 95.69 199 ASN B N 1
ATOM 3360 C CA . ASN B 1 199 ? -13.828 -11.688 -18.016 1 95.69 199 ASN B CA 1
ATOM 3361 C C . ASN B 1 199 ? -12.461 -11.148 -18.438 1 95.69 199 ASN B C 1
ATOM 3363 O O . ASN B 1 199 ? -12.297 -10.68 -19.562 1 95.69 199 ASN B O 1
ATOM 3367 N N . ARG B 1 200 ? -11.508 -11.086 -17.516 1 96.62 200 ARG B N 1
ATOM 3368 C CA . ARG B 1 200 ? -10.117 -10.688 -17.75 1 96.62 200 ARG B CA 1
ATOM 3369 C C . ARG B 1 200 ? -10.023 -9.195 -18.062 1 96.62 200 ARG B C 1
ATOM 3371 O O . ARG B 1 200 ? -9.055 -8.75 -18.672 1 96.62 200 ARG B O 1
ATOM 3378 N N . ASP B 1 201 ? -11.078 -8.469 -17.625 1 97.94 201 ASP B N 1
ATOM 3379 C CA . ASP B 1 201 ? -10.961 -7.02 -17.703 1 97.94 201 ASP B CA 1
ATOM 3380 C C . ASP B 1 201 ? -9.75 -6.52 -16.922 1 97.94 201 ASP B C 1
ATOM 3382 O O . ASP B 1 201 ? -9.5 -6.98 -15.797 1 97.94 201 ASP B O 1
ATOM 3386 N N . VAL B 1 202 ? -9.008 -5.566 -17.547 1 98.81 202 VAL B N 1
ATOM 3387 C CA . VAL B 1 202 ? -7.898 -4.934 -16.859 1 98.81 202 VAL B CA 1
ATOM 3388 C C . VAL B 1 202 ? -8.43 -3.855 -15.914 1 98.81 202 VAL B C 1
ATOM 3390 O O . VAL B 1 202 ? -9.062 -2.895 -16.359 1 98.81 202 VAL B O 1
ATOM 3393 N N . LEU B 1 203 ? -8.188 -4 -14.656 1 98.81 203 LEU B N 1
ATOM 3394 C CA . LEU B 1 203 ? -8.672 -3.059 -13.656 1 98.81 203 LEU B CA 1
ATOM 3395 C C . LEU B 1 203 ? -7.578 -2.066 -13.273 1 98.81 203 LEU B C 1
ATOM 3397 O O . LEU B 1 203 ? -7.871 -0.952 -12.836 1 98.81 203 LEU B O 1
ATOM 3401 N N . ALA B 1 204 ? -6.352 -2.418 -13.375 1 98.94 204 ALA B N 1
ATOM 3402 C CA . ALA B 1 204 ? -5.168 -1.586 -13.172 1 98.94 204 ALA B CA 1
ATOM 3403 C C . ALA B 1 204 ? -3.947 -2.191 -13.867 1 98.94 204 ALA B C 1
ATOM 3405 O O . ALA B 1 204 ? -3.932 -3.385 -14.172 1 98.94 204 ALA B O 1
ATOM 3406 N N . GLU B 1 205 ? -2.973 -1.422 -14.125 1 98.94 205 GLU B N 1
ATOM 3407 C CA . GLU B 1 205 ? -1.71 -1.875 -14.703 1 98.94 205 GLU B CA 1
ATOM 3408 C C . GLU B 1 205 ? -0.522 -1.176 -14.047 1 98.94 205 GLU B C 1
ATOM 3410 O O . GLU B 1 205 ? -0.674 -0.106 -13.453 1 98.94 205 GLU B O 1
ATOM 3415 N N . ALA B 1 206 ? 0.615 -1.776 -14.141 1 98.94 206 ALA B N 1
ATOM 3416 C CA . ALA B 1 206 ? 1.789 -1.223 -13.469 1 98.94 206 ALA B CA 1
ATOM 3417 C C . ALA B 1 206 ? 3.066 -1.573 -14.227 1 98.94 206 ALA B C 1
ATOM 3419 O O . ALA B 1 206 ? 3.123 -2.586 -14.93 1 98.94 206 ALA B O 1
ATOM 3420 N N . ASN B 1 207 ? 4.031 -0.753 -14.102 1 98.94 207 ASN B N 1
ATOM 3421 C CA . ASN B 1 207 ? 5.418 -0.987 -14.484 1 98.94 207 ASN B CA 1
ATOM 3422 C C . ASN B 1 207 ? 6.367 -0.766 -13.312 1 98.94 207 ASN B C 1
ATOM 3424 O O . ASN B 1 207 ? 6.215 0.193 -12.555 1 98.94 207 ASN B O 1
ATOM 3428 N N . GLY B 1 208 ? 7.262 -1.66 -13.172 1 98.88 208 GLY B N 1
ATOM 3429 C CA . GLY B 1 208 ? 8.234 -1.547 -12.094 1 98.88 208 GLY B CA 1
ATOM 3430 C C . GLY B 1 208 ? 9.664 -1.779 -12.547 1 98.88 208 GLY B C 1
ATOM 3431 O O . GLY B 1 208 ? 9.898 -2.5 -13.516 1 98.88 208 GLY B O 1
ATOM 3432 N N . VAL B 1 209 ? 10.57 -1.125 -11.891 1 98.75 209 VAL B N 1
ATOM 3433 C CA . VAL B 1 209 ? 12 -1.372 -12.047 1 98.75 209 VAL B CA 1
ATOM 3434 C C . VAL B 1 209 ? 12.578 -1.901 -10.734 1 98.75 209 VAL B C 1
ATOM 3436 O O . VAL B 1 209 ? 12.445 -1.262 -9.688 1 98.75 209 VAL B O 1
ATOM 3439 N N . PHE B 1 210 ? 13.195 -2.979 -10.773 1 98.25 210 PHE B N 1
ATOM 3440 C CA . PHE B 1 210 ? 13.797 -3.617 -9.609 1 98.25 210 PHE B CA 1
ATOM 3441 C C . PHE B 1 210 ? 15.305 -3.744 -9.781 1 98.25 210 PHE B C 1
ATOM 3443 O O . PHE B 1 210 ? 15.781 -4.137 -10.852 1 98.25 210 PHE B O 1
ATOM 3450 N N . ILE B 1 211 ? 16.016 -3.424 -8.703 1 96.56 211 ILE B N 1
ATOM 3451 C CA . ILE B 1 211 ? 17.469 -3.287 -8.805 1 96.56 211 ILE B CA 1
ATOM 3452 C C . ILE B 1 211 ? 18.141 -4.195 -7.781 1 96.56 211 ILE B C 1
ATOM 3454 O O . ILE B 1 211 ? 17.828 -4.145 -6.594 1 96.56 211 ILE B O 1
ATOM 3458 N N . GLU B 1 212 ? 19.047 -4.941 -8.211 1 93.94 212 GLU B N 1
ATOM 3459 C CA . GLU B 1 212 ? 19.859 -5.711 -7.281 1 93.94 212 GLU B CA 1
ATOM 3460 C C . GLU B 1 212 ? 20.875 -4.816 -6.566 1 93.94 212 GLU B C 1
ATOM 3462 O O . GLU B 1 212 ? 21.703 -4.172 -7.215 1 93.94 212 GLU B O 1
ATOM 3467 N N . PRO B 1 213 ? 20.766 -4.816 -5.258 1 86.81 213 PRO B N 1
ATOM 3468 C CA . PRO B 1 213 ? 21.75 -4.012 -4.543 1 86.81 213 PRO B CA 1
ATOM 3469 C C . PRO B 1 213 ? 23.188 -4.52 -4.754 1 86.81 213 PRO B C 1
ATOM 3471 O O . PRO B 1 213 ? 23.391 -5.715 -4.965 1 86.81 213 PRO B O 1
ATOM 3474 N N . ARG B 1 214 ? 24.094 -3.615 -4.602 1 80.69 214 ARG B N 1
ATOM 3475 C CA . ARG B 1 214 ? 25.484 -3.961 -4.855 1 80.69 214 ARG B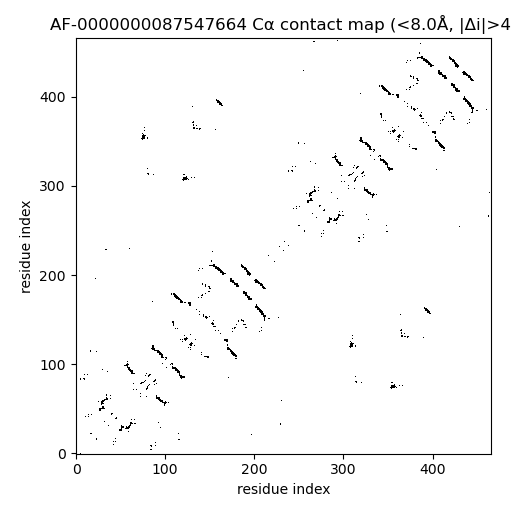 CA 1
ATOM 3476 C C . ARG B 1 214 ? 26 -4.965 -3.828 1 80.69 214 ARG B C 1
ATOM 3478 O O . ARG B 1 214 ? 26.844 -5.801 -4.137 1 80.69 214 ARG B O 1
ATOM 3485 N N . TRP B 1 215 ? 25.453 -4.84 -2.561 1 74.31 215 TRP B N 1
ATOM 3486 C CA . TRP B 1 215 ? 25.922 -5.727 -1.496 1 74.31 215 TRP B CA 1
ATOM 3487 C C . TRP B 1 215 ? 25.453 -7.156 -1.735 1 74.31 215 TRP B C 1
ATOM 3489 O O . TRP B 1 215 ? 25.953 -8.094 -1.108 1 74.31 215 TRP B O 1
ATOM 3499 N N . ALA B 1 216 ? 24.438 -7.371 -2.627 1 70.38 216 ALA B N 1
ATOM 3500 C CA . ALA B 1 216 ? 23.828 -8.68 -2.871 1 70.38 216 ALA B CA 1
ATOM 3501 C C . ALA B 1 216 ? 24.875 -9.68 -3.359 1 70.38 216 ALA B C 1
ATOM 3503 O O . ALA B 1 216 ? 24.75 -10.883 -3.113 1 70.38 216 ALA B O 1
ATOM 3504 N N . LYS B 1 217 ? 25.828 -9.102 -4 1 63.78 217 LYS B N 1
ATOM 3505 C CA . LYS B 1 217 ? 26.891 -9.969 -4.488 1 63.78 217 LYS B CA 1
ATOM 3506 C C . LYS B 1 217 ? 27.656 -10.602 -3.332 1 63.78 217 LYS B C 1
ATOM 3508 O O . LYS B 1 217 ? 28.266 -11.664 -3.49 1 63.78 217 LYS B O 1
ATOM 3513 N N . TYR B 1 218 ? 27.625 -9.836 -2.217 1 58.75 218 TYR B N 1
ATOM 3514 C CA . TYR B 1 218 ? 28.375 -10.312 -1.06 1 58.75 218 TYR B CA 1
ATOM 3515 C C . TYR B 1 218 ? 27.469 -11.086 -0.107 1 58.75 218 TYR B C 1
ATOM 3517 O O . TYR B 1 218 ? 27.953 -11.758 0.811 1 58.75 218 TYR B O 1
ATOM 3525 N N . ALA B 1 219 ? 26.188 -10.641 -0.167 1 52.75 219 ALA B N 1
ATOM 3526 C CA . ALA B 1 219 ? 25.219 -11.25 0.754 1 52.75 219 ALA B CA 1
ATOM 3527 C C . ALA B 1 219 ? 25.078 -12.742 0.495 1 52.75 219 ALA B C 1
ATOM 3529 O O . ALA B 1 219 ? 24.422 -13.156 -0.46 1 52.75 219 ALA B O 1
ATOM 3530 N N . SER B 1 220 ? 26.219 -13.484 0.451 1 41.84 220 SER B N 1
ATOM 3531 C CA . SER B 1 220 ? 25.953 -14.914 0.477 1 41.84 220 SER B CA 1
ATOM 3532 C C . SER B 1 220 ? 24.656 -15.219 1.231 1 41.84 220 SER B C 1
ATOM 3534 O O . SER B 1 220 ? 23.891 -16.094 0.829 1 41.84 220 SER B O 1
ATOM 3536 N N . TRP B 1 221 ? 24.547 -14.844 2.578 1 35.25 221 TRP B N 1
ATOM 3537 C CA . TRP B 1 221 ? 23.656 -15.32 3.635 1 35.25 221 TRP B CA 1
ATOM 3538 C C . TRP B 1 221 ? 22.281 -14.641 3.541 1 35.25 221 TRP B C 1
ATOM 3540 O O . TRP B 1 221 ? 21.328 -15.086 4.176 1 35.25 221 TRP B O 1
ATOM 3550 N N . VAL B 1 222 ? 22.281 -13.43 3.221 1 35.69 222 VAL B N 1
ATOM 3551 C CA . VAL B 1 222 ? 21 -12.773 3.521 1 35.69 222 VAL B CA 1
ATOM 3552 C C . VAL B 1 222 ? 19.875 -13.438 2.73 1 35.69 222 VAL B C 1
ATOM 3554 O O . VAL B 1 222 ? 18.734 -13.008 2.803 1 35.69 222 VAL B O 1
ATOM 3557 N N . GLY B 1 223 ? 20.219 -13.969 1.601 1 36.12 223 GLY B N 1
ATOM 3558 C CA . GLY B 1 223 ? 19.281 -14.578 0.663 1 36.12 223 GLY B CA 1
ATOM 3559 C C . GLY B 1 223 ? 18.391 -15.625 1.303 1 36.12 223 GLY B C 1
ATOM 3560 O O . GLY B 1 223 ? 17.672 -16.344 0.607 1 36.12 223 GLY B O 1
ATOM 3561 N N . SER B 1 224 ? 18.734 -16.125 2.348 1 33 224 SER B N 1
ATOM 3562 C CA . SER B 1 224 ? 17.891 -17.312 2.545 1 33 224 SER B CA 1
ATOM 3563 C C . SER B 1 224 ? 16.406 -16.953 2.416 1 33 224 SER B C 1
ATOM 3565 O O . SER B 1 224 ? 15.555 -17.609 3.016 1 33 224 SER B O 1
ATOM 3567 N N . VAL B 1 225 ? 16.062 -15.773 2.037 1 33.47 225 VAL B N 1
ATOM 3568 C CA . VAL B 1 225 ? 14.773 -16.016 1.409 1 33.47 225 VAL B CA 1
ATOM 3569 C C . VAL B 1 225 ? 14.961 -16.844 0.135 1 33.47 225 VAL B C 1
ATOM 3571 O O . VAL B 1 225 ? 15.453 -16.328 -0.873 1 33.47 225 VAL B O 1
ATOM 3574 N N . ASP B 1 226 ? 15.789 -17.734 0.052 1 33.03 226 ASP B N 1
ATOM 3575 C CA . ASP B 1 226 ? 16.047 -18.719 -1.005 1 33.03 226 ASP B CA 1
ATOM 3576 C C . ASP B 1 226 ? 14.805 -18.938 -1.862 1 33.03 226 ASP B C 1
ATOM 3578 O O . ASP B 1 226 ? 13.883 -19.641 -1.453 1 33.03 226 ASP B O 1
ATOM 3582 N N . MET B 1 227 ? 14.398 -18.031 -2.525 1 32.41 227 MET B N 1
ATOM 3583 C CA . MET B 1 227 ? 13.336 -18.344 -3.477 1 32.41 227 MET B CA 1
ATOM 3584 C C . MET B 1 227 ? 13.695 -19.562 -4.328 1 32.41 227 MET B C 1
ATOM 3586 O O . MET B 1 227 ? 12.844 -20.391 -4.621 1 32.41 227 MET B O 1
ATOM 3590 N N . ARG B 1 228 ? 15.008 -19.75 -4.859 1 33.09 228 ARG B N 1
ATOM 3591 C CA . ARG B 1 228 ? 15.367 -20.906 -5.688 1 33.09 228 ARG B CA 1
ATOM 3592 C C . ARG B 1 228 ? 15.391 -22.188 -4.859 1 33.09 228 ARG B C 1
ATOM 3594 O O . ARG B 1 228 ? 15.055 -23.266 -5.363 1 33.09 228 ARG B O 1
ATOM 3601 N N . LYS B 1 229 ? 16.047 -22.141 -3.662 1 35.41 229 LYS B N 1
ATOM 3602 C CA . LYS B 1 229 ? 16 -23.391 -2.912 1 35.41 229 LYS B CA 1
ATOM 3603 C C . LYS B 1 229 ? 14.57 -23.875 -2.721 1 35.41 229 LYS B C 1
ATOM 3605 O O . LYS B 1 229 ? 14.32 -25.062 -2.533 1 35.41 229 LYS B O 1
ATOM 3610 N N . HIS B 1 230 ? 13.711 -22.922 -2.73 1 32.72 230 HIS B N 1
ATOM 3611 C CA . HIS B 1 230 ? 12.336 -23.391 -2.807 1 32.72 230 HIS B CA 1
ATOM 3612 C C . HIS B 1 230 ? 11.961 -23.781 -4.234 1 32.72 230 HIS B C 1
ATOM 3614 O O . HIS B 1 230 ? 11.055 -24.594 -4.445 1 32.72 230 HIS B O 1
ATOM 3620 N N . LEU B 1 231 ? 12.578 -23.125 -5.223 1 29.48 231 LEU B N 1
ATOM 3621 C CA . LEU B 1 231 ? 12.305 -23.562 -6.586 1 29.48 231 LEU B CA 1
ATOM 3622 C C . LEU B 1 231 ? 13.055 -24.859 -6.902 1 29.48 231 LEU B C 1
ATOM 3624 O O . LEU B 1 231 ? 12.562 -25.688 -7.676 1 29.48 231 LEU B O 1
ATOM 3628 N N . ASP B 1 232 ? 14.328 -24.906 -6.617 1 27.92 232 ASP B N 1
ATOM 3629 C CA . ASP B 1 232 ? 15.109 -26.047 -7.047 1 27.92 232 ASP B CA 1
ATOM 3630 C C . ASP B 1 232 ? 14.852 -27.266 -6.148 1 27.92 232 ASP B C 1
ATOM 3632 O O . ASP B 1 232 ? 15.234 -28.391 -6.484 1 27.92 232 ASP B O 1
ATOM 3636 N N . LYS B 1 233 ? 14.469 -27.094 -4.922 1 28.67 233 LYS B N 1
ATOM 3637 C CA . LYS B 1 233 ? 14.297 -28.406 -4.297 1 28.67 233 LYS B CA 1
ATOM 3638 C C . LYS B 1 233 ? 12.984 -29.062 -4.715 1 28.67 233 LYS B C 1
ATOM 3640 O O . LYS B 1 233 ? 11.961 -28.375 -4.832 1 28.67 233 LYS B O 1
#

pLDDT: mean 91.52, std 15.99, range [27.86, 98.94]

Solvent-accessible surface area (backbone atoms only — not comparable to full-atom values): 23417 Å² total; per-residue (Å²): 128,54,72,68,54,38,50,50,50,26,50,52,51,46,55,52,54,64,64,31,64,77,48,54,71,44,38,56,39,14,25,68,20,65,50,31,47,53,53,38,53,72,72,68,58,79,70,92,63,61,60,26,54,74,87,70,10,28,22,40,30,39,25,77,67,66,82,50,57,68,81,61,29,52,30,16,28,73,74,24,54,40,45,37,76,46,24,34,42,49,73,43,42,34,36,29,29,26,70,49,20,23,74,75,71,46,81,44,55,21,21,31,40,34,40,42,55,41,19,51,24,37,10,64,50,93,60,24,44,22,69,22,52,53,43,28,50,48,50,53,55,37,46,58,27,36,25,64,72,31,96,80,47,49,64,43,71,39,33,43,36,38,40,50,70,47,89,46,65,37,63,39,66,35,31,37,38,32,39,63,73,47,71,61,86,54,35,28,33,26,37,37,36,34,24,39,72,86,80,58,48,68,31,29,37,36,41,36,32,32,33,42,55,79,63,51,78,68,39,71,73,77,44,72,72,47,63,53,63,49,61,73,95,129,52,71,67,55,41,51,50,51,25,49,52,52,45,55,51,53,63,64,32,66,77,50,55,72,44,37,55,38,15,25,68,22,66,49,30,46,53,53,38,53,73,72,67,58,80,70,92,63,60,60,26,55,74,87,70,11,27,24,40,30,38,25,76,68,66,80,50,56,68,80,63,28,52,29,17,29,73,74,23,54,40,44,37,76,47,24,33,41,50,74,44,42,34,38,28,29,26,69,48,19,24,74,74,72,48,83,43,55,20,21,30,39,35,40,41,53,40,18,50,23,37,9,64,50,92,58,24,43,20,68,25,54,53,43,27,52,47,51,52,54,38,46,59,27,36,25,62,70,32,96,80,47,48,64,43,71,40,33,42,35,38,40,50,71,47,90,47,64,38,64,38,68,35,33,37,39,31,41,65,75,48,71,61,85,55,33,28,33,28,37,35,36,34,24,38,72,86,81,58,47,69,31,28,38,36,40,36,33,34,31,43,54,79,61,50,79,68,42,73,70,74,44,74,72,44,64,53,64,48,61,73,91

Foldseek 3Di:
DDPVVFVVQLLVVVQVLCPFPVNLVQFQQEEEFPQRVVVCVVSPHDDPHHHDDLVQHQWYKHFPCSPPDPVVQCPDDQSHVQETPQGFSDGKIKIFGDPNNCVVPNADGLWIKIKTAGGQVQPDPHQFHDPVVVQVVCLVSQLRSQLVVAPLSDWDWDDKDKDFDATDGHGDMWMKTKGFPDDDHQKTKMKIFIADSPPRDTGMIMITIIGDDPCSVVPPPVPVVPPVVSVVD/DDPVVFVVQLLVVVQVLCVFPVNLVQFQQEDEFPQRVVVCVVSPHDDPHHHDDLVQHQWYKHFPCSPPDPVVQCPDDQSHVQETPQGFSDGKIKIFGDPNNCVVPNADGLWIKIKTAGGQVQPDPHQFHDPVVVQVVCLVSQLRSQLVVAPLSDWDWDDKDKDFDATDGHGDMWMKTKGFPDDDHQKTKMKIFIADSPPRDTGMIMITIIGDDPCSVVPPPVVVVPPVVSVVD

Nearest PDB structures (foldseek):
  4ae8-assembly2_C  TM=8.207E-01  e=7.565E-11  Homo sapiens
  2h4u-assembly1_A  TM=8.885E-01  e=4.419E-08  Homo sapiens
  4ord-assembly1_A  TM=9.135E-01  e=7.393E-08  Danio rerio
  3f5o-assembly1_B  TM=8.730E-01  e=6.932E-08  Homo sapiens
  2h4u-assembly1_D  TM=8.358E-01  e=6.932E-08  Homo sapiens

Secondary structure (DSSP, 8-state):
--HHHHHHHHHHHHHHHHTSHHHHHHHTTEEE-HHHHHHHHHTT---SSPPPPGGG-SEEEE-TTTTS-HHHHTTBIIIIITBSTTSB-SPPEEEEE-HHHHHHH-S-TT-EEEEEEE-TTSEEETTEE-HHHHHHHHHHHHHHHHHTTSTTS--EEEEEEEEE-S--BSSEEEEEEEEEEEEETTEEEEEEEEE-TTT--EEEEEEEEEE--GGGGT-SSTT-S-HHHHHH-/--HHHHHHHHHHHHHHHHTSHHHHHHHTTEEE-HHHHHHHHHTT---SSPPPPGGG-SEEEE-TTTTS-HHHHTTBIIIIITBSTTSB-SPPEEEEE-HHHHHHH-S-TT-EEEEEEE-GGGEEETTEE-HHHHHHHHHHHHHHHHHTTSTTS--EEEEEEEEE-S--BSSEEEEEEEEEEEEETTEEEEEEEEE-TTT--EEEEEEEEEE--GGGGT-SSTT-S-HHHHHH-

Radius of gyration: 22.78 Å; Cα contacts (8 Å, |Δi|>4): 1055; chains: 2; bounding box: 53×69×54 Å

Organism: Malassezia restricta (strain ATCC 96810 / NBRC 103918 / CBS 7877) (NCBI:txid425264)

InterPro domains:
  IPR006683 Thioesterase domain [PF03061] (127-192)
  IPR029069 HotDog domain superfamily [SSF54637] (56-212)
  IPR052061 Post-transcriptional expression and antimicrobial biosynthesis protein [PTHR47260] (4-220)